Protein AF-0000000077856012 (afdb_homodimer)

Foldseek 3Di:
DAFAEEEEQDQDQAFLLRGDPPDDGDLVVRLVLLALCQVLRHQEYEYDDFPPDDQQLVSLLSSLVNHQGYAYEYEDECLVDPLLRVLQSQLVSLVSNVRRYAYEYELDFDCVRCVSSPHNDDSLVSLVSVLVSLVSSLVQQQDQFFDFDDDPVDTDDRRGDPRHHNVSHHFYEYEAQDLSRLLSCLQRGQAYEAEDDFLVVLLVSVVSSPVSVVVNVHDNVRGHAYEYEAEEQEDAWLVVQVVVVVVSLVSSLVSVCVVCPVDHDDDDQTRTVRLVVLVVRCVVDQAHDQFWGRSQSVSVSNDDRRIYGTGYLVSLLVVVVSNVVSRHRYYYYAYRSGSVVSNVCSPRRVVSNSVVVVVVVVD/DAFAEEEEQDQDQAFLLRGDPPDDGDLVVRLVLLALCQVLRHQEYEYDDFPPDDQQLVSLLSSLVNHQGYAYEYEDECLVDPLLRVLQSQLVSLVSNVRRYAYEYELDFDCVRCVSSPHNDDSLVSLVVVLVSLVSSLVQQQDQFFDFDDDPVDTDDRRGDPRHHNVSHHFYEYEAQDLSRLLSCLQRGQAYEAEDDFLVVLLVSVVSSPVSVVVNVHDNVRGHAYEYEAEEQEDAFLVVQVVVVVVSLVSSLVSVCVVCPVDHDDDDQTRTVRLVVLVVRCVVDQDHDQFWGRSQSVSVSNPDRRIYGTGYLVSLLVVVVSNVVSRHRYYYYAYRSGSVVSNVCSPRRVVSNSVVVVVVVVD

Structure (mmCIF, N/CA/C/O backbone):
data_AF-0000000077856012-model_v1
#
loop_
_entity.id
_entity.type
_entity.pdbx_description
1 polymer 'Alkanesulfonate monooxygenase'
#
loop_
_atom_site.group_PDB
_atom_site.id
_atom_site.type_symbol
_atom_site.label_atom_id
_atom_site.label_alt_id
_atom_site.label_comp_id
_atom_site.label_asym_id
_atom_site.label_entity_id
_atom_site.label_seq_id
_atom_site.pdbx_PDB_ins_code
_atom_site.Cartn_x
_atom_site.Cartn_y
_atom_site.Cartn_z
_atom_site.occupancy
_atom_site.B_iso_or_equiv
_atom_site.auth_seq_id
_atom_site.auth_comp_id
_atom_site.auth_asym_id
_atom_site.auth_atom_id
_atom_site.pdbx_PDB_model_num
ATOM 1 N N . MET A 1 1 ? -20.172 19.078 17.812 1 58.69 1 MET A N 1
ATOM 2 C CA . MET A 1 1 ? -19.484 17.812 17.656 1 58.69 1 MET A CA 1
ATOM 3 C C . MET A 1 1 ? -18.125 17.844 18.344 1 58.69 1 MET A C 1
ATOM 5 O O . MET A 1 1 ? -17.484 18.891 18.422 1 58.69 1 MET A O 1
ATOM 9 N N . PRO A 1 2 ? -17.797 16.797 18.984 1 80.12 2 PRO A N 1
ATOM 10 C CA . PRO A 1 2 ? -16.547 16.828 19.75 1 80.12 2 PRO A CA 1
ATOM 11 C C . PRO A 1 2 ? -15.32 17.031 18.875 1 80.12 2 PRO A C 1
ATOM 13 O O . PRO A 1 2 ? -15.297 16.562 17.734 1 80.12 2 PRO A O 1
ATOM 16 N N . THR A 1 3 ? -14.461 17.984 19.203 1 93.62 3 THR A N 1
ATOM 17 C CA . THR A 1 3 ? -13.172 18.203 18.562 1 93.62 3 THR A CA 1
ATOM 18 C C . THR A 1 3 ? -12.367 16.906 18.5 1 93.62 3 THR A C 1
ATOM 20 O O . THR A 1 3 ? -12.328 16.156 19.469 1 93.62 3 THR A O 1
ATOM 23 N N . GLU A 1 4 ? -11.875 16.594 17.344 1 98.25 4 GLU A N 1
ATOM 24 C CA . GLU A 1 4 ? -11.047 15.414 17.141 1 98.25 4 GLU A CA 1
ATOM 25 C C . GLU A 1 4 ? -9.578 15.789 16.938 1 98.25 4 GLU A C 1
ATOM 27 O O . GLU A 1 4 ? -9.273 16.875 16.438 1 98.25 4 GLU A O 1
ATOM 32 N N . PHE A 1 5 ? -8.695 14.891 17.391 1 98.81 5 PHE A N 1
ATOM 33 C CA . PHE A 1 5 ? -7.266 15.188 17.391 1 98.81 5 PHE A CA 1
ATOM 34 C C . PHE A 1 5 ? -6.523 14.266 16.438 1 98.81 5 PHE A C 1
ATOM 36 O O . PHE A 1 5 ? -6.824 13.07 16.359 1 98.81 5 PHE A O 1
ATOM 43 N N . ILE A 1 6 ? -5.562 14.859 15.68 1 98.81 6 ILE A N 1
ATOM 44 C CA . ILE A 1 6 ? -4.727 14.148 14.711 1 98.81 6 ILE A CA 1
ATOM 45 C C . ILE A 1 6 ? -3.264 14.227 15.141 1 98.81 6 ILE A C 1
ATOM 47 O O . ILE A 1 6 ? -2.76 15.305 15.461 1 98.81 6 ILE A O 1
ATOM 51 N N . SER A 1 7 ? -2.592 13.148 15.172 1 98.5 7 SER A N 1
ATOM 52 C CA . SER A 1 7 ? -1.136 13.117 15.266 1 98.5 7 SER A CA 1
ATOM 53 C C . SER A 1 7 ? -0.503 12.812 13.914 1 98.5 7 SER A C 1
ATOM 55 O O . SER A 1 7 ? -1.189 12.383 12.984 1 98.5 7 SER A O 1
ATOM 57 N N . LEU A 1 8 ? 0.753 13.109 13.781 1 97.75 8 LEU A N 1
ATOM 58 C CA . LEU A 1 8 ? 1.553 12.609 12.672 1 97.75 8 LEU A CA 1
ATOM 59 C C . LEU A 1 8 ? 2.168 11.258 13.016 1 97.75 8 LEU A C 1
ATOM 61 O O . LEU A 1 8 ? 2.449 10.977 14.18 1 97.75 8 LEU A O 1
ATOM 65 N N . THR A 1 9 ? 2.352 10.438 12.016 1 97.75 9 THR A N 1
ATOM 66 C CA . THR A 1 9 ? 3.008 9.148 12.219 1 97.75 9 THR A CA 1
ATOM 67 C C . THR A 1 9 ? 4.523 9.297 12.133 1 97.75 9 THR A C 1
ATOM 69 O O . THR A 1 9 ? 5.051 9.82 11.148 1 97.75 9 THR A O 1
ATOM 72 N N . PHE A 1 10 ? 5.199 8.82 13.148 1 97.94 10 PHE A N 1
ATOM 73 C CA . PHE A 1 10 ? 6.652 8.695 13.141 1 97.94 10 PHE A CA 1
ATOM 74 C C . PHE A 1 10 ? 7.074 7.234 13.203 1 97.94 10 PHE A C 1
ATOM 76 O O . PHE A 1 10 ? 6.965 6.594 14.258 1 97.94 10 PHE A O 1
ATOM 83 N N . PRO A 1 11 ? 7.641 6.723 12.148 1 97.62 11 PRO A N 1
ATOM 84 C CA . PRO A 1 11 ? 7.863 5.277 12.062 1 97.62 11 PRO A CA 1
ATOM 85 C C . PRO A 1 11 ? 9.164 4.836 12.727 1 97.62 11 PRO A C 1
ATOM 87 O O . PRO A 1 11 ? 9.508 3.652 12.695 1 97.62 11 PRO A O 1
ATOM 90 N N . ASN A 1 12 ? 9.984 5.746 13.289 1 98.19 12 ASN A N 1
ATOM 91 C CA . ASN A 1 12 ? 11.227 5.477 14.008 1 98.19 12 ASN A CA 1
ATOM 92 C C . ASN A 1 12 ? 11.523 6.551 15.047 1 98.19 12 ASN A C 1
ATOM 94 O O . ASN A 1 12 ? 10.789 7.539 15.148 1 98.19 12 ASN A O 1
ATOM 98 N N . PRO A 1 13 ? 12.57 6.395 15.859 1 97.88 13 PRO A N 1
ATOM 99 C CA . PRO A 1 13 ? 12.781 7.324 16.969 1 97.88 13 PRO A CA 1
ATOM 100 C C . PRO A 1 13 ? 13.523 8.594 16.547 1 97.88 13 PRO A C 1
ATOM 102 O O . PRO A 1 13 ? 13.828 9.445 17.391 1 97.88 13 PRO A O 1
ATOM 105 N N . SER A 1 14 ? 13.891 8.734 15.281 1 97.19 14 SER A N 1
ATOM 106 C CA . SER A 1 14 ? 14.555 9.945 14.805 1 97.19 14 SER A CA 1
ATOM 107 C C . SER A 1 14 ? 13.664 11.172 14.984 1 97.19 14 SER A C 1
ATOM 109 O O . SER A 1 14 ? 12.453 11.102 14.758 1 97.19 14 SER A O 1
ATOM 111 N N . THR A 1 15 ? 14.203 12.289 15.453 1 96.19 15 THR A N 1
ATOM 112 C CA . THR A 1 15 ? 13.469 13.547 15.578 1 96.19 15 THR A CA 1
ATOM 113 C C . THR A 1 15 ? 14.25 14.688 14.922 1 96.19 15 THR A C 1
ATOM 115 O O . THR A 1 15 ? 15.414 14.523 14.555 1 96.19 15 THR A O 1
ATOM 118 N N . GLU A 1 16 ? 13.578 15.781 14.703 1 93.38 16 GLU A N 1
ATOM 119 C CA . GLU A 1 16 ? 14.242 16.969 14.195 1 93.38 16 GLU A CA 1
ATOM 120 C C . GLU A 1 16 ? 15.289 17.484 15.18 1 93.38 16 GLU A C 1
ATOM 122 O O . GLU A 1 16 ? 16.266 18.125 14.781 1 93.38 16 GLU A O 1
ATOM 127 N N . LEU A 1 17 ? 15.117 17.188 16.484 1 95.12 17 LEU A N 1
ATOM 128 C CA . LEU A 1 17 ? 16.031 17.641 17.531 1 95.12 17 LEU A CA 1
ATOM 129 C C . LEU A 1 17 ? 17.234 16.703 17.625 1 95.12 17 LEU A C 1
ATOM 131 O O . LEU A 1 17 ? 18.344 17.156 17.953 1 95.12 17 LEU A O 1
ATOM 135 N N . SER A 1 18 ? 17.016 15.477 17.406 1 95.38 18 SER A N 1
ATOM 136 C CA . SER A 1 18 ? 18.047 14.438 17.453 1 95.38 18 SER A CA 1
ATOM 137 C C . SER A 1 18 ? 17.922 13.508 16.25 1 95.38 18 SER A C 1
ATOM 139 O O . SER A 1 18 ? 17.562 12.336 16.391 1 95.38 18 SER A O 1
ATOM 141 N N . PRO A 1 19 ? 18.344 13.992 15.133 1 95.12 19 PRO A N 1
ATOM 142 C CA . PRO A 1 19 ? 18.172 13.195 13.914 1 95.12 19 PRO A CA 1
ATOM 143 C C . PRO A 1 19 ? 19.062 11.953 13.891 1 95.12 19 PRO A C 1
ATOM 145 O O . PRO A 1 19 ? 20.219 12 14.32 1 95.12 19 PRO A O 1
ATOM 148 N N . ILE A 1 20 ? 18.516 10.828 13.531 1 94.94 20 ILE A N 1
ATOM 149 C CA . ILE A 1 20 ? 19.25 9.594 13.25 1 94.94 20 ILE A CA 1
ATOM 150 C C . ILE A 1 20 ? 19.438 9.445 11.742 1 94.94 20 ILE A C 1
ATOM 152 O O . ILE A 1 20 ? 18.469 9.281 11 1 94.94 20 ILE A O 1
ATOM 156 N N . PRO A 1 21 ? 20.672 9.562 11.305 1 90.62 21 PRO A N 1
ATOM 157 C CA . PRO A 1 21 ? 20.922 9.492 9.859 1 90.62 21 PRO A CA 1
ATOM 158 C C . PRO A 1 21 ? 20.422 8.195 9.234 1 90.62 21 PRO A C 1
ATOM 160 O O . PRO A 1 21 ? 20.625 7.113 9.797 1 90.62 21 PRO A O 1
ATOM 163 N N . ASN A 1 22 ? 19.688 8.266 8.203 1 89.69 22 ASN A N 1
ATOM 164 C CA . ASN A 1 22 ? 19.219 7.152 7.383 1 89.69 22 ASN A CA 1
ATOM 165 C C . ASN A 1 22 ? 18.344 6.195 8.18 1 89.69 22 ASN A C 1
ATOM 167 O O . ASN A 1 22 ? 18.406 4.98 7.984 1 89.69 22 ASN A O 1
ATOM 171 N N . ALA A 1 23 ? 17.672 6.77 9.133 1 94.88 23 ALA A N 1
ATOM 172 C CA . ALA A 1 23 ? 16.812 5.926 9.961 1 94.88 23 ALA A CA 1
ATOM 173 C C . ALA A 1 23 ? 15.742 5.25 9.117 1 94.88 23 ALA A C 1
ATOM 175 O O . ALA A 1 23 ? 14.969 5.922 8.43 1 94.88 23 ALA A O 1
ATOM 176 N N . GLY A 1 24 ? 15.719 3.906 9.109 1 97 24 GLY A N 1
ATOM 177 C CA . GLY A 1 24 ? 14.633 3.16 8.5 1 97 24 GLY A CA 1
ATOM 178 C C . GLY A 1 24 ? 13.43 3.008 9.414 1 97 24 GLY A C 1
ATOM 179 O O . GLY A 1 24 ? 13.398 3.568 10.508 1 97 24 GLY A O 1
ATOM 180 N N . VAL A 1 25 ? 12.445 2.299 8.914 1 98.12 25 VAL A N 1
ATOM 181 C CA . VAL A 1 25 ? 11.305 1.978 9.766 1 98.12 25 VAL A CA 1
ATOM 182 C C . VAL A 1 25 ? 11.75 1.073 10.906 1 98.12 25 VAL A C 1
ATOM 184 O O . VAL A 1 25 ? 12.539 0.148 10.703 1 98.12 25 VAL A O 1
ATOM 187 N N . ASP A 1 26 ? 11.438 1.41 12.062 1 98.06 26 ASP A N 1
ATOM 188 C CA . ASP A 1 26 ? 11.484 0.529 13.227 1 98.06 26 ASP A CA 1
ATOM 189 C C . ASP A 1 26 ? 10.094 -0.001 13.57 1 98.06 26 ASP A C 1
ATOM 191 O O . ASP A 1 26 ? 9.312 0.671 14.25 1 98.06 26 ASP A O 1
ATOM 195 N N . PRO A 1 27 ? 9.805 -1.22 13.086 1 98.06 27 PRO A N 1
ATOM 196 C CA . PRO A 1 27 ? 8.438 -1.724 13.227 1 98.06 27 PRO A CA 1
ATOM 197 C C . PRO A 1 27 ? 7.961 -1.715 14.68 1 98.06 27 PRO A C 1
ATOM 199 O O . PRO A 1 27 ? 6.793 -1.424 14.945 1 98.06 27 PRO A O 1
ATOM 202 N N . ASP A 1 28 ? 8.82 -2.051 15.625 1 98.38 28 ASP A N 1
ATOM 203 C CA . ASP A 1 28 ? 8.438 -2.068 17.031 1 98.38 28 ASP A CA 1
ATOM 204 C C . ASP A 1 28 ? 8.109 -0.661 17.531 1 98.38 28 ASP A C 1
ATOM 206 O O . ASP A 1 28 ? 7.156 -0.468 18.281 1 98.38 28 ASP A O 1
ATOM 210 N N . PHE A 1 29 ? 8.945 0.291 17.094 1 98.75 29 PHE A N 1
ATOM 211 C CA . PHE A 1 29 ? 8.688 1.677 17.469 1 98.75 29 PHE A CA 1
ATOM 212 C C . PHE A 1 29 ? 7.375 2.164 16.859 1 98.75 29 PHE A C 1
ATOM 214 O O . PHE A 1 29 ? 6.594 2.838 17.531 1 98.75 29 PHE A O 1
ATOM 221 N N . LEU A 1 30 ? 7.125 1.847 15.594 1 98.88 30 LEU A N 1
ATOM 222 C CA . LEU A 1 30 ? 5.906 2.254 14.898 1 98.88 30 LEU A CA 1
ATOM 223 C C . LEU A 1 30 ? 4.668 1.742 15.633 1 98.88 30 LEU A C 1
ATOM 225 O O . LEU A 1 30 ? 3.713 2.49 15.844 1 98.88 30 LEU A O 1
ATOM 229 N N . VAL A 1 31 ? 4.699 0.491 16.016 1 98.75 31 VAL A N 1
ATOM 230 C CA . VAL A 1 31 ? 3.582 -0.117 16.734 1 98.75 31 VAL A CA 1
ATOM 231 C C . VAL A 1 31 ? 3.396 0.566 18.094 1 98.75 31 VAL A C 1
ATOM 233 O O . VAL A 1 31 ? 2.271 0.88 18.484 1 98.75 31 VAL A O 1
ATOM 236 N N . ARG A 1 32 ? 4.527 0.787 18.781 1 98.75 32 ARG A N 1
ATOM 237 C CA . ARG A 1 32 ? 4.465 1.479 20.062 1 98.75 32 ARG A CA 1
ATOM 238 C C . ARG A 1 32 ? 3.855 2.869 19.906 1 98.75 32 ARG A C 1
ATOM 240 O O . ARG A 1 32 ? 3 3.27 20.688 1 98.75 32 ARG A O 1
ATOM 247 N N . TYR A 1 33 ? 4.312 3.582 18.922 1 98.81 33 TYR A N 1
ATOM 248 C CA . TYR A 1 33 ? 3.797 4.922 18.656 1 98.81 33 TYR A CA 1
ATOM 249 C C . TYR A 1 33 ? 2.295 4.891 18.406 1 98.81 33 TYR A C 1
ATOM 251 O O . TYR A 1 33 ? 1.536 5.645 19.016 1 98.81 33 TYR A O 1
ATOM 259 N N . ALA A 1 34 ? 1.869 4.008 17.516 1 98.88 34 ALA A N 1
ATOM 260 C CA . ALA A 1 34 ? 0.464 3.906 17.125 1 98.88 34 ALA A CA 1
ATOM 261 C C . ALA A 1 34 ? -0.408 3.533 18.328 1 98.88 34 ALA A C 1
ATOM 263 O O . ALA A 1 34 ? -1.476 4.117 18.516 1 98.88 34 ALA A O 1
ATOM 264 N N . ARG A 1 35 ? 0.04 2.574 19.125 1 98.81 35 ARG A N 1
ATOM 265 C CA . ARG A 1 35 ? -0.716 2.15 20.297 1 98.81 35 ARG A CA 1
ATOM 266 C C . ARG A 1 35 ? -0.812 3.273 21.328 1 98.81 35 ARG A C 1
ATOM 268 O O . ARG A 1 35 ? -1.833 3.42 22 1 98.81 35 ARG A O 1
ATOM 275 N N . THR A 1 36 ? 0.276 4.02 21.406 1 98.81 36 THR A N 1
ATOM 276 C CA . THR A 1 36 ? 0.261 5.168 22.312 1 98.81 36 THR A CA 1
ATOM 277 C C . THR A 1 36 ? -0.828 6.156 21.906 1 98.81 36 THR A C 1
ATOM 279 O O . THR A 1 36 ? -1.594 6.625 22.75 1 98.81 36 THR A O 1
ATOM 282 N N . LEU A 1 37 ? -0.917 6.43 20.641 1 98.81 37 LEU A N 1
ATOM 283 C CA . LEU A 1 37 ? -1.954 7.332 20.156 1 98.81 37 LEU A CA 1
ATOM 284 C C . LEU A 1 37 ? -3.342 6.766 20.422 1 98.81 37 LEU A C 1
ATOM 286 O O . LEU A 1 37 ? -4.246 7.496 20.828 1 98.81 37 LEU A O 1
ATOM 290 N N . ASP A 1 38 ? -3.449 5.492 20.172 1 98.5 38 ASP A N 1
ATOM 291 C CA . ASP A 1 38 ? -4.715 4.797 20.391 1 98.5 38 ASP A CA 1
ATOM 292 C C . ASP A 1 38 ? -5.129 4.859 21.859 1 98.5 38 ASP A C 1
ATOM 294 O O . ASP A 1 38 ? -6.285 5.148 22.172 1 98.5 38 ASP A O 1
ATOM 298 N N . ASP A 1 39 ? -4.203 4.652 22.781 1 98.12 39 ASP A N 1
ATOM 299 C CA . ASP A 1 39 ? -4.438 4.602 24.219 1 98.12 39 ASP A CA 1
ATOM 300 C C . ASP A 1 39 ? -4.777 5.988 24.766 1 98.12 39 ASP A C 1
ATOM 302 O O . ASP A 1 39 ? -5.598 6.113 25.672 1 98.12 39 ASP A O 1
ATOM 306 N N . TYR A 1 40 ? -4.156 7.035 24.203 1 97.88 40 TYR A N 1
ATOM 307 C CA . TYR A 1 40 ? -4.371 8.391 24.688 1 97.88 40 TYR A CA 1
ATOM 308 C C . TYR A 1 40 ? -5.504 9.07 23.938 1 97.88 40 TYR A C 1
ATOM 310 O O . TYR A 1 40 ? -5.656 10.297 23.984 1 97.88 40 TYR A O 1
ATOM 318 N N . ALA A 1 41 ? -6.234 8.328 23.125 1 96.5 41 ALA A N 1
ATOM 319 C CA . ALA A 1 41 ? -7.496 8.719 22.5 1 96.5 41 ALA A CA 1
ATOM 320 C C . ALA A 1 41 ? -7.273 9.805 21.453 1 96.5 41 ALA A C 1
ATOM 322 O O . ALA A 1 41 ? -8.078 10.727 21.328 1 96.5 41 ALA A O 1
ATOM 323 N N . PHE A 1 42 ? -6.105 9.789 20.859 1 98.69 42 PHE A N 1
ATOM 324 C CA . PHE A 1 42 ? -6.074 10.469 19.562 1 98.69 42 PHE A CA 1
ATOM 325 C C . PHE A 1 42 ? -7.09 9.852 18.609 1 98.69 42 PHE A C 1
ATOM 327 O O . PHE A 1 42 ? -7.379 8.656 18.688 1 98.69 42 PHE A O 1
ATOM 334 N N . ASN A 1 43 ? -7.645 10.672 17.766 1 98.62 43 ASN A N 1
ATOM 335 C CA . ASN A 1 43 ? -8.656 10.172 16.844 1 98.62 43 ASN A CA 1
ATOM 336 C C . ASN A 1 43 ? -8.031 9.688 15.531 1 98.62 43 ASN A C 1
ATOM 338 O O . ASN A 1 43 ? -8.492 8.711 14.938 1 98.62 43 ASN A O 1
ATOM 342 N N . TYR A 1 44 ? -6.996 10.406 15.055 1 98.81 44 TYR A N 1
ATOM 343 C CA . TYR A 1 44 ? -6.367 10.125 13.766 1 98.81 44 TYR A CA 1
ATOM 344 C C . TYR A 1 44 ? -4.848 10.133 13.891 1 98.81 44 TYR A C 1
ATOM 346 O O . TYR A 1 44 ? -4.297 10.742 14.805 1 98.81 44 TYR A O 1
ATOM 354 N N . THR A 1 45 ? -4.188 9.469 12.977 1 98.94 45 THR A N 1
ATOM 355 C CA . THR A 1 45 ? -2.777 9.695 12.695 1 98.94 45 THR A CA 1
ATOM 356 C C . THR A 1 45 ? -2.545 9.852 11.195 1 98.94 45 THR A C 1
ATOM 358 O O . THR A 1 45 ? -3.061 9.062 10.398 1 98.94 45 THR A O 1
ATOM 361 N N . LEU A 1 46 ? -1.885 10.914 10.82 1 98.81 46 LEU A N 1
ATOM 362 C CA . LEU A 1 46 ? -1.545 11.18 9.422 1 98.81 46 LEU A CA 1
ATOM 363 C C . LEU A 1 46 ? -0.26 10.461 9.031 1 98.81 46 LEU A C 1
ATOM 365 O O . LEU A 1 46 ? 0.758 10.578 9.719 1 98.81 46 LEU A O 1
ATOM 369 N N . VAL A 1 47 ? -0.303 9.695 8 1 98.75 47 VAL A N 1
ATOM 370 C CA . VAL A 1 47 ? 0.9 9.141 7.387 1 98.75 47 VAL A CA 1
ATOM 371 C C . VAL A 1 47 ? 1.322 10.016 6.207 1 98.75 47 VAL A C 1
ATOM 373 O O . VAL A 1 47 ? 0.691 9.984 5.148 1 98.75 47 VAL A O 1
ATOM 376 N N . PRO A 1 48 ? 2.379 10.797 6.391 1 96.94 48 PRO A N 1
ATOM 377 C CA . PRO A 1 48 ? 2.748 11.797 5.387 1 96.94 48 PRO A CA 1
ATOM 378 C C . PRO A 1 48 ? 3.365 11.172 4.133 1 96.94 48 PRO A C 1
ATOM 380 O O . PRO A 1 48 ? 3.578 9.961 4.082 1 96.94 48 PRO A O 1
ATOM 383 N N . TYR A 1 49 ? 3.586 12.047 3.115 1 96.19 49 TYR A N 1
ATOM 384 C CA . TYR A 1 49 ? 4.18 11.586 1.866 1 96.19 49 TYR A CA 1
ATOM 385 C C . TYR A 1 49 ? 5.176 12.602 1.324 1 96.19 49 TYR A C 1
ATOM 387 O O . TYR A 1 49 ? 4.93 13.812 1.373 1 96.19 49 TYR A O 1
ATOM 395 N N . ASP A 1 50 ? 6.219 12.195 0.877 1 94 50 ASP A N 1
ATOM 396 C CA . ASP A 1 50 ? 7.141 12.867 -0.031 1 94 50 ASP A CA 1
ATOM 397 C C . ASP A 1 50 ? 7.867 11.867 -0.922 1 94 50 ASP A C 1
ATOM 399 O O . ASP A 1 50 ? 7.805 10.656 -0.684 1 94 50 ASP A O 1
ATOM 403 N N . SER A 1 51 ? 8.547 12.266 -1.955 1 95.25 51 SER A N 1
ATOM 404 C CA . SER A 1 51 ? 9.133 11.383 -2.957 1 95.25 51 SER A CA 1
ATOM 405 C C . SER A 1 51 ? 10.211 10.5 -2.348 1 95.25 51 SER A C 1
ATOM 407 O O . SER A 1 51 ? 10.578 9.469 -2.924 1 95.25 51 SER A O 1
ATOM 409 N N . SER A 1 52 ? 10.703 10.836 -1.188 1 93.06 52 SER A N 1
ATOM 410 C CA . SER A 1 52 ? 11.781 10.062 -0.595 1 93.06 52 SER A CA 1
ATOM 411 C C . SER A 1 52 ? 11.352 9.43 0.725 1 93.06 52 SER A C 1
ATOM 413 O O . SER A 1 52 ? 12.18 8.867 1.447 1 93.06 52 SER A O 1
ATOM 415 N N . SER A 1 53 ? 10.078 9.594 1.098 1 92.69 53 SER A N 1
ATOM 416 C CA . SER A 1 53 ? 9.609 9.117 2.396 1 92.69 53 SER A CA 1
ATOM 417 C C . SER A 1 53 ? 9.039 7.711 2.299 1 92.69 53 SER A C 1
ATOM 419 O O . SER A 1 53 ? 9.039 7.109 1.223 1 92.69 53 SER A O 1
ATOM 421 N N . PHE A 1 54 ? 8.648 7.156 3.422 1 97.88 54 PHE A N 1
ATOM 422 C CA . PHE A 1 54 ? 8.062 5.82 3.525 1 97.88 54 PHE A CA 1
ATOM 423 C C . PHE A 1 54 ? 6.715 5.762 2.826 1 97.88 54 PHE A C 1
ATOM 425 O O . PHE A 1 54 ? 6.102 6.797 2.561 1 97.88 54 PHE A O 1
ATOM 432 N N . ASP A 1 55 ? 6.332 4.59 2.461 1 98.44 55 ASP A N 1
ATOM 433 C CA . ASP A 1 55 ? 5.043 4.367 1.815 1 98.44 55 ASP A CA 1
ATOM 434 C C . ASP A 1 55 ? 3.898 4.492 2.818 1 98.44 55 ASP A C 1
ATOM 436 O O . ASP A 1 55 ? 3.844 3.744 3.799 1 98.44 55 ASP A O 1
ATOM 440 N N . PRO A 1 56 ? 2.943 5.316 2.562 1 98.69 56 PRO A N 1
ATOM 441 C CA . PRO A 1 56 ? 1.893 5.547 3.557 1 98.69 56 PRO A CA 1
ATOM 442 C C . PRO A 1 56 ? 0.94 4.363 3.693 1 98.69 56 PRO A C 1
ATOM 444 O O . PRO A 1 56 ? 0.387 4.133 4.773 1 98.69 56 PRO A O 1
ATOM 447 N N . PHE A 1 57 ? 0.743 3.576 2.646 1 98.81 57 PHE A N 1
ATOM 448 C CA . PHE A 1 57 ? -0.249 2.508 2.684 1 98.81 57 PHE A CA 1
ATOM 449 C C . PHE A 1 57 ? 0.236 1.35 3.547 1 98.81 57 PHE A C 1
ATOM 451 O O . PHE A 1 57 ? -0.509 0.841 4.387 1 98.81 57 PHE A O 1
ATOM 458 N N . THR A 1 58 ? 1.519 0.925 3.365 1 98.88 58 THR A N 1
ATOM 459 C CA . THR A 1 58 ? 2.031 -0.19 4.156 1 98.88 58 THR A CA 1
ATOM 460 C C . THR A 1 58 ? 2.207 0.219 5.617 1 98.88 58 THR A C 1
ATOM 462 O O . THR A 1 58 ? 1.931 -0.568 6.523 1 98.88 58 THR A O 1
ATOM 465 N N . ILE A 1 59 ? 2.605 1.467 5.824 1 98.94 59 ILE A N 1
ATOM 466 C CA . ILE A 1 59 ? 2.648 2 7.184 1 98.94 59 ILE A CA 1
ATOM 467 C C . ILE A 1 59 ? 1.244 1.999 7.781 1 98.94 59 ILE A C 1
ATOM 469 O O . ILE A 1 59 ? 1.044 1.542 8.914 1 98.94 59 ILE A O 1
ATOM 473 N N . GLY A 1 60 ? 0.303 2.479 7 1 98.94 60 GLY A N 1
ATOM 474 C CA . GLY A 1 60 ? -1.077 2.541 7.453 1 98.94 60 GLY A CA 1
ATOM 475 C C . GLY A 1 60 ? -1.646 1.183 7.82 1 98.94 60 GLY A C 1
ATOM 476 O O . GLY A 1 60 ? -2.342 1.047 8.828 1 98.94 60 GLY A O 1
ATOM 477 N N . ALA A 1 61 ? -1.367 0.193 7.012 1 98.94 61 ALA A N 1
ATOM 478 C CA . ALA A 1 61 ? -1.862 -1.153 7.285 1 98.94 61 ALA A CA 1
ATOM 479 C C . ALA A 1 61 ? -1.252 -1.712 8.57 1 98.94 61 ALA A C 1
ATOM 481 O O . ALA A 1 61 ? -1.912 -2.441 9.312 1 98.94 61 ALA A O 1
ATOM 482 N N . THR A 1 62 ? 0.02 -1.399 8.797 1 98.94 62 THR A N 1
ATOM 483 C CA . THR A 1 62 ? 0.688 -1.824 10.023 1 98.94 62 THR A CA 1
ATOM 484 C C . THR A 1 62 ? 0.043 -1.173 11.242 1 98.94 62 THR A C 1
ATOM 486 O O . THR A 1 62 ? -0.193 -1.836 12.258 1 98.94 62 THR A O 1
ATOM 489 N N . ILE A 1 63 ? -0.296 0.108 11.109 1 98.94 63 ILE A N 1
ATOM 490 C CA . ILE A 1 63 ? -0.979 0.831 12.172 1 98.94 63 ILE A CA 1
ATOM 491 C C . ILE A 1 63 ? -2.359 0.22 12.406 1 98.94 63 ILE A C 1
ATOM 493 O O . ILE A 1 63 ? -2.756 -0.007 13.555 1 98.94 63 ILE A O 1
ATOM 497 N N . ALA A 1 64 ? -3.072 -0.051 11.312 1 98.81 64 ALA A N 1
ATOM 498 C CA . ALA A 1 64 ? -4.41 -0.628 11.398 1 98.81 64 ALA A CA 1
ATOM 499 C C . ALA A 1 64 ? -4.391 -1.945 12.172 1 98.81 64 ALA A C 1
ATOM 501 O O . ALA A 1 64 ? -5.277 -2.209 12.984 1 98.81 64 ALA A O 1
ATOM 502 N N . ALA A 1 65 ? -3.361 -2.748 11.953 1 98.31 65 ALA A N 1
ATOM 503 C CA . ALA A 1 65 ? -3.242 -4.066 12.57 1 98.31 65 ALA A CA 1
ATOM 504 C C . ALA A 1 65 ? -2.9 -3.945 14.055 1 98.31 65 ALA A C 1
ATOM 506 O O . ALA A 1 65 ? -3.135 -4.875 14.828 1 98.31 65 ALA A O 1
ATOM 507 N N . ALA A 1 66 ? -2.375 -2.783 14.492 1 98.38 66 ALA A N 1
ATOM 508 C CA . ALA A 1 66 ? -1.837 -2.646 15.844 1 98.38 66 ALA A CA 1
ATOM 509 C C . ALA A 1 66 ? -2.783 -1.845 16.734 1 98.38 66 ALA A C 1
ATOM 511 O O . ALA A 1 66 ? -2.543 -1.697 17.922 1 98.38 66 ALA A O 1
ATOM 512 N N . THR A 1 67 ? -3.885 -1.282 16.156 1 98.69 67 THR A N 1
ATOM 513 C CA . THR A 1 67 ? -4.738 -0.371 16.922 1 98.69 67 THR A CA 1
ATOM 514 C C . THR A 1 67 ? -6.207 -0.765 16.781 1 98.69 67 THR A C 1
ATOM 516 O O . THR A 1 67 ? -6.555 -1.594 15.938 1 98.69 67 THR A O 1
ATOM 519 N N . LYS A 1 68 ? -7.062 -0.179 17.562 1 98 68 LYS A N 1
ATOM 520 C CA . LYS A 1 68 ? -8.477 -0.556 17.594 1 98 68 LYS A CA 1
ATOM 521 C C . LYS A 1 68 ? -9.367 0.615 17.188 1 98 68 LYS A C 1
ATOM 523 O O . LYS A 1 68 ? -10.445 0.415 16.641 1 98 68 LYS A O 1
ATOM 528 N N . HIS A 1 69 ? -8.922 1.851 17.484 1 98.25 69 HIS A N 1
ATOM 529 C CA . HIS A 1 69 ? -9.812 2.994 17.312 1 98.25 69 HIS A CA 1
ATOM 530 C C . HIS A 1 69 ? -9.188 4.047 16.406 1 98.25 69 HIS A C 1
ATOM 532 O O . HIS A 1 69 ? -9.898 4.801 15.742 1 98.25 69 HIS A O 1
ATOM 538 N N . LEU A 1 70 ? -7.871 4.125 16.422 1 98.75 70 LEU A N 1
ATOM 539 C CA . LEU A 1 70 ? -7.117 5.16 15.727 1 98.75 70 LEU A CA 1
ATOM 540 C C . LEU A 1 70 ? -7.402 5.117 14.227 1 98.75 70 LEU A C 1
ATOM 542 O O . LEU A 1 70 ? -7.219 4.082 13.586 1 98.75 70 LEU A O 1
ATOM 546 N N . LYS A 1 71 ? -7.957 6.156 13.68 1 98.88 71 LYS A N 1
ATOM 547 C CA . LYS A 1 71 ? -8.172 6.266 12.242 1 98.88 71 LYS A CA 1
ATOM 548 C C . LYS A 1 71 ? -6.879 6.652 11.523 1 98.88 71 LYS A C 1
ATOM 550 O O . LYS A 1 71 ? -6.043 7.363 12.078 1 98.88 71 LYS A O 1
ATOM 555 N N . ILE A 1 72 ? -6.73 6.227 10.352 1 98.94 72 ILE A N 1
ATOM 556 C CA . ILE A 1 72 ? -5.492 6.398 9.602 1 98.94 72 ILE A CA 1
ATOM 557 C C . ILE A 1 72 ? -5.734 7.332 8.422 1 98.94 72 ILE A C 1
ATOM 559 O O . ILE A 1 72 ? -6.566 7.047 7.555 1 98.94 72 ILE A O 1
ATOM 563 N N . ILE A 1 73 ? -5.051 8.461 8.352 1 98.94 73 ILE A N 1
ATOM 564 C CA . ILE A 1 73 ? -5.105 9.383 7.223 1 98.94 73 ILE A CA 1
ATOM 565 C C . ILE A 1 73 ? -3.943 9.102 6.273 1 98.94 73 ILE A C 1
ATOM 567 O O . ILE A 1 73 ? -2.779 9.281 6.641 1 98.94 73 ILE A O 1
ATOM 571 N N . ILE A 1 74 ? -4.246 8.68 5.078 1 98.94 74 ILE A N 1
ATOM 572 C CA . ILE A 1 74 ? -3.238 8.398 4.059 1 98.94 74 ILE A CA 1
ATOM 573 C C . ILE A 1 74 ? -3.01 9.641 3.205 1 98.94 74 ILE A C 1
ATOM 575 O O . ILE A 1 74 ? -3.904 10.07 2.475 1 98.94 74 ILE A O 1
ATOM 579 N N . ALA A 1 75 ? -1.839 10.289 3.32 1 98.62 75 ALA A N 1
ATOM 580 C CA . ALA A 1 75 ? -1.49 11.32 2.344 1 98.62 75 ALA A CA 1
ATOM 581 C C . ALA A 1 75 ? -1.213 10.711 0.975 1 98.62 75 ALA A C 1
ATOM 583 O O . ALA A 1 75 ? -0.428 9.766 0.858 1 98.62 75 ALA A O 1
ATOM 584 N N . LEU A 1 76 ? -1.889 11.188 -0.015 1 98.56 76 LEU A N 1
ATOM 585 C CA . LEU A 1 76 ? -1.811 10.602 -1.348 1 98.56 76 LEU A CA 1
ATOM 586 C C . LEU A 1 76 ? -1.745 11.688 -2.418 1 98.56 76 LEU A C 1
ATOM 588 O O . LEU A 1 76 ? -2.576 12.594 -2.436 1 98.56 76 LEU A O 1
ATOM 592 N N . ARG A 1 77 ? -0.707 11.641 -3.197 1 97.44 77 ARG A N 1
ATOM 593 C CA . ARG A 1 77 ? -0.559 12.523 -4.348 1 97.44 77 ARG A CA 1
ATOM 594 C C . ARG A 1 77 ? -1.057 11.852 -5.621 1 97.44 77 ARG A C 1
ATOM 596 O O . ARG A 1 77 ? -0.596 10.766 -5.977 1 97.44 77 ARG A O 1
ATOM 603 N N . PRO A 1 78 ? -1.874 12.492 -6.406 1 97.62 78 PRO A N 1
ATOM 604 C CA . PRO A 1 78 ? -2.541 11.867 -7.547 1 97.62 78 PRO A CA 1
ATOM 605 C C . PRO A 1 78 ? -1.557 11.367 -8.602 1 97.62 78 PRO A C 1
ATOM 607 O O . PRO A 1 78 ? -1.879 10.461 -9.375 1 97.62 78 PRO A O 1
ATOM 610 N N . ASN A 1 79 ? -0.344 11.945 -8.703 1 96.5 79 ASN A N 1
ATOM 611 C CA . ASN A 1 79 ? 0.609 11.484 -9.703 1 96.5 79 ASN A CA 1
ATOM 612 C C . ASN A 1 79 ? 1.235 10.148 -9.312 1 96.5 79 ASN A C 1
ATOM 614 O O . ASN A 1 79 ? 1.884 9.492 -10.133 1 96.5 79 ASN A O 1
ATOM 618 N N . THR A 1 80 ? 0.997 9.711 -8.07 1 97.25 80 THR A N 1
ATOM 619 C CA . THR A 1 80 ? 1.745 8.562 -7.562 1 97.25 80 THR A CA 1
ATOM 620 C C . THR A 1 80 ? 0.923 7.285 -7.684 1 97.25 80 THR A C 1
ATOM 622 O O . THR A 1 80 ? 1.473 6.18 -7.645 1 97.25 80 THR A O 1
ATOM 625 N N . LEU A 1 81 ? -0.356 7.379 -7.801 1 97.25 81 LEU A N 1
ATOM 626 C CA . LEU A 1 81 ? -1.258 6.238 -7.906 1 97.25 81 LEU A CA 1
ATOM 627 C C . LEU A 1 81 ? -2.443 6.566 -8.812 1 97.25 81 LEU A C 1
ATOM 629 O O . LEU A 1 81 ? -3.158 7.539 -8.57 1 97.25 81 LEU A O 1
ATOM 633 N N . PRO A 1 82 ? -2.686 5.738 -9.828 1 97.75 82 PRO A N 1
ATOM 634 C CA . PRO A 1 82 ? -3.926 5.965 -10.57 1 97.75 82 PRO A CA 1
ATOM 635 C C . PRO A 1 82 ? -5.172 5.867 -9.695 1 97.75 82 PRO A C 1
ATOM 637 O O . PRO A 1 82 ? -5.203 5.07 -8.75 1 97.75 82 PRO A O 1
ATOM 640 N N . PRO A 1 83 ? -6.203 6.648 -10.023 1 98.38 83 PRO A N 1
ATOM 641 C CA . PRO A 1 83 ? -7.371 6.688 -9.133 1 98.38 83 PRO A CA 1
ATOM 642 C C . PRO A 1 83 ? -8.055 5.328 -8.992 1 98.38 83 PRO A C 1
ATOM 644 O O . PRO A 1 83 ? -8.625 5.027 -7.945 1 98.38 83 PRO A O 1
ATOM 647 N N . THR A 1 84 ? -7.953 4.461 -10.055 1 98.19 84 THR A N 1
ATOM 648 C CA . THR A 1 84 ? -8.539 3.129 -9.977 1 98.19 84 THR A CA 1
ATOM 649 C C . THR A 1 84 ? -7.812 2.275 -8.938 1 98.19 84 THR A C 1
ATOM 651 O O . THR A 1 84 ? -8.453 1.593 -8.141 1 98.19 84 THR A O 1
ATOM 654 N N . VAL A 1 85 ? -6.465 2.379 -8.906 1 98.31 85 VAL A N 1
ATOM 655 C CA . VAL A 1 85 ? -5.637 1.643 -7.961 1 98.31 85 VAL A CA 1
ATOM 656 C C . VAL A 1 85 ? -5.812 2.227 -6.559 1 98.31 85 VAL A C 1
ATOM 658 O O . VAL A 1 85 ? -5.953 1.485 -5.586 1 98.31 85 VAL A O 1
ATOM 661 N N . ALA A 1 86 ? -5.887 3.541 -6.504 1 98.62 86 ALA A N 1
ATOM 662 C CA . ALA A 1 86 ? -6.078 4.219 -5.223 1 98.62 86 ALA A CA 1
ATOM 663 C C . ALA A 1 86 ? -7.41 3.824 -4.59 1 98.62 86 ALA A C 1
ATOM 665 O O . ALA A 1 86 ? -7.484 3.594 -3.381 1 98.62 86 ALA A O 1
ATOM 666 N N . ALA A 1 87 ? -8.461 3.762 -5.379 1 98.56 87 ALA A N 1
ATOM 667 C CA . ALA A 1 87 ? -9.781 3.424 -4.871 1 98.56 87 ALA A CA 1
ATOM 668 C C . ALA A 1 87 ? -9.781 2.062 -4.18 1 98.56 87 ALA A C 1
ATOM 670 O O . ALA A 1 87 ? -10.281 1.924 -3.062 1 98.56 87 ALA A O 1
ATOM 671 N N . LYS A 1 88 ? -9.172 1.107 -4.762 1 97.56 88 LYS A N 1
ATOM 672 C CA . LYS A 1 88 ? -9.164 -0.233 -4.18 1 97.56 88 LYS A CA 1
ATOM 673 C C . LYS A 1 88 ? -8.188 -0.32 -3.012 1 97.56 88 LYS A C 1
ATOM 675 O O . LYS A 1 88 ? -8.445 -1.018 -2.029 1 97.56 88 LYS A O 1
ATOM 680 N N . ALA A 1 89 ? -7.016 0.362 -3.158 1 98.69 89 ALA A N 1
ATOM 681 C CA . ALA A 1 89 ? -6.047 0.349 -2.0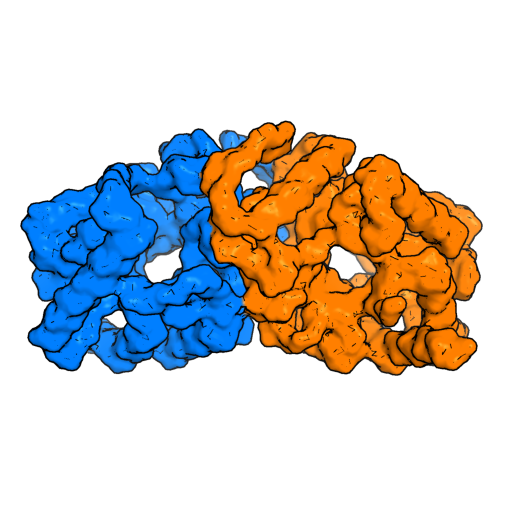64 1 98.69 89 ALA A CA 1
ATOM 682 C C . ALA A 1 89 ? -6.648 0.937 -0.792 1 98.69 89 ALA A C 1
ATOM 684 O O . ALA A 1 89 ? -6.527 0.353 0.287 1 98.69 89 ALA A O 1
ATOM 685 N N . LEU A 1 90 ? -7.336 2.053 -0.949 1 98.88 90 LEU A N 1
ATOM 686 C CA . LEU A 1 90 ? -7.992 2.699 0.182 1 98.88 90 LEU A CA 1
ATOM 687 C C . LEU A 1 90 ? -9.117 1.829 0.728 1 98.88 90 LEU A C 1
ATOM 689 O O . LEU A 1 90 ? -9.258 1.672 1.943 1 98.88 90 LEU A O 1
ATOM 693 N N . ALA A 1 91 ? -9.883 1.299 -0.14 1 98.81 91 ALA A N 1
ATOM 694 C CA . ALA A 1 91 ? -10.992 0.455 0.295 1 98.81 91 ALA A CA 1
ATOM 695 C C . ALA A 1 91 ? -10.484 -0.808 0.985 1 98.81 91 ALA A C 1
ATOM 697 O O . ALA A 1 91 ? -11.078 -1.271 1.962 1 98.81 91 ALA A O 1
ATOM 698 N N . THR A 1 92 ? -9.391 -1.402 0.458 1 98.88 92 THR A N 1
ATOM 699 C CA . THR A 1 92 ? -8.789 -2.561 1.111 1 98.88 92 THR A CA 1
ATOM 700 C C . THR A 1 92 ? -8.32 -2.203 2.518 1 98.88 92 THR A C 1
ATOM 702 O O . THR A 1 92 ? -8.617 -2.918 3.479 1 98.88 92 THR A O 1
ATOM 705 N N . LEU A 1 93 ? -7.625 -1.116 2.625 1 98.94 93 LEU A N 1
ATOM 706 C CA . LEU A 1 93 ? -7.16 -0.66 3.93 1 98.94 93 LEU A CA 1
ATOM 707 C C . LEU A 1 93 ? -8.336 -0.362 4.855 1 98.94 93 LEU A C 1
ATOM 709 O O . LEU A 1 93 ? -8.266 -0.624 6.055 1 98.94 93 LEU A O 1
ATOM 713 N N . ASP A 1 94 ? -9.391 0.193 4.277 1 98.94 94 ASP A N 1
ATOM 714 C CA . ASP A 1 94 ? -10.602 0.482 5.031 1 98.94 94 ASP A CA 1
ATOM 715 C C . ASP A 1 94 ? -11.219 -0.798 5.594 1 98.94 94 ASP A C 1
ATOM 717 O O . ASP A 1 94 ? -11.648 -0.832 6.746 1 98.94 94 ASP A O 1
ATOM 721 N N . GLN A 1 95 ? -11.227 -1.82 4.824 1 98.81 95 GLN A N 1
ATOM 722 C CA . GLN A 1 95 ? -11.719 -3.107 5.301 1 98.81 95 GLN A CA 1
ATOM 723 C C . GLN A 1 95 ? -10.789 -3.695 6.359 1 98.81 95 GLN A C 1
ATOM 725 O O . GLN A 1 95 ? -11.25 -4.172 7.398 1 98.81 95 GLN A O 1
ATOM 730 N N . LEU A 1 96 ? -9.461 -3.625 6.137 1 98.88 96 LEU A N 1
ATOM 731 C CA . LEU A 1 96 ? -8.477 -4.148 7.078 1 98.88 96 LEU A CA 1
ATOM 732 C C . LEU A 1 96 ? -8.586 -3.438 8.422 1 98.88 96 LEU A C 1
ATOM 734 O O . LEU A 1 96 ? -8.344 -4.043 9.469 1 98.88 96 LEU A O 1
ATOM 738 N N . SER A 1 97 ? -8.992 -2.172 8.391 1 98.75 97 SER A N 1
ATOM 739 C CA . SER A 1 97 ? -9.055 -1.352 9.594 1 98.75 97 SER A CA 1
ATOM 740 C C . SER A 1 97 ? -10.477 -1.277 10.141 1 98.75 97 SER A C 1
ATOM 742 O O . SER A 1 97 ? -10.727 -0.617 11.148 1 98.75 97 SER A O 1
ATOM 744 N N . ARG A 1 98 ? -11.422 -1.934 9.453 1 98.31 98 ARG A N 1
ATOM 745 C CA . ARG A 1 98 ? -12.836 -1.959 9.828 1 98.31 98 ARG A CA 1
ATOM 746 C C . ARG A 1 98 ? -13.43 -0.554 9.82 1 98.31 98 ARG A C 1
ATOM 748 O O . ARG A 1 98 ? -14.078 -0.146 10.781 1 98.31 98 ARG A O 1
ATOM 755 N N . GLY A 1 99 ? -13.078 0.198 8.766 1 98.62 99 GLY A N 1
ATOM 756 C CA . GLY A 1 99 ? -13.742 1.458 8.484 1 98.62 99 GLY A CA 1
ATOM 757 C C . GLY A 1 99 ? -13 2.662 9.031 1 98.62 99 GLY A C 1
ATOM 758 O O . GLY A 1 99 ? -13.602 3.709 9.281 1 98.62 99 GLY A O 1
ATOM 759 N N . ARG A 1 100 ? -11.68 2.639 9.172 1 98.75 100 ARG A N 1
ATOM 760 C CA . ARG A 1 100 ? -10.969 3.684 9.898 1 98.75 100 ARG A CA 1
ATOM 761 C C . ARG A 1 100 ? -10.016 4.445 8.984 1 98.75 100 ARG A C 1
ATOM 763 O O . ARG A 1 100 ? -8.953 4.895 9.414 1 98.75 100 ARG A O 1
ATOM 770 N N . VAL A 1 101 ? -10.375 4.602 7.699 1 98.88 101 VAL A N 1
ATOM 771 C CA . VAL A 1 101 ? -9.422 5.207 6.77 1 98.88 101 VAL A CA 1
ATOM 772 C C . VAL A 1 101 ? -9.969 6.551 6.281 1 98.88 101 VAL A C 1
ATOM 774 O O . VAL A 1 101 ? -11.172 6.695 6.062 1 98.88 101 VAL A O 1
ATOM 777 N N . VAL A 1 102 ? -9.109 7.539 6.18 1 98.94 102 VAL A N 1
ATOM 778 C CA . VAL A 1 102 ? -9.305 8.828 5.523 1 98.94 102 VAL A CA 1
ATOM 779 C C . VAL A 1 102 ? -8.195 9.055 4.496 1 98.94 102 VAL A C 1
ATOM 781 O O . VAL A 1 102 ? -7.062 8.609 4.691 1 98.94 102 VAL A O 1
ATOM 784 N N . VAL A 1 103 ? -8.516 9.594 3.367 1 98.94 103 VAL A N 1
ATOM 785 C CA . VAL A 1 103 ? -7.453 9.945 2.428 1 98.94 103 VAL A CA 1
ATOM 786 C C . VAL A 1 103 ? -7.266 11.461 2.404 1 98.94 103 VAL A C 1
ATOM 788 O O . VAL A 1 103 ? -8.242 12.219 2.379 1 98.94 103 VAL A O 1
ATOM 791 N N . HIS A 1 104 ? -6.043 11.938 2.572 1 98.88 104 HIS A N 1
ATOM 792 C CA . HIS A 1 104 ? -5.648 13.336 2.41 1 98.88 104 HIS A CA 1
ATOM 793 C C . HIS A 1 104 ? -4.945 13.555 1.075 1 98.88 104 HIS A C 1
ATOM 795 O O . HIS A 1 104 ? -3.783 13.172 0.91 1 98.88 104 HIS A O 1
ATOM 801 N N . LEU A 1 105 ? -5.652 14.164 0.123 1 98.75 105 LEU A N 1
ATOM 802 C CA . LEU A 1 105 ? -5.117 14.352 -1.221 1 98.75 105 LEU A CA 1
ATOM 803 C C . LEU A 1 105 ? -4.293 15.633 -1.307 1 98.75 105 LEU A C 1
ATOM 805 O O . LEU A 1 105 ? -4.781 16.719 -0.965 1 98.75 105 LEU A O 1
ATOM 809 N N . ILE A 1 106 ? -3.07 15.445 -1.778 1 95.56 106 ILE A N 1
ATOM 810 C CA . ILE A 1 106 ? -2.119 16.547 -1.896 1 95.56 106 ILE A CA 1
ATOM 811 C C . ILE A 1 106 ? -1.808 16.797 -3.369 1 95.56 106 ILE A C 1
ATOM 813 O O . ILE A 1 106 ? -1.336 15.906 -4.074 1 95.56 106 ILE A O 1
ATOM 817 N N . ALA A 1 107 ? -1.916 17.984 -3.811 1 94.56 107 ALA A N 1
ATOM 818 C CA . ALA A 1 107 ? -1.641 18.328 -5.207 1 94.56 107 ALA A CA 1
ATOM 819 C C . ALA A 1 107 ? -0.14 18.453 -5.453 1 94.56 107 ALA A C 1
ATOM 821 O O . ALA A 1 107 ? 0.326 18.297 -6.582 1 94.56 107 ALA A O 1
ATOM 822 N N . GLY A 1 108 ? 0.587 18.656 -4.383 1 91.5 108 GLY A N 1
ATOM 823 C CA . GLY A 1 108 ? 2.012 18.922 -4.496 1 91.5 108 GLY A CA 1
ATOM 824 C C . GLY A 1 108 ? 2.336 20.406 -4.5 1 91.5 108 GLY A C 1
ATOM 825 O O . GLY A 1 108 ? 1.643 21.203 -5.145 1 91.5 108 GLY A O 1
ATOM 826 N N . GLY A 1 109 ? 3.396 20.812 -3.756 1 89.31 109 GLY A N 1
ATOM 827 C CA . GLY A 1 109 ? 3.686 22.219 -3.582 1 89.31 109 GLY A CA 1
ATOM 828 C C . GLY A 1 109 ? 4.984 22.656 -4.234 1 89.31 109 GLY A C 1
ATOM 829 O O . GLY A 1 109 ? 5.375 23.828 -4.148 1 89.31 109 GLY A O 1
ATOM 830 N N . SER A 1 110 ? 5.656 21.719 -4.863 1 92.69 110 SER A N 1
ATOM 831 C CA . SER A 1 110 ? 6.969 21.969 -5.453 1 92.69 110 SER A CA 1
ATOM 832 C C . SER A 1 110 ? 7.113 21.266 -6.797 1 92.69 110 SER A C 1
ATOM 834 O O . SER A 1 110 ? 6.996 20.047 -6.871 1 92.69 110 SER A O 1
ATOM 836 N N . ASP A 1 111 ? 7.367 22.078 -7.848 1 95.31 111 ASP A N 1
ATOM 837 C CA . ASP A 1 111 ? 7.578 21.5 -9.172 1 95.31 111 ASP A CA 1
ATOM 838 C C . ASP A 1 111 ? 8.766 20.531 -9.164 1 95.31 111 ASP A C 1
ATOM 840 O O . ASP A 1 111 ? 8.719 19.484 -9.805 1 95.31 111 ASP A O 1
ATOM 844 N N . ALA A 1 112 ? 9.781 20.953 -8.453 1 94.31 112 ALA A N 1
ATOM 845 C CA . ALA A 1 112 ? 10.969 20.109 -8.375 1 94.31 112 ALA A CA 1
ATOM 846 C C . ALA A 1 112 ? 10.648 18.781 -7.707 1 94.31 112 ALA A C 1
ATOM 848 O O . ALA A 1 112 ? 11.109 17.719 -8.164 1 94.31 112 ALA A O 1
ATOM 849 N N . GLU A 1 113 ? 9.859 18.812 -6.629 1 94.81 113 GLU A N 1
ATOM 850 C CA . GLU A 1 113 ? 9.445 17.594 -5.934 1 94.81 113 GLU A CA 1
ATOM 851 C C . GLU A 1 113 ? 8.602 16.703 -6.84 1 94.81 113 GLU A C 1
ATOM 853 O O . GLU A 1 113 ? 8.766 15.477 -6.836 1 94.81 113 GLU A O 1
ATOM 858 N N . GLN A 1 114 ? 7.738 17.312 -7.645 1 97 114 GLN A N 1
ATOM 859 C CA . GLN A 1 114 ? 6.895 16.578 -8.578 1 97 114 GLN A CA 1
ATOM 860 C C . GLN A 1 114 ? 7.73 15.922 -9.672 1 97 114 GLN A C 1
ATOM 862 O O . GLN A 1 114 ? 7.488 14.766 -10.031 1 97 114 GLN A O 1
ATOM 867 N N . ALA A 1 115 ? 8.727 16.609 -10.102 1 97.38 115 ALA A N 1
ATOM 868 C CA . ALA A 1 115 ? 9.547 16.141 -11.219 1 97.38 115 ALA A CA 1
ATOM 869 C C . ALA A 1 115 ? 10.375 14.914 -10.82 1 97.38 115 ALA A C 1
ATOM 871 O O . ALA A 1 115 ? 10.68 14.07 -11.656 1 97.38 115 ALA A O 1
ATOM 872 N N . LYS A 1 116 ? 10.664 14.797 -9.531 1 97.62 116 LYS A N 1
ATOM 873 C CA . LYS A 1 116 ? 11.391 13.641 -9.039 1 97.62 116 LYS A CA 1
ATOM 874 C C . LYS A 1 116 ? 10.641 12.344 -9.344 1 97.62 116 LYS A C 1
ATOM 876 O O . LYS A 1 116 ? 11.258 11.289 -9.523 1 97.62 116 LYS A O 1
ATOM 881 N N . GLU A 1 117 ? 9.336 12.469 -9.422 1 97.5 117 GLU A N 1
ATOM 882 C CA . GLU A 1 117 ? 8.516 11.289 -9.672 1 97.5 117 GLU A CA 1
ATOM 883 C C . GLU A 1 117 ? 7.793 11.398 -11.016 1 97.5 117 GLU A C 1
ATOM 885 O O . GLU A 1 117 ? 6.699 10.852 -11.18 1 97.5 117 GLU A O 1
ATOM 890 N N . GLY A 1 118 ? 8.305 12.172 -11.883 1 97.12 118 GLY A N 1
ATOM 891 C CA . GLY A 1 118 ? 7.934 12.172 -13.289 1 97.12 118 GLY A CA 1
ATOM 892 C C . GLY A 1 118 ? 6.688 12.984 -13.578 1 97.12 118 GLY A C 1
ATOM 893 O O . GLY A 1 118 ? 6.008 12.75 -14.578 1 97.12 118 GLY A O 1
ATOM 894 N N . ASP A 1 119 ? 6.266 13.844 -12.688 1 97.38 119 ASP A N 1
ATOM 895 C CA . ASP A 1 119 ? 5.125 14.727 -12.891 1 97.38 119 ASP A CA 1
ATOM 896 C C . ASP A 1 119 ? 5.586 16.141 -13.258 1 97.38 119 ASP A C 1
ATOM 898 O O . ASP A 1 119 ? 6.168 16.844 -12.43 1 97.38 119 ASP A O 1
ATOM 902 N N . PHE A 1 120 ? 5.277 16.594 -14.438 1 97.19 120 PHE A N 1
ATOM 903 C CA . PHE A 1 120 ? 5.758 17.875 -14.938 1 97.19 120 PHE A CA 1
ATOM 904 C C . PHE A 1 120 ? 4.598 18.828 -15.203 1 97.19 120 PHE A C 1
ATOM 906 O O . PHE A 1 120 ? 4.758 19.844 -15.875 1 97.19 120 PHE A O 1
ATOM 913 N N . VAL A 1 121 ? 3.439 18.469 -14.68 1 94.81 121 VAL A N 1
ATOM 914 C CA . VAL A 1 121 ? 2.215 19.25 -14.805 1 94.81 121 VAL A CA 1
ATOM 915 C C . VAL A 1 121 ? 2.266 20.453 -13.859 1 94.81 121 VAL A C 1
ATOM 917 O O . VAL A 1 121 ? 2.6 20.297 -12.68 1 94.81 121 VAL A O 1
ATOM 920 N N . PRO A 1 122 ? 1.893 21.641 -14.344 1 93.81 122 PRO A N 1
ATOM 921 C CA . PRO A 1 122 ? 1.914 22.812 -13.461 1 93.81 122 PRO A CA 1
ATOM 922 C C . PRO A 1 122 ? 0.854 22.75 -12.367 1 93.81 122 PRO A C 1
ATOM 924 O O . PRO A 1 122 ? -0.1 21.969 -12.469 1 93.81 122 PRO A O 1
ATOM 927 N N . LYS A 1 123 ? 0.986 23.562 -11.367 1 92.69 123 LYS A N 1
ATOM 928 C CA . LYS A 1 123 ? 0.198 23.516 -10.133 1 92.69 123 LYS A CA 1
ATOM 929 C C . LYS A 1 123 ? -1.296 23.578 -10.438 1 92.69 123 LYS A C 1
ATOM 931 O O . LYS A 1 123 ? -2.076 22.781 -9.914 1 92.69 123 LYS A O 1
ATOM 936 N N . ALA A 1 124 ? -1.703 24.547 -11.258 1 91.25 124 ALA A N 1
ATOM 937 C CA . ALA A 1 124 ? -3.123 24.703 -11.57 1 91.25 124 ALA A CA 1
ATOM 938 C C . ALA A 1 124 ? -3.695 23.438 -12.18 1 91.25 124 ALA A C 1
ATOM 940 O O . ALA A 1 124 ? -4.805 23.016 -11.836 1 91.25 124 ALA A O 1
ATOM 941 N N . ALA A 1 125 ? -2.938 22.859 -13.039 1 95.06 125 ALA A N 1
ATOM 942 C CA . ALA A 1 125 ? -3.379 21.625 -13.695 1 95.06 125 ALA A CA 1
ATOM 943 C C . ALA A 1 125 ? -3.393 20.453 -12.719 1 95.06 125 ALA A C 1
ATOM 945 O O . ALA A 1 125 ? -4.191 19.531 -12.867 1 95.06 125 ALA A O 1
ATOM 946 N N . ARG A 1 126 ? -2.537 20.484 -11.734 1 97.31 126 ARG A N 1
ATOM 947 C CA . ARG A 1 126 ? -2.531 19.438 -10.719 1 97.31 126 ARG A CA 1
ATOM 948 C C . ARG A 1 126 ? -3.816 19.453 -9.898 1 97.31 126 ARG A C 1
ATOM 950 O O . ARG A 1 126 ? -4.332 18.406 -9.516 1 97.31 126 ARG A O 1
ATOM 957 N N . TYR A 1 127 ? -4.344 20.625 -9.656 1 96.81 127 TYR A N 1
ATOM 958 C CA . TYR A 1 127 ? -5.602 20.719 -8.922 1 96.81 127 TYR A CA 1
ATOM 959 C C . TYR A 1 127 ? -6.77 20.25 -9.797 1 96.81 127 TYR A C 1
ATOM 961 O O . TYR A 1 127 ? -7.727 19.656 -9.297 1 96.81 127 TYR A O 1
ATOM 969 N N . ALA A 1 128 ? -6.68 20.562 -11.133 1 97.25 128 ALA A N 1
ATOM 970 C CA . ALA A 1 128 ? -7.695 20.047 -12.039 1 97.25 128 ALA A CA 1
ATOM 971 C C . ALA A 1 128 ? -7.688 18.516 -12.055 1 97.25 128 ALA A C 1
ATOM 973 O O . ALA A 1 128 ? -8.742 17.891 -12.039 1 97.25 128 ALA A O 1
ATOM 974 N N . ARG A 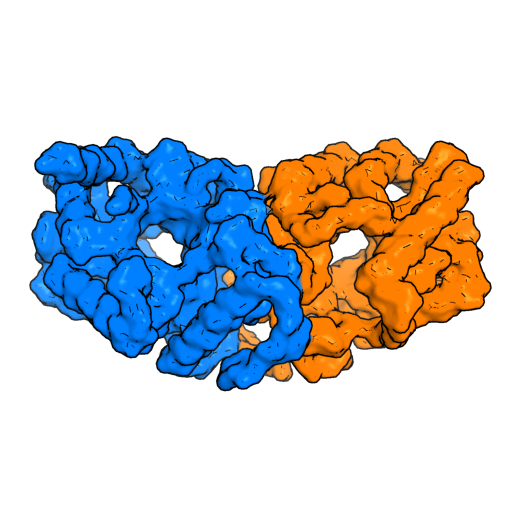1 129 ? -6.527 17.969 -12.078 1 98.25 129 ARG A N 1
ATOM 975 C CA . ARG A 1 129 ? -6.375 16.516 -12 1 98.25 129 ARG A CA 1
ATOM 976 C C . ARG A 1 129 ? -6.926 15.984 -10.68 1 98.25 129 ARG A C 1
ATOM 978 O O . ARG A 1 129 ? -7.574 14.938 -10.656 1 98.25 129 ARG A O 1
ATOM 985 N N . LEU A 1 130 ? -6.66 16.688 -9.609 1 98.62 130 LEU A N 1
ATOM 986 C CA . LEU A 1 130 ? -7.133 16.297 -8.289 1 98.62 130 LEU A CA 1
ATOM 987 C C . LEU A 1 130 ? -8.656 16.25 -8.242 1 98.62 130 LEU A C 1
ATOM 989 O O . LEU A 1 130 ? -9.234 15.344 -7.641 1 98.62 130 LEU A O 1
ATOM 993 N N . GLU A 1 131 ? -9.289 17.219 -8.82 1 98.5 131 GLU A N 1
ATOM 994 C CA . GLU A 1 131 ? -10.742 17.25 -8.883 1 98.5 131 GLU A CA 1
ATOM 995 C C . GLU A 1 131 ? -11.281 16 -9.586 1 98.5 131 GLU A C 1
ATOM 997 O O . GLU A 1 131 ? -12.18 15.336 -9.07 1 98.5 131 GLU A O 1
ATOM 1002 N N . GLU A 1 132 ? -10.75 15.742 -10.805 1 98.56 132 GLU A N 1
ATOM 1003 C CA . GLU A 1 132 ? -11.164 14.562 -11.555 1 98.56 132 GLU A CA 1
ATOM 1004 C C . GLU A 1 132 ? -10.898 13.281 -10.766 1 98.56 132 GLU A C 1
ATOM 1006 O O . GLU A 1 132 ? -11.719 12.367 -10.766 1 98.56 132 GLU A O 1
ATOM 1011 N N . TYR A 1 133 ? -9.781 13.281 -10.094 1 98.81 133 TYR A N 1
ATOM 1012 C CA . TYR A 1 133 ? -9.352 12.164 -9.258 1 98.81 133 TYR A CA 1
ATOM 1013 C C . TYR A 1 133 ? -10.391 11.852 -8.18 1 98.81 133 TYR A C 1
ATOM 1015 O O . TYR A 1 133 ? -10.805 10.703 -8.023 1 98.81 133 TYR A O 1
ATOM 1023 N N . ILE A 1 134 ? -10.875 12.836 -7.453 1 98.88 134 ILE A N 1
ATOM 1024 C CA . ILE A 1 134 ? -11.859 12.688 -6.383 1 98.88 134 ILE A CA 1
ATOM 1025 C C . ILE A 1 134 ? -13.156 12.109 -6.945 1 98.88 134 ILE A C 1
ATOM 1027 O O . ILE A 1 134 ? -13.75 11.203 -6.352 1 98.88 134 ILE A O 1
ATOM 1031 N N . ARG A 1 135 ? -13.555 12.562 -8.07 1 98.69 135 ARG A N 1
ATOM 1032 C CA . ARG A 1 135 ? -14.797 12.102 -8.68 1 98.69 135 ARG A CA 1
ATOM 1033 C C . ARG A 1 135 ? -14.703 10.633 -9.07 1 98.69 135 ARG A C 1
ATOM 1035 O O . ARG A 1 135 ? -15.664 9.875 -8.914 1 98.69 135 ARG A O 1
ATOM 1042 N N . ILE A 1 136 ? -13.547 10.219 -9.57 1 98.69 136 ILE A N 1
ATOM 1043 C CA . ILE A 1 136 ? -13.352 8.82 -9.945 1 98.69 136 ILE A CA 1
ATOM 1044 C C . ILE A 1 136 ? -13.344 7.945 -8.695 1 98.69 136 ILE A C 1
ATOM 1046 O O . ILE A 1 136 ? -13.945 6.867 -8.672 1 98.69 136 ILE A O 1
ATOM 1050 N N . LEU A 1 137 ? -12.641 8.398 -7.617 1 98.75 137 LEU A N 1
ATOM 1051 C CA . LEU A 1 137 ? -12.656 7.66 -6.359 1 98.75 137 LEU A CA 1
ATOM 1052 C C . LEU A 1 137 ? -14.086 7.434 -5.883 1 98.75 137 LEU A C 1
ATOM 1054 O O . LEU A 1 137 ? -14.469 6.309 -5.555 1 98.75 137 LEU A O 1
ATOM 1058 N N . ARG A 1 138 ? -14.883 8.484 -5.852 1 98.5 138 ARG A N 1
ATOM 1059 C CA . ARG A 1 138 ? -16.25 8.414 -5.355 1 98.5 138 ARG A CA 1
ATOM 1060 C C . ARG A 1 138 ? -17.109 7.488 -6.223 1 98.5 138 ARG A C 1
ATOM 1062 O O . ARG A 1 138 ? -17.906 6.707 -5.703 1 98.5 138 ARG A O 1
ATOM 1069 N N . ARG A 1 139 ? -16.891 7.562 -7.543 1 98.12 139 ARG A N 1
ATOM 1070 C CA . ARG A 1 139 ? -17.625 6.676 -8.43 1 98.12 139 ARG A CA 1
ATOM 1071 C C . ARG A 1 139 ? -17.25 5.215 -8.188 1 98.12 139 ARG A C 1
ATOM 1073 O O . ARG A 1 139 ? -18.125 4.344 -8.172 1 98.12 139 ARG A O 1
ATOM 1080 N N . ALA A 1 140 ? -15.977 4.977 -8.055 1 98.12 140 ALA A N 1
ATOM 1081 C CA . ALA A 1 140 ? -15.492 3.617 -7.82 1 98.12 140 ALA A CA 1
ATOM 1082 C C . ALA A 1 140 ? -16.047 3.053 -6.516 1 98.12 140 ALA A C 1
ATOM 1084 O O . ALA A 1 140 ? -16.391 1.87 -6.441 1 98.12 140 ALA A O 1
ATOM 1085 N N . TRP A 1 141 ? -16.172 3.861 -5.473 1 98.12 141 TRP A N 1
ATOM 1086 C CA . TRP A 1 141 ? -16.625 3.42 -4.156 1 98.12 141 TRP A CA 1
ATOM 1087 C C . TRP A 1 141 ? -18.141 3.291 -4.117 1 98.12 141 TRP A C 1
ATOM 1089 O O . TRP A 1 141 ? -18.688 2.525 -3.316 1 98.12 141 TRP A O 1
ATOM 1099 N N . ALA A 1 142 ? -18.875 3.977 -4.953 1 96.56 142 ALA A N 1
ATOM 1100 C CA . ALA A 1 142 ? -20.328 4.082 -4.898 1 96.56 142 ALA A CA 1
ATOM 1101 C C . ALA A 1 142 ? -20.984 2.791 -5.371 1 96.56 142 ALA A C 1
ATOM 1103 O O . ALA A 1 142 ? -22.078 2.439 -4.91 1 96.56 142 ALA A O 1
ATOM 1104 N N . SER A 1 143 ? -20.297 2.16 -6.371 1 94.56 143 SER A N 1
ATOM 1105 C CA . SER A 1 143 ? -20.906 0.981 -6.977 1 94.56 143 SER A CA 1
ATOM 1106 C C . SER A 1 143 ? -19.859 0.06 -7.586 1 94.56 143 SER A C 1
ATOM 1108 O O . SER A 1 143 ? -18.859 0.528 -8.148 1 94.56 143 SER A O 1
ATOM 1110 N N . PRO A 1 144 ? -20.125 -1.22 -7.477 1 93.94 144 PRO A N 1
ATOM 1111 C CA . PRO A 1 144 ? -19.219 -2.16 -8.133 1 93.94 144 PRO A CA 1
ATOM 1112 C C . PRO A 1 144 ? -19.5 -2.299 -9.633 1 93.94 144 PRO A C 1
ATOM 1114 O O . PRO A 1 144 ? -18.766 -3.01 -10.336 1 93.94 144 PRO A O 1
ATOM 1117 N N . ASP A 1 145 ? -20.5 -1.668 -10.164 1 96.31 145 ASP A N 1
ATOM 1118 C CA . ASP A 1 145 ? -20.844 -1.764 -11.586 1 96.31 145 ASP A CA 1
ATOM 1119 C C . ASP A 1 145 ? -19.734 -1.168 -12.453 1 96.31 145 ASP A C 1
ATOM 1121 O O . ASP A 1 145 ? -19.172 -0.12 -12.117 1 96.31 145 ASP A O 1
ATOM 1125 N N . PRO A 1 146 ? -19.406 -1.902 -13.523 1 97.5 146 PRO A N 1
ATOM 1126 C CA . PRO A 1 146 ? -18.375 -1.364 -14.406 1 97.5 146 PRO A CA 1
ATOM 1127 C C . PRO A 1 146 ? -18.75 0.004 -14.977 1 97.5 146 PRO A C 1
ATOM 1129 O O . PRO A 1 146 ? -19.922 0.287 -15.203 1 97.5 146 PRO A O 1
ATOM 1132 N N . PHE A 1 147 ? -17.75 0.859 -15.172 1 98.25 147 PHE A N 1
ATOM 1133 C CA . PHE A 1 147 ? -18 2.16 -15.789 1 98.25 147 PHE A CA 1
ATOM 1134 C C . PHE A 1 147 ? -16.797 2.594 -16.625 1 98.25 147 PHE A C 1
ATOM 1136 O O . PHE A 1 147 ? -15.688 2.115 -16.422 1 98.25 147 PHE A O 1
ATOM 1143 N N . ASP A 1 148 ? -17.078 3.443 -17.578 1 98.62 148 ASP A N 1
ATOM 1144 C CA . ASP A 1 148 ? -16.078 4.121 -18.406 1 98.62 148 ASP A CA 1
ATOM 1145 C C . ASP A 1 148 ? -15.805 5.527 -17.875 1 98.62 148 ASP A C 1
ATOM 1147 O O . ASP A 1 148 ? -16.609 6.09 -17.141 1 98.62 148 ASP A O 1
ATOM 1151 N N . TRP A 1 149 ? -14.727 6.043 -18.062 1 98.62 149 TRP A N 1
ATOM 1152 C CA . TRP A 1 149 ? -14.359 7.426 -17.781 1 98.62 149 TRP A CA 1
ATOM 1153 C C . TRP A 1 149 ? -13.547 8.016 -18.938 1 98.62 149 TRP A C 1
ATOM 1155 O O . TRP A 1 149 ? -12.609 7.387 -19.438 1 98.62 149 TRP A O 1
ATOM 1165 N N . ASP A 1 150 ? -13.922 9.094 -19.422 1 98.38 150 ASP A N 1
ATOM 1166 C CA . ASP A 1 150 ? -13.211 9.805 -20.484 1 98.38 150 ASP A CA 1
ATOM 1167 C C . ASP A 1 150 ? -13.055 11.281 -20.141 1 98.38 150 ASP A C 1
ATOM 1169 O O . ASP A 1 150 ? -13.805 12.125 -20.641 1 98.38 150 ASP A O 1
ATOM 1173 N N . GLY A 1 151 ? -12.094 11.547 -19.266 1 97.88 151 GLY A N 1
ATOM 1174 C CA . GLY A 1 151 ? -11.828 12.906 -18.828 1 97.88 151 GLY A CA 1
ATOM 1175 C C . GLY A 1 151 ? -10.5 13.445 -19.312 1 97.88 151 GLY A C 1
ATOM 1176 O O . GLY A 1 151 ? -9.758 12.75 -20.016 1 97.88 151 GLY A O 1
ATOM 1177 N N . PRO A 1 152 ? -10.188 14.703 -19.016 1 97.12 152 PRO A N 1
ATOM 1178 C CA . PRO A 1 152 ? -8.953 15.352 -19.484 1 97.12 152 PRO A CA 1
ATOM 1179 C C . PRO A 1 152 ? -7.695 14.68 -18.938 1 97.12 152 PRO A C 1
ATOM 1181 O O . PRO A 1 152 ? -6.645 14.719 -19.578 1 97.12 152 PRO A O 1
ATOM 1184 N N . HIS A 1 153 ? -7.801 13.992 -17.797 1 97.06 153 HIS A N 1
ATOM 1185 C CA . HIS A 1 153 ? -6.598 13.477 -17.156 1 97.06 153 HIS A CA 1
ATOM 1186 C C . HIS A 1 153 ? -6.602 11.945 -17.125 1 97.06 153 HIS A C 1
ATOM 1188 O O . HIS A 1 153 ? -5.539 11.32 -17.062 1 97.06 153 HIS A O 1
ATOM 1194 N N . TYR A 1 154 ? -7.797 11.352 -17.141 1 97.81 154 TYR A N 1
ATOM 1195 C CA . TYR A 1 154 ? -7.895 9.906 -17.031 1 97.81 154 TYR A CA 1
ATOM 1196 C C . TYR A 1 154 ? -8.867 9.344 -18.047 1 97.81 154 TYR A C 1
ATOM 1198 O O . TYR A 1 154 ? -9.883 9.969 -18.359 1 97.81 154 TYR A O 1
ATOM 1206 N N . ARG A 1 155 ? -8.516 8.125 -18.562 1 98.25 155 ARG A N 1
ATOM 1207 C CA . ARG A 1 155 ? -9.383 7.328 -19.422 1 98.25 155 ARG A CA 1
ATOM 1208 C C . ARG A 1 155 ? -9.477 5.887 -18.938 1 98.25 155 ARG A C 1
ATOM 1210 O O . ARG A 1 155 ? -8.453 5.223 -18.766 1 98.25 155 ARG A O 1
ATOM 1217 N N . LEU A 1 156 ? -10.594 5.402 -18.641 1 98.38 156 LEU A N 1
ATOM 1218 C CA . LEU A 1 156 ? -10.875 4.059 -18.141 1 98.38 156 LEU A CA 1
ATOM 1219 C C . LEU A 1 156 ? -11.922 3.369 -19.016 1 98.38 156 LEU A C 1
ATOM 1221 O O . LEU A 1 156 ? -12.844 4.016 -19.516 1 98.38 156 LEU A O 1
ATOM 1225 N N . VAL A 1 157 ? -11.773 2.074 -19.188 1 98.38 157 VAL A N 1
ATOM 1226 C CA . VAL A 1 157 ? -12.734 1.274 -19.938 1 98.38 157 VAL A CA 1
ATOM 1227 C C . VAL A 1 157 ? -13.258 0.141 -19.062 1 98.38 157 VAL A C 1
ATOM 1229 O O . VAL A 1 157 ? -12.5 -0.748 -18.672 1 98.38 157 VAL A O 1
ATOM 1232 N N . GLN A 1 158 ? -14.492 0.189 -18.719 1 97.69 158 GLN A N 1
ATOM 1233 C CA . GLN A 1 158 ? -15.203 -0.883 -18.016 1 97.69 158 GLN A CA 1
ATOM 1234 C C . GLN A 1 158 ? -14.523 -1.222 -16.703 1 97.69 158 GLN A C 1
ATOM 1236 O O . GLN A 1 158 ? -14.375 -2.395 -16.344 1 97.69 158 GLN A O 1
ATOM 1241 N N . PHE A 1 159 ? -14.117 -0.187 -15.992 1 97.94 159 PHE A N 1
ATOM 1242 C CA . PHE A 1 159 ? -13.508 -0.416 -14.688 1 97.94 159 PHE A CA 1
ATOM 1243 C C . PHE A 1 159 ? -14.57 -0.785 -13.656 1 97.94 159 PHE A C 1
ATOM 1245 O O . PHE A 1 159 ? -15.68 -0.241 -13.672 1 97.94 159 PHE A O 1
ATOM 1252 N N . SER A 1 160 ? -14.258 -1.74 -12.867 1 95.44 160 SER A N 1
ATOM 1253 C CA . SER A 1 160 ? -15.102 -2.133 -11.742 1 95.44 160 SER A CA 1
ATOM 1254 C C . SER A 1 160 ? -14.258 -2.438 -10.508 1 95.44 160 SER A C 1
ATOM 1256 O O . SER A 1 160 ? -13.359 -3.277 -10.555 1 95.44 160 SER A O 1
ATOM 1258 N N . SER A 1 161 ? -14.547 -1.7 -9.453 1 93.5 161 SER A N 1
ATOM 1259 C CA . SER A 1 161 ? -13.938 -2.053 -8.172 1 93.5 161 SER A CA 1
ATOM 1260 C C . SER A 1 161 ? -14.875 -2.914 -7.332 1 93.5 161 SER A C 1
ATOM 1262 O O . SER A 1 161 ? -15.906 -2.434 -6.852 1 93.5 161 SER A O 1
ATOM 1264 N N . ARG A 1 162 ? -14.508 -4.141 -7.102 1 93.81 162 ARG A N 1
ATOM 1265 C CA . ARG A 1 162 ? -15.328 -5.023 -6.281 1 93.81 162 ARG A CA 1
ATOM 1266 C C . ARG A 1 162 ? -14.977 -4.883 -4.805 1 93.81 162 ARG A C 1
ATOM 1268 O O . ARG A 1 162 ? -15.656 -5.453 -3.943 1 93.81 162 ARG A O 1
ATOM 1275 N N . VAL A 1 163 ? -13.961 -4.141 -4.52 1 96.62 163 VAL A N 1
ATOM 1276 C CA . VAL A 1 163 ? -13.578 -3.861 -3.141 1 96.62 163 VAL A CA 1
ATOM 1277 C C . VAL A 1 163 ? -14.344 -2.646 -2.625 1 96.62 163 VAL A C 1
ATOM 1279 O O . VAL A 1 163 ? -14.078 -1.516 -3.041 1 96.62 163 VAL A O 1
ATOM 1282 N N . ARG A 1 164 ? -15.211 -2.865 -1.714 1 96.31 164 ARG A N 1
ATOM 1283 C CA . ARG A 1 164 ? -16.109 -1.811 -1.255 1 96.31 164 ARG A CA 1
ATOM 1284 C C . ARG A 1 164 ? -15.656 -1.251 0.089 1 96.31 164 ARG A C 1
ATOM 1286 O O . ARG A 1 164 ? -15.227 -2.002 0.967 1 96.31 164 ARG A O 1
ATOM 1293 N N . PRO A 1 165 ? -15.766 0.063 0.257 1 98 165 PRO A N 1
ATOM 1294 C CA . PRO A 1 165 ? -15.523 0.596 1.601 1 98 165 PRO A CA 1
ATOM 1295 C C . PRO A 1 165 ? -16.531 0.079 2.629 1 98 165 PRO A C 1
ATOM 1297 O O . PRO A 1 165 ? -17.688 -0.144 2.299 1 98 165 PRO A O 1
ATOM 1300 N N . VAL A 1 166 ? -16.125 -0.008 3.871 1 98 166 VAL A N 1
ATOM 1301 C CA . VAL A 1 166 ? -16.922 -0.57 4.965 1 98 166 VAL A CA 1
ATOM 1302 C C . VAL A 1 166 ? -18.203 0.228 5.137 1 98 166 VAL A C 1
ATOM 1304 O O . VAL A 1 166 ? -19.281 -0.348 5.316 1 98 166 VAL A O 1
ATOM 1307 N N . HIS A 1 167 ? -18.156 1.541 5.016 1 97.12 167 HIS A N 1
ATOM 1308 C CA . HIS A 1 167 ? -19.312 2.396 5.258 1 97.12 167 HIS A CA 1
ATOM 1309 C C . HIS A 1 167 ? -19.812 3.02 3.961 1 97.12 167 HIS A C 1
ATOM 1311 O O . HIS A 1 167 ? -20.438 4.086 3.98 1 97.12 167 HIS A O 1
ATOM 1317 N N . GLY A 1 168 ? -19.422 2.445 2.861 1 96.56 168 GLY A N 1
ATOM 1318 C CA . GLY A 1 168 ? -19.953 2.873 1.574 1 96.56 168 GLY A CA 1
ATOM 1319 C C . GLY A 1 168 ? -19.094 3.92 0.896 1 96.56 168 GLY A C 1
ATOM 1320 O O . GLY A 1 168 ? -19.156 4.09 -0.323 1 96.56 168 GLY A O 1
ATOM 1321 N N . SER A 1 169 ? -18.328 4.621 1.722 1 97.56 169 SER A N 1
ATOM 1322 C CA . SER A 1 169 ? -17.406 5.625 1.21 1 97.56 169 SER A CA 1
ATOM 1323 C C . SER A 1 169 ? -16.234 5.844 2.168 1 97.56 169 SER A C 1
ATOM 1325 O O . SER A 1 169 ? -16.203 5.27 3.26 1 97.56 169 SER A O 1
ATOM 1327 N N . ILE A 1 170 ? -15.266 6.559 1.743 1 98.75 170 ILE A N 1
ATOM 1328 C CA . ILE A 1 170 ? -14.109 6.965 2.543 1 98.75 170 ILE A CA 1
ATOM 1329 C C . ILE A 1 170 ? -13.992 8.484 2.537 1 98.75 170 ILE A C 1
ATOM 1331 O O . ILE A 1 170 ? -14.078 9.117 1.48 1 98.75 170 ILE A O 1
ATOM 1335 N N . PRO A 1 171 ? -13.852 9.133 3.703 1 98.81 171 PRO A N 1
ATOM 1336 C CA . PRO A 1 171 ? -13.711 10.586 3.727 1 98.81 171 PRO A CA 1
ATOM 1337 C C . PRO A 1 171 ? -12.484 11.078 2.957 1 98.81 171 PRO A C 1
ATOM 1339 O O . PRO A 1 171 ? -11.422 10.461 3.033 1 98.81 171 PRO A O 1
ATOM 1342 N N . VAL A 1 172 ? -12.711 12.133 2.207 1 98.88 172 VAL A N 1
ATOM 1343 C CA . VAL A 1 172 ? -11.648 12.742 1.413 1 98.88 172 VAL A CA 1
ATOM 1344 C C . VAL A 1 172 ? -11.273 14.102 2.012 1 98.88 172 VAL A C 1
ATOM 1346 O O . VAL A 1 172 ? -12.141 14.953 2.225 1 98.88 172 VAL A O 1
ATOM 1349 N N . SER A 1 173 ? -10.023 14.195 2.301 1 98.88 173 SER A N 1
ATOM 1350 C CA . SER A 1 173 ? -9.484 15.461 2.789 1 98.88 173 SER A CA 1
ATOM 1351 C C . SER A 1 173 ? -8.586 16.125 1.749 1 98.88 173 SER A C 1
ATOM 1353 O O . SER A 1 173 ? -7.891 15.43 1 1 98.88 173 SER A O 1
ATOM 1355 N N . VAL A 1 174 ? -8.688 17.422 1.69 1 98.44 174 VAL A N 1
ATOM 1356 C CA . VAL A 1 174 ? -7.832 18.266 0.857 1 98.44 174 VAL A CA 1
ATOM 1357 C C . VAL A 1 174 ? -7.258 19.406 1.692 1 98.44 174 VAL A C 1
ATOM 1359 O O . VAL A 1 174 ? -7.758 19.688 2.783 1 98.44 174 VAL A O 1
ATOM 1362 N N . GLY A 1 175 ? -6.176 19.922 1.286 1 95.12 175 GLY A N 1
ATOM 1363 C CA . GLY A 1 175 ? -5.598 21.062 1.975 1 95.12 175 GLY A CA 1
ATOM 1364 C C . GLY A 1 175 ? -4.934 22.047 1.035 1 95.12 175 GLY A C 1
ATOM 1365 O O . GLY A 1 175 ? -4.867 21.828 -0.174 1 95.12 175 GLY A O 1
ATOM 1366 N N . GLY A 1 176 ? -4.625 23.156 1.519 1 93.75 176 GLY A N 1
ATOM 1367 C CA . GLY A 1 176 ? -3.961 24.219 0.777 1 93.75 176 GLY A CA 1
ATOM 1368 C C . GLY A 1 176 ? -4.504 25.594 1.097 1 93.75 176 GLY A C 1
ATOM 1369 O O . GLY A 1 176 ? -5.441 25.734 1.884 1 93.75 176 GLY A O 1
ATOM 1370 N N . SER A 1 177 ? -3.779 26.609 0.529 1 94.75 177 SER A N 1
ATOM 1371 C CA . SER A 1 177 ? -4.18 27.984 0.791 1 94.75 177 SER A CA 1
ATOM 1372 C C . SER A 1 177 ? -4.312 28.766 -0.505 1 94.75 177 SER A C 1
ATOM 1374 O O . SER A 1 177 ? -4.355 30 -0.484 1 94.75 177 SER A O 1
ATOM 1376 N N . SER A 1 178 ? -4.277 28.094 -1.647 1 95.38 178 SER A N 1
ATOM 1377 C CA . SER A 1 178 ? -4.465 28.766 -2.932 1 95.38 178 SER A CA 1
ATOM 1378 C C . SER A 1 178 ? -5.938 28.812 -3.322 1 95.38 178 SER A C 1
ATOM 1380 O O . SER A 1 178 ? -6.758 28.094 -2.748 1 95.38 178 SER A O 1
ATOM 1382 N N . ASP A 1 179 ? -6.215 29.625 -4.301 1 96.19 179 ASP A N 1
ATOM 1383 C CA . ASP A 1 179 ? -7.582 29.703 -4.809 1 96.19 179 ASP A CA 1
ATOM 1384 C C . ASP A 1 179 ? -8.031 28.359 -5.371 1 96.19 179 ASP A C 1
ATOM 1386 O O . ASP A 1 179 ? -9.188 27.969 -5.191 1 96.19 179 ASP A O 1
ATOM 1390 N N . GLU A 1 180 ? -7.133 27.688 -6.059 1 96.56 180 GLU A N 1
ATOM 1391 C CA . GLU A 1 180 ? -7.438 26.375 -6.613 1 96.56 180 GLU A CA 1
ATOM 1392 C C . GLU A 1 180 ? -7.762 25.359 -5.516 1 96.56 180 GLU A C 1
ATOM 1394 O O . GLU A 1 180 ? -8.688 24.562 -5.648 1 96.56 180 GLU A O 1
ATOM 1399 N N . ALA A 1 181 ? -7.02 25.438 -4.438 1 97.56 181 ALA A N 1
ATOM 1400 C CA . ALA A 1 181 ? -7.242 24.531 -3.309 1 97.56 181 ALA A CA 1
ATOM 1401 C C . ALA A 1 181 ? -8.617 24.766 -2.684 1 97.56 181 ALA A C 1
ATOM 1403 O O . ALA A 1 181 ? -9.344 23.812 -2.41 1 97.56 181 ALA A O 1
ATOM 1404 N N . TYR A 1 182 ? -8.953 26.062 -2.48 1 98.12 182 TYR A N 1
ATOM 1405 C CA . TYR A 1 182 ? -10.25 26.375 -1.896 1 98.12 182 TYR A CA 1
ATOM 1406 C C . TYR A 1 182 ? -11.383 25.922 -2.801 1 98.12 182 TYR A C 1
ATOM 1408 O O . TYR A 1 182 ? -12.383 25.375 -2.324 1 98.12 182 TYR A O 1
ATOM 1416 N N . ALA A 1 183 ? -11.211 26.125 -4.039 1 97.88 183 ALA A N 1
ATOM 1417 C CA . ALA A 1 183 ? -12.258 25.781 -4.996 1 97.88 183 ALA A CA 1
ATOM 1418 C C . ALA A 1 183 ? -12.508 24.266 -5 1 97.88 183 ALA A C 1
ATOM 1420 O O . ALA A 1 183 ? -13.648 23.828 -4.832 1 97.88 183 ALA A O 1
ATOM 1421 N N . VAL A 1 184 ? -11.461 23.453 -5.133 1 98.31 184 VAL A N 1
ATOM 1422 C CA . VAL A 1 184 ? -11.594 22 -5.211 1 98.31 184 VAL A CA 1
ATOM 1423 C C . VAL A 1 184 ? -12.008 21.453 -3.85 1 98.31 184 VAL A C 1
ATOM 1425 O O . VAL A 1 184 ? -12.938 20.641 -3.764 1 98.31 184 VAL A O 1
ATOM 1428 N N . GLY A 1 185 ? -11.312 21.891 -2.787 1 98.44 185 GLY A N 1
ATOM 1429 C CA . GLY A 1 185 ? -11.617 21.422 -1.449 1 98.44 185 GLY A CA 1
ATOM 1430 C C . GLY A 1 185 ? -13.016 21.797 -0.987 1 98.44 185 GLY A C 1
ATOM 1431 O O . GLY A 1 185 ? -13.719 20.984 -0.387 1 98.44 185 GLY A O 1
ATOM 1432 N N . GLY A 1 186 ? -13.367 23.062 -1.242 1 98.44 186 GLY A N 1
ATOM 1433 C CA . GLY A 1 186 ? -14.711 23.5 -0.89 1 98.44 186 GLY A CA 1
ATOM 1434 C C . GLY A 1 186 ? -15.797 22.719 -1.605 1 98.44 186 GLY A C 1
ATOM 1435 O O . GLY A 1 186 ? -16.797 22.344 -0.998 1 98.44 186 GLY A O 1
ATOM 1436 N N . ALA A 1 187 ? -15.555 22.406 -2.846 1 98.44 187 ALA A N 1
ATOM 1437 C CA . ALA A 1 187 ? -16.578 21.781 -3.682 1 98.44 187 ALA A CA 1
ATOM 1438 C C . ALA A 1 187 ? -16.703 20.297 -3.359 1 98.44 187 ALA A C 1
ATOM 1440 O O . ALA A 1 187 ? -17.797 19.734 -3.402 1 98.44 187 ALA A O 1
ATOM 1441 N N . LEU A 1 188 ? -15.586 19.609 -2.957 1 98.56 188 LEU A N 1
ATOM 1442 C CA . LEU A 1 188 ? -15.633 18.156 -3.045 1 98.56 188 LEU A CA 1
ATOM 1443 C C . LEU A 1 188 ? -15.164 17.516 -1.742 1 98.56 188 LEU A C 1
ATOM 1445 O O . LEU A 1 188 ? -15.438 16.344 -1.488 1 98.56 188 LEU A O 1
ATOM 1449 N N . ALA A 1 189 ? -14.414 18.203 -0.908 1 98.75 189 ALA A N 1
ATOM 1450 C CA . ALA A 1 189 ? -13.758 17.547 0.225 1 98.75 189 ALA A CA 1
ATOM 1451 C C . ALA A 1 189 ? -14.719 17.391 1.397 1 98.75 189 ALA A C 1
ATOM 1453 O O . ALA A 1 189 ? -15.641 18.188 1.564 1 98.75 189 ALA A O 1
ATOM 1454 N N . ASP A 1 190 ? -14.5 16.359 2.162 1 98.62 190 ASP A N 1
ATOM 1455 C CA . ASP A 1 190 ? -15.18 16.188 3.445 1 98.62 190 ASP A CA 1
ATOM 1456 C C . ASP A 1 190 ? -14.445 16.938 4.555 1 98.62 190 ASP A C 1
ATOM 1458 O O . ASP A 1 190 ? -15.062 17.375 5.527 1 98.62 190 ASP A O 1
ATOM 1462 N N . ILE A 1 191 ? -13.156 17.016 4.441 1 98.75 191 ILE A N 1
ATOM 1463 C CA . ILE A 1 191 ? -12.281 17.703 5.383 1 98.75 191 ILE A CA 1
ATOM 1464 C C . ILE A 1 191 ? -11.344 18.656 4.625 1 98.75 191 ILE A C 1
ATOM 1466 O O . ILE A 1 191 ? -10.867 18.312 3.539 1 98.75 191 ILE A O 1
ATOM 1470 N N . PHE A 1 192 ? -11.102 19.812 5.121 1 98.81 192 PHE A N 1
ATOM 1471 C CA . PHE A 1 192 ? -10.156 20.766 4.535 1 98.81 192 PHE A CA 1
ATOM 1472 C C . PHE A 1 192 ? -9.086 21.141 5.539 1 98.81 192 PHE A C 1
ATOM 1474 O O . PHE A 1 192 ? -9.391 21.672 6.617 1 98.81 192 PHE A O 1
ATOM 1481 N N . GLY A 1 193 ? -7.832 20.922 5.16 1 98.31 193 GLY A N 1
ATOM 1482 C CA . GLY A 1 193 ? -6.707 21.125 6.059 1 98.31 193 GLY A CA 1
ATOM 1483 C C . GLY A 1 193 ? -6.047 22.484 5.895 1 98.31 193 GLY A C 1
ATOM 1484 O O . GLY A 1 193 ? -5.812 22.922 4.77 1 98.31 193 GLY A O 1
ATOM 1485 N N . LEU A 1 194 ? -5.719 23.141 7.023 1 97.69 194 LEU A N 1
ATOM 1486 C CA . LEU A 1 194 ? -5.004 24.406 7.109 1 97.69 194 LEU A CA 1
ATOM 1487 C C . LEU A 1 194 ? -3.812 24.297 8.055 1 97.69 194 LEU A C 1
ATOM 1489 O O . LEU A 1 194 ? -3.801 23.453 8.945 1 97.69 194 LEU A O 1
ATOM 1493 N N . TRP A 1 195 ? -2.793 25.141 7.793 1 96.75 195 TRP A N 1
ATOM 1494 C CA . TRP A 1 195 ? -1.733 25.312 8.781 1 96.75 195 TRP A CA 1
ATOM 1495 C C . TRP A 1 195 ? -2.104 26.391 9.789 1 96.75 195 TRP A C 1
ATOM 1497 O O . TRP A 1 195 ? -2.977 27.219 9.523 1 96.75 195 TRP A O 1
ATOM 1507 N N . GLY A 1 196 ? -1.431 26.328 10.875 1 96.12 196 GLY A N 1
ATOM 1508 C CA . GLY A 1 196 ? -1.746 27.281 11.93 1 96.12 196 GLY A CA 1
ATOM 1509 C C . GLY A 1 196 ? -1.371 28.703 11.578 1 96.12 196 GLY A C 1
ATOM 1510 O O . GLY A 1 196 ? -0.197 29.016 11.352 1 96.12 196 GLY A O 1
ATOM 1511 N N . GLU A 1 197 ? -2.332 29.578 11.461 1 98 197 GLU A N 1
ATOM 1512 C CA . GLU A 1 197 ? -2.191 31.031 11.289 1 98 197 GLU A CA 1
ATOM 1513 C C . GLU A 1 197 ? -2.9 31.797 12.398 1 98 197 GLU A C 1
ATOM 1515 O O . GLU A 1 197 ? -3.643 31.203 13.188 1 98 197 GLU A O 1
ATOM 1520 N N . PRO A 1 198 ? -2.572 33.094 12.5 1 98.5 198 PRO A N 1
ATOM 1521 C CA . PRO A 1 198 ? -3.32 33.844 13.5 1 98.5 198 PRO A CA 1
ATOM 1522 C C . PRO A 1 198 ? -4.832 33.719 13.328 1 98.5 198 PRO A C 1
ATOM 1524 O O . PRO A 1 198 ? -5.312 33.438 12.227 1 98.5 198 PRO A O 1
ATOM 1527 N N . LEU A 1 199 ? -5.559 33.906 14.477 1 98.62 199 LEU A N 1
ATOM 1528 C CA . LEU A 1 199 ? -6.996 33.656 14.531 1 98.62 199 LEU A CA 1
ATOM 1529 C C . LEU A 1 199 ? -7.715 34.406 13.406 1 98.62 199 LEU A C 1
ATOM 1531 O O . LEU A 1 199 ? -8.578 33.844 12.734 1 98.62 199 LEU A O 1
ATOM 1535 N N . ALA A 1 200 ? -7.332 35.656 13.148 1 98.12 200 ALA A N 1
ATOM 1536 C CA . ALA A 1 200 ? -7.996 36.469 12.117 1 98.12 200 ALA A CA 1
ATOM 1537 C C . ALA A 1 200 ? -7.777 35.875 10.734 1 98.12 200 ALA A C 1
ATOM 1539 O O . ALA A 1 200 ? -8.711 35.75 9.938 1 98.12 200 ALA A O 1
ATOM 1540 N N . GLU A 1 201 ? -6.535 35.5 10.414 1 97.94 201 GLU A N 1
ATOM 1541 C CA . GLU A 1 201 ? -6.203 34.906 9.125 1 97.94 201 GLU A CA 1
ATOM 1542 C C . GLU A 1 201 ? -6.84 33.531 8.977 1 97.94 201 GLU A C 1
ATOM 1544 O O . GLU A 1 201 ? -7.254 33.156 7.879 1 97.94 201 GLU A O 1
ATOM 1549 N N . THR A 1 202 ? -6.844 32.781 10.055 1 98.38 202 THR A N 1
ATOM 1550 C CA . THR A 1 202 ? -7.492 31.469 10.039 1 98.38 202 THR A CA 1
ATOM 1551 C C . THR A 1 202 ? -8.977 31.594 9.703 1 98.38 202 THR A C 1
ATOM 1553 O O . THR A 1 202 ? -9.5 30.859 8.867 1 98.38 202 THR A O 1
ATOM 1556 N N . LYS A 1 203 ? -9.633 32.531 10.344 1 98.5 203 LYS A N 1
ATOM 1557 C CA . LYS A 1 203 ? -11.047 32.781 10.062 1 98.5 203 LYS A CA 1
ATOM 1558 C C . LYS A 1 203 ? -11.266 33.156 8.594 1 98.5 203 LYS A C 1
ATOM 1560 O O . LYS A 1 203 ? -12.227 32.688 7.977 1 98.5 203 LYS A O 1
ATOM 1565 N N . GLU A 1 204 ? -10.391 34 8.109 1 98.12 204 GLU A N 1
ATOM 1566 C CA . GLU A 1 204 ? -10.461 34.375 6.699 1 98.12 204 GLU A CA 1
ATOM 1567 C C . GLU A 1 204 ? -10.383 33.156 5.793 1 98.12 204 GLU A C 1
ATOM 1569 O O . GLU A 1 204 ? -11.148 33.031 4.832 1 98.12 204 GLU A O 1
ATOM 1574 N N . GLN A 1 205 ? -9.453 32.219 6.027 1 98.38 205 GLN A N 1
ATOM 1575 C CA . GLN A 1 205 ? -9.297 31.016 5.215 1 98.38 205 GLN A CA 1
ATOM 1576 C C . GLN A 1 205 ? -10.531 30.125 5.316 1 98.38 205 GLN A C 1
ATOM 1578 O O . GLN A 1 205 ? -10.992 29.578 4.312 1 98.38 205 GLN A O 1
ATOM 1583 N N . ILE A 1 206 ? -11.047 29.984 6.559 1 98.25 206 ILE A N 1
ATOM 1584 C CA . ILE A 1 206 ? -12.234 29.172 6.762 1 98.25 206 ILE A CA 1
ATOM 1585 C C . ILE A 1 206 ? -13.391 29.734 5.941 1 98.25 206 ILE A C 1
ATOM 1587 O O . ILE A 1 206 ? -14.109 29 5.262 1 98.25 206 ILE A O 1
ATOM 1591 N N . ASP A 1 207 ? -13.547 31.047 5.992 1 98.06 207 ASP A N 1
ATOM 1592 C CA . ASP A 1 207 ? -14.609 31.719 5.246 1 98.06 207 ASP A CA 1
ATOM 1593 C C . ASP A 1 207 ? -14.461 31.469 3.746 1 98.06 207 ASP A C 1
ATOM 1595 O O . ASP A 1 207 ? -15.453 31.312 3.035 1 98.06 207 ASP A O 1
ATOM 1599 N N . ARG A 1 208 ? -13.242 31.484 3.248 1 98.12 208 ARG A N 1
ATOM 1600 C CA . ARG A 1 208 ? -12.992 31.25 1.83 1 98.12 208 ARG A CA 1
ATOM 1601 C C . ARG A 1 208 ? -13.359 29.828 1.44 1 98.12 208 ARG A C 1
ATOM 1603 O O . ARG A 1 208 ? -13.922 29.594 0.366 1 98.12 208 ARG A O 1
ATOM 1610 N N . VAL A 1 209 ? -13.031 28.828 2.264 1 98.38 209 VAL A N 1
ATOM 1611 C CA . VAL A 1 209 ? -13.383 27.438 2.02 1 98.38 209 VAL A CA 1
ATOM 1612 C C . VAL A 1 209 ? -14.898 27.297 1.967 1 98.38 209 VAL A C 1
ATOM 1614 O O . VAL A 1 209 ? -15.438 26.656 1.052 1 98.38 209 VAL A O 1
ATOM 1617 N N . TYR A 1 210 ? -15.617 27.875 2.947 1 98.19 210 TYR A N 1
ATOM 1618 C CA . TYR A 1 210 ? -17.062 27.781 3.021 1 98.19 210 TYR A CA 1
ATOM 1619 C C . TYR A 1 210 ? -17.719 28.5 1.845 1 98.19 210 TYR A C 1
ATOM 1621 O O . TYR A 1 210 ? -18.734 28.016 1.309 1 98.19 210 TYR A O 1
ATOM 1629 N N . ALA A 1 211 ? -17.156 29.609 1.478 1 98.12 211 ALA A N 1
ATOM 1630 C CA . ALA A 1 211 ? -17.672 30.328 0.307 1 98.12 211 ALA A CA 1
ATOM 1631 C C . ALA A 1 211 ? -17.547 29.469 -0.95 1 98.12 211 ALA A C 1
ATOM 1633 O O . ALA A 1 211 ? -18.438 29.469 -1.808 1 98.12 211 ALA A O 1
ATOM 1634 N N . ALA A 1 212 ? -16.406 28.812 -1.085 1 98.31 212 ALA A N 1
ATOM 1635 C CA . ALA A 1 212 ? -16.203 27.906 -2.221 1 98.31 212 ALA A CA 1
ATOM 1636 C C . ALA A 1 212 ? -17.219 26.781 -2.211 1 98.31 212 ALA A C 1
ATOM 1638 O O . ALA A 1 212 ? -17.719 26.375 -3.262 1 98.31 212 ALA A O 1
ATOM 1639 N N . ALA A 1 213 ? -17.5 26.219 -1.039 1 98.44 213 ALA A N 1
ATOM 1640 C CA . ALA A 1 213 ? -18.5 25.172 -0.91 1 98.44 213 ALA A CA 1
ATOM 1641 C C . ALA A 1 213 ? -19.875 25.672 -1.347 1 98.44 213 ALA A C 1
ATOM 1643 O O . ALA A 1 213 ? -20.609 24.984 -2.064 1 98.44 213 ALA A O 1
ATOM 1644 N N . GLU A 1 214 ? -20.188 26.875 -0.903 1 98 214 GLU A N 1
ATOM 1645 C CA . GLU A 1 214 ? -21.469 27.484 -1.276 1 98 214 GLU A CA 1
ATOM 1646 C C . GLU A 1 214 ? -21.547 27.688 -2.785 1 98 214 GLU A C 1
ATOM 1648 O O . GLU A 1 214 ? -22.594 27.406 -3.395 1 98 214 GLU A O 1
ATOM 1653 N N . ARG A 1 215 ? -20.562 28.188 -3.354 1 97.69 215 ARG A N 1
ATOM 1654 C CA . ARG A 1 215 ? -20.516 28.422 -4.793 1 97.69 215 ARG A CA 1
ATOM 1655 C C . ARG A 1 215 ? -20.703 27.125 -5.57 1 97.69 215 ARG A C 1
ATOM 1657 O O . ARG A 1 215 ? -21.281 27.125 -6.66 1 97.69 215 ARG A O 1
ATOM 1664 N N . ALA A 1 216 ? -20.234 26.062 -4.965 1 97.75 216 ALA A N 1
ATOM 1665 C CA . ALA A 1 216 ? -20.344 24.766 -5.605 1 97.75 216 ALA A CA 1
ATOM 1666 C C . ALA A 1 216 ? -21.734 24.156 -5.41 1 97.75 216 ALA A C 1
ATOM 1668 O O . ALA A 1 216 ? -22.031 23.078 -5.922 1 97.75 216 ALA A O 1
ATOM 1669 N N . GLY A 1 217 ? -22.625 24.797 -4.668 1 97.88 217 GLY A N 1
ATOM 1670 C CA . GLY A 1 217 ? -24.016 24.375 -4.5 1 97.88 217 GLY A CA 1
ATOM 1671 C C . GLY A 1 217 ? -24.203 23.391 -3.352 1 97.88 217 GLY A C 1
ATOM 1672 O O . GLY A 1 217 ? -25.234 22.734 -3.262 1 97.88 217 GLY A O 1
ATOM 1673 N N . ARG A 1 218 ? -23.234 23.297 -2.473 1 97.56 218 ARG A N 1
ATOM 1674 C CA . ARG A 1 218 ? -23.375 22.391 -1.336 1 97.56 218 ARG A CA 1
ATOM 1675 C C . ARG A 1 218 ? -24.328 22.969 -0.296 1 97.56 218 ARG A C 1
ATOM 1677 O O . ARG A 1 218 ? -24.375 24.188 -0.1 1 97.56 218 ARG A O 1
ATOM 1684 N N . ALA A 1 219 ? -25.062 22.047 0.4 1 95.88 219 ALA A N 1
ATOM 1685 C CA . ALA A 1 219 ? -25.922 22.469 1.506 1 95.88 219 ALA A CA 1
ATOM 1686 C C . ALA A 1 219 ? -25.094 23 2.668 1 95.88 219 ALA A C 1
ATOM 1688 O O . ALA A 1 219 ? -23.953 22.578 2.875 1 95.88 219 ALA A O 1
ATOM 1689 N N . PRO A 1 220 ? -25.641 23.891 3.404 1 90.81 220 PRO A N 1
ATOM 1690 C CA . PRO A 1 220 ? -24.891 24.484 4.52 1 90.81 220 PRO A CA 1
ATOM 1691 C C . PRO A 1 220 ? -24.406 23.438 5.516 1 90.81 220 PRO A C 1
ATOM 1693 O O . PRO A 1 220 ? -23.359 23.625 6.137 1 90.81 220 PRO A O 1
ATOM 1696 N N . ALA A 1 221 ? -25.141 22.375 5.559 1 92.06 221 ALA A N 1
ATOM 1697 C CA . ALA A 1 221 ? -24.781 21.328 6.52 1 92.06 221 ALA A CA 1
ATOM 1698 C C . ALA A 1 221 ? -23.75 20.375 5.93 1 92.06 221 ALA A C 1
ATOM 1700 O O . ALA A 1 221 ? -23.172 19.547 6.645 1 92.06 221 ALA A O 1
ATOM 1701 N N . ASP A 1 222 ? -23.422 20.562 4.656 1 94.44 222 ASP A N 1
ATOM 1702 C CA . ASP A 1 222 ? -22.5 19.688 3.945 1 94.44 222 ASP A CA 1
ATOM 1703 C C . ASP A 1 222 ? -21.203 20.422 3.59 1 94.44 222 ASP A C 1
ATOM 1705 O O . ASP A 1 222 ? -20.781 20.422 2.432 1 94.44 222 ASP A O 1
ATOM 1709 N N . ARG A 1 223 ? -20.609 21.172 4.508 1 95.44 223 ARG A N 1
ATOM 1710 C CA . ARG A 1 223 ? -19.344 21.844 4.312 1 95.44 223 ARG A CA 1
ATOM 1711 C C . ARG A 1 223 ? -18.188 21.016 4.867 1 95.44 223 ARG A C 1
ATOM 1713 O O . ARG A 1 223 ? -18.391 20.172 5.738 1 95.44 223 ARG A O 1
ATOM 1720 N N . PRO A 1 224 ? -16.984 21.234 4.316 1 98.19 224 PRO A N 1
ATOM 1721 C CA . PRO A 1 224 ? -15.852 20.484 4.855 1 98.19 224 PRO A CA 1
ATOM 1722 C C . PRO A 1 224 ? -15.609 20.766 6.336 1 98.19 224 PRO A C 1
ATOM 1724 O O . PRO A 1 224 ? -15.742 21.922 6.777 1 98.19 224 PRO A O 1
ATOM 1727 N N . ARG A 1 225 ? -15.367 19.734 7.051 1 98.31 225 ARG A N 1
ATOM 1728 C CA . ARG A 1 225 ? -14.828 19.953 8.391 1 98.31 225 ARG A CA 1
ATOM 1729 C C . ARG A 1 225 ? -13.43 20.562 8.328 1 98.31 225 ARG A C 1
ATOM 1731 O O . ARG A 1 225 ? -12.609 20.172 7.492 1 98.31 225 ARG A O 1
ATOM 1738 N N . ILE A 1 226 ? -13.172 21.516 9.156 1 98.56 226 ILE A N 1
ATOM 1739 C CA . ILE A 1 226 ? -11.914 22.266 9.102 1 98.56 226 ILE A CA 1
ATOM 1740 C C . ILE A 1 226 ? -10.891 21.609 10.023 1 98.56 226 ILE A C 1
ATOM 1742 O O . ILE A 1 226 ? -11.164 21.359 11.195 1 98.56 226 ILE A O 1
ATOM 1746 N N . TRP A 1 227 ? -9.727 21.266 9.445 1 98.75 227 TRP A N 1
ATOM 1747 C CA . TRP A 1 227 ? -8.539 20.734 10.109 1 98.75 227 TRP A CA 1
ATOM 1748 C C . TRP A 1 227 ? -7.441 21.781 10.203 1 98.75 227 TRP A C 1
ATOM 1750 O O . TRP A 1 227 ? -7.043 22.359 9.188 1 98.75 227 TRP A O 1
ATOM 1760 N N . VAL A 1 228 ? -6.914 22.141 11.43 1 98.5 228 VAL A N 1
ATOM 1761 C CA . VAL A 1 228 ? -5.809 23.078 11.586 1 98.5 228 VAL A CA 1
ATOM 1762 C C . VAL A 1 228 ? -4.637 22.391 12.281 1 98.5 228 VAL A C 1
ATOM 1764 O O . VAL A 1 228 ? -4.828 21.672 13.266 1 98.5 228 VAL A O 1
ATOM 1767 N N . THR A 1 229 ? -3.436 22.625 11.836 1 98.44 229 THR A N 1
ATOM 1768 C CA . THR A 1 229 ? -2.258 21.906 12.312 1 98.44 229 THR A CA 1
ATOM 1769 C C . THR A 1 229 ? -1.323 22.844 13.07 1 98.44 229 THR A C 1
ATOM 1771 O O . THR A 1 229 ? -1.026 23.938 12.609 1 98.44 229 THR A O 1
ATOM 1774 N N . PHE A 1 230 ? -0.829 22.391 14.258 1 98.31 230 PHE A N 1
ATOM 1775 C CA . PHE A 1 230 ? 0.136 23.125 15.086 1 98.31 230 PHE A CA 1
ATOM 1776 C C . PHE A 1 230 ? 1.25 22.188 15.555 1 98.31 230 PHE A C 1
ATOM 1778 O O . PHE A 1 230 ? 1.131 20.969 15.445 1 98.31 230 PHE A O 1
ATOM 1785 N N . ARG A 1 231 ? 2.316 22.797 16.031 1 98.31 231 ARG A N 1
ATOM 1786 C CA . ARG A 1 231 ? 3.41 22.078 16.672 1 98.31 231 ARG A CA 1
ATOM 1787 C C . ARG A 1 231 ? 3.631 22.594 18.094 1 98.31 231 ARG A C 1
ATOM 1789 O O . ARG A 1 231 ? 4.602 23.297 18.359 1 98.31 231 ARG A O 1
ATOM 1796 N N . PRO A 1 232 ? 2.814 22.156 19.031 1 98.56 232 PRO A N 1
ATOM 1797 C CA . PRO A 1 232 ? 2.879 22.703 20.391 1 98.56 232 PRO A CA 1
ATOM 1798 C C . PRO A 1 232 ? 4.184 22.344 21.109 1 98.56 232 PRO A C 1
ATOM 1800 O O . PRO A 1 232 ? 4.699 21.234 20.953 1 98.56 232 PRO A O 1
ATOM 1803 N N . ILE A 1 233 ? 4.738 23.266 21.797 1 98.81 233 ILE A N 1
ATOM 1804 C CA . ILE A 1 233 ? 5.844 23.109 22.734 1 98.81 233 ILE A CA 1
ATOM 1805 C C . ILE A 1 233 ? 5.344 23.344 24.156 1 98.81 233 ILE A C 1
ATOM 1807 O O . ILE A 1 233 ? 5.051 24.484 24.547 1 98.81 233 ILE A O 1
ATOM 1811 N N . LEU A 1 234 ? 5.293 22.234 24.891 1 98.25 234 LEU A N 1
ATOM 1812 C CA . LEU A 1 234 ? 4.59 22.156 26.156 1 98.25 234 LEU A CA 1
ATOM 1813 C C . LEU A 1 234 ? 5.578 22 27.312 1 98.25 234 LEU A C 1
ATOM 1815 O O . LEU A 1 234 ? 6.562 21.266 27.188 1 98.25 234 LEU A O 1
ATOM 1819 N N . ALA A 1 235 ? 5.379 22.703 28.391 1 98.38 235 ALA A N 1
ATOM 1820 C CA . ALA A 1 235 ? 6.035 22.484 29.688 1 98.38 235 ALA A CA 1
ATOM 1821 C C . ALA A 1 235 ? 5.098 22.797 30.844 1 98.38 235 ALA A C 1
ATOM 1823 O O . ALA A 1 235 ? 3.98 23.266 30.625 1 98.38 235 ALA A O 1
ATOM 1824 N N . GLU A 1 236 ? 5.582 22.531 32.031 1 98.12 236 GLU A N 1
ATOM 1825 C CA . GLU A 1 236 ? 4.75 22.641 33.219 1 98.12 236 GLU A CA 1
ATOM 1826 C C . GLU A 1 236 ? 4.219 24.062 33.375 1 98.12 236 GLU A C 1
ATOM 1828 O O . GLU A 1 236 ? 3.098 24.25 33.875 1 98.12 236 GLU A O 1
ATOM 1833 N N . THR A 1 237 ? 5.07 25.047 33.094 1 98.56 237 THR A N 1
ATOM 1834 C CA . THR A 1 237 ? 4.68 26.453 33.188 1 98.56 237 THR A CA 1
ATOM 1835 C C . THR A 1 237 ? 4.969 27.172 31.875 1 98.56 237 THR A C 1
ATOM 1837 O O . THR A 1 237 ? 5.738 26.688 31.047 1 98.56 237 THR A O 1
ATOM 1840 N N . ASP A 1 238 ? 4.32 28.312 31.75 1 98.56 238 ASP A N 1
ATOM 1841 C CA . ASP A 1 238 ? 4.574 29.109 30.562 1 98.56 238 ASP A CA 1
ATOM 1842 C C . ASP A 1 238 ? 6.051 29.469 30.438 1 98.56 238 ASP A C 1
ATOM 1844 O O . ASP A 1 238 ? 6.633 29.391 29.359 1 98.56 238 ASP A O 1
ATOM 1848 N N . GLU A 1 239 ? 6.652 29.906 31.547 1 98.5 239 GLU A N 1
ATOM 1849 C CA . GLU A 1 239 ? 8.055 30.312 31.547 1 98.5 239 GLU A CA 1
ATOM 1850 C C . GLU A 1 239 ? 8.953 29.156 31.078 1 98.5 239 GLU A C 1
ATOM 1852 O O . GLU A 1 239 ? 9.844 29.359 30.25 1 98.5 239 GLU A O 1
ATOM 1857 N N . LEU A 1 240 ? 8.672 27.984 31.547 1 98.69 240 LEU A N 1
ATOM 1858 C CA . LEU A 1 240 ? 9.453 26.812 31.188 1 98.69 240 LEU A CA 1
ATOM 1859 C C . LEU A 1 240 ? 9.219 26.438 29.719 1 98.69 240 LEU A C 1
ATOM 1861 O O . LEU A 1 240 ? 10.141 25.969 29.047 1 98.69 240 LEU A O 1
ATOM 1865 N N . ALA A 1 241 ? 8.008 26.594 29.266 1 98.81 241 ALA A N 1
ATOM 1866 C CA . ALA A 1 241 ? 7.68 26.281 27.875 1 98.81 241 ALA A CA 1
ATOM 1867 C C . ALA A 1 241 ? 8.43 27.188 26.922 1 98.81 241 ALA A C 1
ATOM 1869 O O . ALA A 1 241 ? 8.938 26.734 25.891 1 98.81 241 ALA A O 1
ATOM 1870 N N . TRP A 1 242 ? 8.492 28.469 27.25 1 98.69 242 TRP A N 1
ATOM 1871 C CA . TRP A 1 242 ? 9.195 29.422 26.391 1 98.69 242 TRP A CA 1
ATOM 1872 C C . TRP A 1 242 ? 10.695 29.141 26.391 1 98.69 242 TRP A C 1
ATOM 1874 O O . TRP A 1 242 ? 11.344 29.266 25.344 1 98.69 242 TRP A O 1
ATOM 1884 N N . ALA A 1 243 ? 11.219 28.797 27.531 1 98.75 243 ALA A N 1
ATOM 1885 C CA . ALA A 1 243 ? 12.625 28.406 27.578 1 98.75 243 ALA A CA 1
ATOM 1886 C C . ALA A 1 243 ? 12.867 27.188 26.688 1 98.75 243 ALA A C 1
ATOM 1888 O O . ALA A 1 243 ? 13.859 27.141 25.953 1 98.75 243 ALA A O 1
ATOM 1889 N N . LYS A 1 244 ? 11.984 26.25 26.797 1 98.62 244 LYS A N 1
ATOM 1890 C CA . LYS A 1 244 ? 12.078 25.047 25.969 1 98.62 244 LYS A CA 1
ATOM 1891 C C . LYS A 1 244 ? 11.961 25.391 24.484 1 98.62 244 LYS A C 1
ATOM 1893 O O . LYS A 1 244 ? 12.648 24.797 23.656 1 98.62 244 LYS A O 1
ATOM 1898 N N . ALA A 1 245 ? 11.094 26.297 24.172 1 98.69 245 ALA A N 1
ATOM 1899 C CA . ALA A 1 245 ? 10.883 26.734 22.797 1 98.69 245 ALA A CA 1
ATOM 1900 C C . ALA A 1 245 ? 12.172 27.297 22.203 1 98.69 245 ALA A C 1
ATOM 1902 O O . ALA A 1 245 ? 12.547 26.969 21.078 1 98.69 245 ALA A O 1
ATOM 1903 N N . HIS A 1 246 ? 12.836 28.141 22.984 1 98.44 246 HIS A N 1
ATOM 1904 C CA . HIS A 1 246 ? 14.07 28.75 22.5 1 98.44 246 HIS A CA 1
ATOM 1905 C C . HIS A 1 246 ? 15.18 27.719 22.344 1 98.44 246 HIS A C 1
ATOM 1907 O O . HIS A 1 246 ? 15.969 27.766 21.406 1 98.44 246 HIS A O 1
ATOM 1913 N N . ARG A 1 247 ? 15.203 26.75 23.25 1 98.19 247 ARG A N 1
ATOM 1914 C CA . ARG A 1 247 ? 16.172 25.656 23.109 1 98.19 247 ARG A CA 1
ATOM 1915 C C . ARG A 1 247 ? 15.867 24.828 21.859 1 98.19 247 ARG A C 1
ATOM 1917 O O . ARG A 1 247 ? 16.797 24.391 21.156 1 98.19 247 ARG A O 1
ATOM 1924 N N . THR A 1 248 ? 14.609 24.578 21.656 1 97.69 248 THR A N 1
ATOM 1925 C CA . THR A 1 248 ? 14.18 23.828 20.484 1 97.69 248 THR A CA 1
ATOM 1926 C C . THR A 1 248 ? 14.594 24.547 19.203 1 97.69 248 THR A C 1
ATOM 1928 O O . THR A 1 248 ? 15.125 23.938 18.281 1 97.69 248 THR A O 1
ATOM 1931 N N . LEU A 1 249 ? 14.359 25.844 19.188 1 97.38 249 LEU A N 1
ATOM 1932 C CA . LEU A 1 249 ? 14.734 26.672 18.031 1 97.38 249 LEU A CA 1
ATOM 1933 C C . LEU A 1 249 ? 16.234 26.578 17.766 1 97.38 249 LEU A C 1
ATOM 1935 O O . LEU A 1 249 ? 16.656 26.469 16.625 1 97.38 249 LEU A O 1
ATOM 1939 N N . ASP A 1 250 ? 17.016 26.656 18.844 1 96.69 250 ASP A N 1
ATOM 1940 C CA . ASP A 1 250 ? 18.469 26.547 18.734 1 96.69 250 ASP A CA 1
ATOM 1941 C C . ASP A 1 250 ? 18.875 25.219 18.109 1 96.69 250 ASP A C 1
ATOM 1943 O O . ASP A 1 250 ? 19.75 25.172 17.234 1 96.69 250 ASP A O 1
ATOM 1947 N N . ALA A 1 251 ? 18.25 24.188 18.578 1 95.06 251 ALA A N 1
ATOM 1948 C CA . ALA A 1 251 ? 18.547 22.844 18.078 1 95.06 251 ALA A CA 1
ATOM 1949 C C . ALA A 1 251 ? 18.188 22.719 16.609 1 95.06 251 ALA A C 1
ATOM 1951 O O . ALA A 1 251 ? 18.938 22.141 15.82 1 95.06 251 ALA A O 1
ATOM 1952 N N . LEU A 1 252 ? 17.031 23.219 16.219 1 93.81 252 LEU A N 1
ATOM 1953 C CA . LEU A 1 252 ? 16.562 23.156 14.836 1 93.81 252 LEU A CA 1
ATOM 1954 C C . LEU A 1 252 ? 17.531 23.922 13.922 1 93.81 252 LEU A C 1
ATOM 1956 O O . LEU A 1 252 ? 17.875 23.422 12.844 1 93.81 252 LEU A O 1
ATOM 1960 N N . THR A 1 253 ? 17.969 25.078 14.352 1 92.69 253 THR A N 1
ATOM 1961 C CA . THR A 1 253 ? 18.875 25.906 13.57 1 92.69 253 THR A CA 1
ATOM 1962 C C . THR A 1 253 ? 20.234 25.25 13.414 1 92.69 253 THR A C 1
ATOM 1964 O O . THR A 1 253 ? 20.812 25.25 12.328 1 92.69 253 THR A O 1
ATOM 1967 N N . ALA A 1 254 ? 20.688 24.641 14.461 1 91.19 254 ALA A N 1
ATOM 1968 C CA . ALA A 1 254 ? 21.984 23.969 14.445 1 91.19 254 ALA A CA 1
ATOM 1969 C C . ALA A 1 254 ? 21.969 22.766 13.508 1 91.19 254 ALA A C 1
ATOM 1971 O O . ALA A 1 254 ? 22.922 22.531 12.766 1 91.19 254 ALA A O 1
ATOM 1972 N N . ASN A 1 255 ? 20.922 22.016 13.57 1 88.25 255 ASN A N 1
ATOM 1973 C CA . ASN A 1 255 ? 20.797 20.812 12.766 1 88.25 255 ASN A CA 1
ATOM 1974 C C . ASN A 1 255 ? 20.641 21.141 11.281 1 88.25 255 ASN A C 1
ATOM 1976 O O . ASN A 1 255 ? 21.078 20.375 10.422 1 88.25 255 ASN A O 1
ATOM 1980 N N . ARG A 1 256 ? 19.984 22.125 10.93 1 81.81 256 ARG A N 1
ATOM 1981 C CA . ARG A 1 256 ? 19.812 22.547 9.547 1 81.81 256 ARG A CA 1
ATOM 1982 C C . ARG A 1 256 ? 21.141 23.016 8.961 1 81.81 256 ARG A C 1
ATOM 1984 O O . ARG A 1 256 ? 21.438 22.75 7.793 1 81.81 256 ARG A O 1
ATOM 1991 N N . ALA A 1 257 ? 21.844 23.719 9.703 1 70.06 257 ALA A N 1
ATOM 1992 C CA . ALA A 1 257 ? 23.156 24.188 9.281 1 70.06 257 ALA A CA 1
ATOM 1993 C C . ALA A 1 257 ? 24.094 23.031 9 1 70.06 257 ALA A C 1
ATOM 1995 O O . ALA A 1 257 ? 24.906 23.078 8.07 1 70.06 257 ALA A O 1
ATOM 1996 N N . GLY A 1 258 ? 23.953 22 9.75 1 61.56 258 GLY A N 1
ATOM 1997 C CA . GLY A 1 258 ? 24.766 20.797 9.547 1 61.56 258 GLY A CA 1
ATOM 1998 C C . GLY A 1 258 ? 24.422 20.062 8.266 1 61.56 258 GLY A C 1
ATOM 1999 O O . GLY A 1 258 ? 25.312 19.594 7.562 1 61.56 258 GLY A O 1
ATOM 2000 N N . VAL A 1 259 ? 23.25 20 7.902 1 61.56 259 VAL A N 1
ATOM 2001 C CA . VAL A 1 259 ? 22.797 19.281 6.707 1 61.56 259 VAL A CA 1
ATOM 2002 C C . VAL A 1 259 ? 23.141 20.094 5.461 1 61.56 259 VAL A C 1
ATOM 2004 O O . VAL A 1 259 ? 23.594 19.531 4.453 1 61.56 259 VAL A O 1
ATOM 2007 N N . ASN A 1 260 ? 22.797 21.438 5.441 1 56.75 260 ASN A N 1
ATOM 2008 C CA . ASN A 1 260 ? 23.016 22.281 4.27 1 56.75 260 ASN A CA 1
ATOM 2009 C C . ASN A 1 260 ? 24.469 22.672 4.117 1 56.75 260 ASN A C 1
ATOM 2011 O O . ASN A 1 260 ? 24.906 23.094 3.041 1 56.75 260 ASN A O 1
ATOM 2015 N N . GLY A 1 261 ? 25.328 22.328 4.973 1 45.44 261 GLY A N 1
ATOM 2016 C CA . GLY A 1 261 ? 26.672 22.906 5 1 45.44 261 GLY A CA 1
ATOM 2017 C C . GLY A 1 261 ? 26.672 24.406 5.266 1 45.44 261 GLY A C 1
ATOM 2018 O O . GLY A 1 261 ? 25.734 25.109 4.867 1 45.44 261 GLY A O 1
ATOM 2019 N N . ALA A 1 262 ? 27.328 25.188 6.391 1 47.53 262 ALA A N 1
ATOM 2020 C CA . ALA A 1 262 ? 27.406 26.578 6.855 1 47.53 262 ALA A CA 1
ATOM 2021 C C . ALA A 1 262 ? 27.406 27.547 5.68 1 47.53 262 ALA A C 1
ATOM 2023 O O . ALA A 1 262 ? 27.047 28.719 5.828 1 47.53 262 ALA A O 1
ATOM 2024 N N . GLY A 1 263 ? 27.75 27.078 4.488 1 45.47 263 GLY A N 1
ATOM 2025 C CA . GLY A 1 263 ? 27.969 27.953 3.355 1 45.47 263 GLY A CA 1
ATOM 2026 C C . GLY A 1 263 ? 26.938 27.797 2.26 1 45.47 263 GLY A C 1
ATOM 2027 O O . GLY A 1 263 ? 27.062 28.375 1.184 1 45.47 263 GLY A O 1
ATOM 2028 N N . LYS A 1 264 ? 26.203 26.844 2.408 1 53.12 264 LYS A N 1
ATOM 2029 C CA . LYS A 1 264 ? 25.375 26.641 1.22 1 53.12 264 LYS A CA 1
ATOM 2030 C C . LYS A 1 264 ? 24.266 27.688 1.149 1 53.12 264 LYS A C 1
ATOM 2032 O O . LYS A 1 264 ? 23.766 28.141 2.182 1 53.12 264 LYS A O 1
ATOM 2037 N N . GLU A 1 265 ? 23.875 28.297 -0.002 1 53.91 265 GLU A N 1
ATOM 2038 C CA . GLU A 1 265 ? 22.922 29.281 -0.478 1 53.91 265 GLU A CA 1
ATOM 2039 C C . GLU A 1 265 ? 21.547 29.078 0.153 1 53.91 265 GLU A C 1
ATOM 2041 O O . GLU A 1 265 ? 21.156 27.938 0.445 1 53.91 265 GLU A O 1
ATOM 2046 N N . GLN A 1 266 ? 20.891 30.062 0.73 1 59.75 266 GLN A N 1
ATOM 2047 C CA . GLN A 1 266 ? 19.531 30.094 1.229 1 59.75 266 GLN A CA 1
ATOM 2048 C C . GLN A 1 266 ? 18.578 29.391 0.265 1 59.75 266 GLN A C 1
ATOM 2050 O O . GLN A 1 266 ? 18.625 29.625 -0.945 1 59.75 266 GLN A O 1
ATOM 2055 N N . PRO A 1 267 ? 17.844 28.391 0.743 1 71 267 PRO A N 1
ATOM 2056 C CA . PRO A 1 267 ? 16.875 27.781 -0.161 1 71 267 PRO A CA 1
ATOM 2057 C C . PRO A 1 267 ? 15.898 28.781 -0.758 1 71 267 PRO A C 1
ATOM 2059 O O . PRO A 1 267 ? 15.609 29.812 -0.136 1 71 267 PRO A O 1
ATOM 2062 N N . PRO A 1 268 ? 15.586 28.609 -1.997 1 79 268 PRO A N 1
ATOM 2063 C CA . PRO A 1 268 ? 14.602 29.5 -2.615 1 79 268 PRO A CA 1
ATOM 2064 C C . PRO A 1 268 ? 13.266 29.516 -1.871 1 79 268 PRO A C 1
ATOM 2066 O O . PRO A 1 268 ? 12.977 28.578 -1.108 1 79 268 PRO A O 1
ATOM 2069 N N . PRO A 1 269 ? 12.578 30.625 -1.996 1 84.75 269 PRO A N 1
ATOM 2070 C CA . PRO A 1 269 ? 11.242 30.672 -1.397 1 84.75 269 PRO A CA 1
ATOM 2071 C C . PRO A 1 269 ? 10.352 29.516 -1.839 1 84.75 269 PRO A C 1
ATOM 2073 O O . PRO A 1 269 ? 10.438 29.078 -2.986 1 84.75 269 PRO A O 1
ATOM 2076 N N . PRO A 1 270 ? 9.609 29.125 -0.884 1 91.56 270 PRO A N 1
ATOM 2077 C CA . PRO A 1 270 ? 8.711 28.031 -1.247 1 91.56 270 PRO A CA 1
ATOM 2078 C C . PRO A 1 270 ? 7.699 28.422 -2.318 1 91.56 270 PRO A C 1
ATOM 2080 O O . PRO A 1 270 ? 7.305 29.578 -2.404 1 91.56 270 PRO A O 1
ATOM 2083 N N . GLN A 1 271 ? 7.25 27.438 -3.098 1 90.38 271 GLN A N 1
ATOM 2084 C CA . GLN A 1 271 ? 6.32 27.656 -4.199 1 90.38 271 GLN A CA 1
ATOM 2085 C C . GLN A 1 271 ? 4.871 27.609 -3.715 1 90.38 271 GLN A C 1
ATOM 2087 O O . GLN A 1 271 ? 4.004 28.281 -4.266 1 90.38 271 GLN A O 1
ATOM 2092 N N . ASN A 1 272 ? 4.602 26.828 -2.721 1 91.25 272 ASN A N 1
ATOM 2093 C CA . ASN A 1 272 ? 3.219 26.656 -2.283 1 91.25 272 ASN A CA 1
ATOM 2094 C C . ASN A 1 272 ? 2.723 27.891 -1.521 1 91.25 272 ASN A C 1
ATOM 2096 O O . ASN A 1 272 ? 3.473 28.484 -0.751 1 91.25 272 ASN A O 1
ATOM 2100 N N . VAL A 1 273 ? 1.514 28.281 -1.679 1 92.94 273 VAL A N 1
ATOM 2101 C CA . VAL A 1 273 ? 0.923 29.516 -1.162 1 92.94 273 VAL A CA 1
ATOM 2102 C C . VAL A 1 273 ? 0.875 29.469 0.364 1 92.94 273 VAL A C 1
ATOM 2104 O O . VAL A 1 273 ? 1.104 30.469 1.032 1 92.94 273 VAL A O 1
ATOM 2107 N N . GLY A 1 274 ? 0.62 28.312 0.955 1 93.31 274 GLY A N 1
ATOM 2108 C CA . GLY A 1 274 ? 0.575 28.172 2.402 1 93.31 274 GLY A CA 1
ATOM 2109 C C . GLY A 1 274 ? 1.865 28.594 3.08 1 93.31 274 GLY A C 1
ATOM 2110 O O . GLY A 1 274 ? 1.844 29.359 4.051 1 93.31 274 GLY A O 1
ATOM 2111 N N . SER A 1 275 ? 2.947 28.125 2.529 1 94.06 275 SER A N 1
ATOM 2112 C CA . SER A 1 275 ? 4.25 28.484 3.084 1 94.06 275 SER A CA 1
ATOM 2113 C C . SER A 1 275 ? 4.547 29.969 2.904 1 94.06 275 SER A C 1
ATOM 2115 O O . SER A 1 275 ? 5.117 30.609 3.795 1 94.06 275 SER A O 1
ATOM 2117 N N . GLN A 1 276 ? 4.172 30.516 1.755 1 94.88 276 GLN A N 1
ATOM 2118 C CA . GLN A 1 276 ? 4.363 31.938 1.513 1 94.88 276 GLN A CA 1
ATOM 2119 C C . GLN A 1 276 ? 3.609 32.781 2.543 1 94.88 276 GLN A C 1
ATOM 2121 O O . GLN A 1 276 ? 4.152 33.75 3.084 1 94.88 276 GLN A O 1
ATOM 2126 N N . ARG A 1 277 ? 2.438 32.375 2.801 1 95.06 277 ARG A N 1
ATOM 2127 C CA . ARG A 1 277 ? 1.622 33.094 3.779 1 95.06 277 ARG A CA 1
ATOM 2128 C C . ARG A 1 277 ? 2.262 33.062 5.16 1 95.06 277 ARG A C 1
ATOM 2130 O O . ARG A 1 277 ? 2.322 34.062 5.859 1 95.06 277 ARG A O 1
ATOM 2137 N N . LEU A 1 278 ? 2.758 31.875 5.555 1 96.19 278 LEU A N 1
ATOM 2138 C CA . LEU A 1 278 ? 3.357 31.719 6.875 1 96.19 278 LEU A CA 1
ATOM 2139 C C . LEU A 1 278 ? 4.586 32.594 7.023 1 96.19 278 LEU A C 1
ATOM 2141 O O . LEU A 1 278 ? 4.789 33.219 8.07 1 96.19 278 LEU A O 1
ATOM 2145 N N . LEU A 1 279 ? 5.363 32.656 5.961 1 95.69 279 LEU A N 1
ATOM 2146 C CA . LEU A 1 279 ? 6.566 33.5 6 1 95.69 279 LEU A CA 1
ATOM 2147 C C . LEU A 1 279 ? 6.207 34.969 6.074 1 95.69 279 LEU A C 1
ATOM 2149 O O . LEU A 1 279 ? 6.887 35.75 6.758 1 95.69 279 LEU A O 1
ATOM 2153 N N . GLU A 1 280 ? 5.191 35.375 5.395 1 96.25 280 GLU A N 1
ATOM 2154 C CA . GLU A 1 280 ? 4.73 36.781 5.469 1 96.25 280 GLU A CA 1
ATOM 2155 C C . GLU A 1 280 ? 4.254 37.125 6.871 1 96.25 280 GLU A C 1
ATOM 2157 O O . GLU A 1 280 ? 4.543 38.188 7.383 1 96.25 280 GLU A O 1
ATOM 2162 N N . ILE A 1 281 ? 3.547 36.219 7.508 1 96.94 281 ILE A N 1
ATOM 2163 C CA . ILE A 1 281 ? 3.029 36.438 8.859 1 96.94 281 ILE A CA 1
ATOM 2164 C C . ILE A 1 281 ? 4.188 36.5 9.844 1 96.94 281 ILE A C 1
ATOM 2166 O O . ILE A 1 281 ? 4.16 37.312 10.781 1 96.94 281 ILE A O 1
ATOM 2170 N N . ALA A 1 282 ? 5.16 35.656 9.617 1 96.06 282 ALA A N 1
ATOM 2171 C CA . ALA A 1 282 ? 6.336 35.625 10.484 1 96.06 282 ALA A CA 1
ATOM 2172 C C . ALA A 1 282 ? 7.023 37 10.508 1 96.06 282 ALA A C 1
ATOM 2174 O O . ALA A 1 282 ? 7.57 37.406 11.539 1 96.06 282 ALA A O 1
ATOM 2175 N N . LYS A 1 283 ? 6.992 37.719 9.398 1 95.94 283 LYS A N 1
ATOM 2176 C CA . LYS A 1 283 ? 7.621 39.031 9.305 1 95.94 283 LYS A CA 1
ATOM 2177 C C . LYS A 1 283 ? 6.902 40.062 10.172 1 95.94 283 LYS A C 1
ATOM 2179 O O . LYS A 1 283 ? 7.48 41.094 10.547 1 95.94 283 LYS A O 1
ATOM 2184 N N . ARG A 1 284 ? 5.695 39.781 10.477 1 97.12 284 ARG A N 1
ATOM 2185 C CA . ARG A 1 284 ? 4.883 40.75 11.203 1 97.12 284 ARG A CA 1
ATOM 2186 C C . ARG A 1 284 ? 5.051 40.594 12.711 1 97.12 284 ARG A C 1
ATOM 2188 O O . ARG A 1 284 ? 4.621 41.438 13.484 1 97.12 284 ARG A O 1
ATOM 2195 N N . GLY A 1 285 ? 5.621 39.5 13.117 1 96.19 285 GLY A N 1
ATOM 2196 C CA . GLY A 1 285 ? 5.832 39.25 14.539 1 96.19 285 GLY A CA 1
ATOM 2197 C C . GLY A 1 285 ? 6.168 37.812 14.859 1 96.19 285 GLY A C 1
ATOM 2198 O O . GLY A 1 285 ? 5.77 36.906 14.125 1 96.19 285 GLY A O 1
ATOM 2199 N N . GLU A 1 286 ? 6.77 37.688 15.969 1 97.12 286 GLU A N 1
ATOM 2200 C CA . GLU A 1 286 ? 7.184 36.344 16.375 1 97.12 286 GLU A CA 1
ATOM 2201 C C . GLU A 1 286 ? 6.051 35.594 17.078 1 97.12 286 GLU A C 1
ATOM 2203 O O . GLU A 1 286 ? 5.957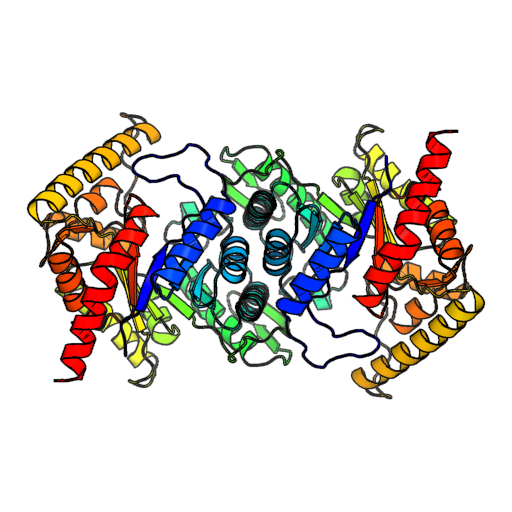 34.375 16.984 1 97.12 286 GLU A O 1
ATOM 2208 N N . VAL A 1 287 ? 5.348 36.375 17.844 1 98.06 287 VAL A N 1
ATOM 2209 C CA . VAL A 1 287 ? 4.262 35.781 18.641 1 98.06 287 VAL A CA 1
ATOM 2210 C C . VAL A 1 287 ? 2.932 36.406 18.219 1 98.06 287 VAL A C 1
ATOM 2212 O O . VAL A 1 287 ? 2.814 37.625 18.156 1 98.06 287 VAL A O 1
ATOM 2215 N N . HIS A 1 288 ? 2.016 35.625 17.875 1 98 288 HIS A N 1
ATOM 2216 C CA . HIS A 1 288 ? 0.668 36.031 17.516 1 98 288 HIS A CA 1
ATOM 2217 C C . HIS A 1 288 ? -0.372 35.438 18.453 1 98 288 HIS A C 1
ATOM 2219 O O . HIS A 1 288 ? -0.204 34.281 18.906 1 98 288 HIS A O 1
ATOM 2225 N N . ASP A 1 289 ? -1.449 36.219 18.781 1 97.38 289 ASP A N 1
ATOM 2226 C CA . ASP A 1 289 ? -2.551 35.75 19.625 1 97.38 289 ASP A CA 1
ATOM 2227 C C . ASP A 1 289 ? -2.041 35.25 20.969 1 97.38 289 ASP A C 1
ATOM 2229 O O . ASP A 1 289 ? -1.206 35.906 21.594 1 97.38 289 ASP A O 1
ATOM 2233 N N . ARG A 1 290 ? -2.561 34.156 21.484 1 94.25 290 ARG A N 1
ATOM 2234 C CA . ARG A 1 290 ? -2.26 33.719 22.844 1 94.25 290 ARG A CA 1
ATOM 2235 C C . ARG A 1 290 ? -0.875 33.094 22.938 1 94.25 290 ARG A C 1
ATOM 2237 O O . ARG A 1 290 ? -0.157 33.281 23.922 1 94.25 290 ARG A O 1
ATOM 2244 N N . ALA A 1 291 ? -0.553 32.312 21.922 1 97.25 291 ALA A N 1
ATOM 2245 C CA . ALA A 1 291 ? 0.603 31.438 22.125 1 97.25 291 ALA A CA 1
ATOM 2246 C C . ALA A 1 291 ? 1.212 31.016 20.797 1 97.25 291 ALA A C 1
ATOM 2248 O O . ALA A 1 291 ? 2.102 30.156 20.766 1 97.25 291 ALA A O 1
ATOM 2249 N N . LEU A 1 292 ? 0.777 31.562 19.703 1 98.44 292 LEU A N 1
ATOM 2250 C CA . LEU A 1 292 ? 1.25 31.172 18.375 1 98.44 292 LEU A CA 1
ATOM 2251 C C . LEU A 1 292 ? 2.633 31.75 18.094 1 98.44 292 LEU A C 1
ATOM 2253 O O . LEU A 1 292 ? 2.82 32.969 18.141 1 98.44 292 LEU A O 1
ATOM 2257 N N . TRP A 1 293 ? 3.605 30.891 17.844 1 98.56 293 TRP A N 1
ATOM 2258 C CA . TRP A 1 293 ? 5.008 31.281 17.766 1 98.56 293 TRP A CA 1
ATOM 2259 C C . TRP A 1 293 ? 5.586 30.969 16.391 1 98.56 293 TRP A C 1
ATOM 2261 O O . TRP A 1 293 ? 5.457 29.844 15.898 1 98.56 293 TRP A O 1
ATOM 2271 N N . TYR A 1 294 ? 6.277 31.875 15.656 1 97.69 294 TYR A N 1
ATOM 2272 C CA . TYR A 1 294 ? 6.559 31.75 14.234 1 97.69 294 TYR A CA 1
ATOM 2273 C C . TYR A 1 294 ? 8.055 31.594 13.984 1 97.69 294 TYR A C 1
ATOM 2275 O O . TYR A 1 294 ? 8.469 31.266 12.867 1 97.69 294 TYR A O 1
ATOM 2283 N N . PRO A 1 295 ? 8.953 31.766 14.93 1 96.88 295 PRO A N 1
ATOM 2284 C CA . PRO A 1 295 ? 10.367 31.609 14.609 1 96.88 295 PRO A CA 1
ATOM 2285 C C . PRO A 1 295 ? 10.695 30.219 14.062 1 96.88 295 PRO A C 1
ATOM 2287 O O . PRO A 1 295 ? 11.633 30.062 13.281 1 96.88 295 PRO A O 1
ATOM 2290 N N . THR A 1 296 ? 9.961 29.188 14.492 1 95.31 296 THR A N 1
ATOM 2291 C CA . THR A 1 296 ? 10.164 27.859 13.93 1 95.31 296 THR A CA 1
ATOM 2292 C C . THR A 1 296 ? 9.805 27.828 12.445 1 95.31 296 THR A C 1
ATOM 2294 O O . THR A 1 296 ? 10.344 27.031 11.68 1 95.31 296 THR A O 1
ATOM 2297 N N . VAL A 1 297 ? 8.867 28.656 11.969 1 94.94 297 VAL A N 1
ATOM 2298 C CA . VAL A 1 297 ? 8.477 28.766 10.562 1 94.94 297 VAL A CA 1
ATOM 2299 C C . VAL A 1 297 ? 9.664 29.25 9.734 1 94.94 297 VAL A C 1
ATOM 2301 O O . VAL A 1 297 ? 10 28.641 8.719 1 94.94 297 VAL A O 1
ATOM 2304 N N . THR A 1 298 ? 10.297 30.344 10.25 1 92.31 298 THR A N 1
ATOM 2305 C CA . THR A 1 298 ? 11.438 30.906 9.539 1 92.31 298 THR A CA 1
ATOM 2306 C C . THR A 1 298 ? 12.617 29.938 9.539 1 92.31 298 THR A C 1
ATOM 2308 O O . THR A 1 298 ? 13.289 29.781 8.516 1 92.31 298 THR A O 1
ATOM 2311 N N . ALA A 1 299 ? 12.781 29.297 10.656 1 90.06 299 ALA A N 1
ATOM 2312 C CA . ALA A 1 299 ? 13.922 28.391 10.805 1 90.06 299 ALA A CA 1
ATOM 2313 C C . ALA A 1 299 ? 13.828 27.219 9.836 1 90.06 299 ALA A C 1
ATOM 2315 O O . ALA A 1 299 ? 14.844 26.688 9.391 1 90.06 299 ALA A O 1
ATOM 2316 N N . THR A 1 300 ? 12.672 26.828 9.477 1 87.75 300 THR A N 1
ATOM 2317 C CA . THR A 1 300 ? 12.492 25.656 8.625 1 87.75 300 THR A CA 1
ATOM 2318 C C . THR A 1 300 ? 12.109 26.078 7.207 1 87.75 300 THR A C 1
ATOM 2320 O O . THR A 1 300 ? 11.812 25.234 6.363 1 87.75 300 THR A O 1
ATOM 2323 N N . ASN A 1 301 ? 12 27.406 6.914 1 88.44 301 ASN A N 1
ATOM 2324 C CA . ASN A 1 301 ? 11.547 27.969 5.645 1 88.44 301 ASN A CA 1
ATOM 2325 C C . ASN A 1 301 ? 10.117 27.531 5.324 1 88.44 301 ASN A C 1
ATOM 2327 O O . ASN A 1 301 ? 9.797 27.219 4.176 1 88.44 301 ASN A O 1
ATOM 2331 N N . ALA A 1 302 ? 9.367 27.391 6.367 1 89.75 302 ALA A N 1
ATOM 2332 C CA . ALA A 1 302 ? 7.945 27.062 6.312 1 89.75 302 ALA A CA 1
ATOM 2333 C C . ALA A 1 302 ? 7.723 25.734 5.605 1 89.75 302 ALA A C 1
ATOM 2335 O O . ALA A 1 302 ? 6.758 25.578 4.852 1 89.75 302 ALA A O 1
ATOM 2336 N N . ARG A 1 303 ? 8.664 24.875 5.773 1 82.81 303 ARG A N 1
ATOM 2337 C CA . ARG A 1 303 ? 8.477 23.531 5.23 1 82.81 303 ARG A CA 1
ATOM 2338 C C . ARG A 1 303 ? 7.512 22.719 6.094 1 82.81 303 ARG A C 1
ATOM 2340 O O . ARG A 1 303 ? 7.746 22.531 7.293 1 82.81 303 ARG A O 1
ATOM 2347 N N . GLY A 1 304 ? 6.383 22.266 5.543 1 83.31 304 GLY A N 1
ATOM 2348 C CA . GLY A 1 304 ? 5.438 21.469 6.297 1 83.31 304 GLY A CA 1
ATOM 2349 C C . GLY A 1 304 ? 4.801 22.219 7.453 1 83.31 304 GLY A C 1
ATOM 2350 O O . GLY A 1 304 ? 4.684 23.438 7.414 1 83.31 304 GLY A O 1
ATOM 2351 N N . ALA A 1 305 ? 4.27 21.516 8.375 1 88.38 305 ALA A N 1
ATOM 2352 C CA . ALA A 1 305 ? 3.74 22.125 9.594 1 88.38 305 ALA A CA 1
ATOM 2353 C C . ALA A 1 305 ? 4.863 22.703 10.438 1 88.38 305 ALA A C 1
ATOM 2355 O O . ALA A 1 305 ? 5.766 21.984 10.875 1 88.38 305 ALA A O 1
ATOM 2356 N N . SER A 1 306 ? 4.836 24.094 10.617 1 92.88 306 SER A N 1
ATOM 2357 C CA . SER A 1 306 ? 5.992 24.719 11.25 1 92.88 306 SER A CA 1
ATOM 2358 C C . SER A 1 306 ? 5.562 25.703 12.344 1 92.88 306 SER A C 1
ATOM 2360 O O . SER A 1 306 ? 6.406 26.25 13.055 1 92.88 306 SER A O 1
ATOM 2362 N N . THR A 1 307 ? 4.332 25.969 12.469 1 96.56 307 THR A N 1
ATOM 2363 C CA . THR A 1 307 ? 3.869 26.938 13.461 1 96.56 307 THR A CA 1
ATOM 2364 C C . THR A 1 307 ? 3.705 26.281 14.828 1 96.56 307 THR A C 1
ATOM 2366 O O . THR A 1 307 ? 3.023 25.266 14.953 1 96.56 307 THR A O 1
ATOM 2369 N N . ALA A 1 308 ? 4.285 26.906 15.812 1 98.31 308 ALA A N 1
ATOM 2370 C CA . ALA A 1 308 ? 4.25 26.344 17.156 1 98.31 308 ALA A CA 1
ATOM 2371 C C . ALA A 1 308 ? 3.24 27.062 18.047 1 98.31 308 ALA A C 1
ATOM 2373 O O . ALA A 1 308 ? 2.973 28.25 17.844 1 98.31 308 ALA A O 1
ATOM 2374 N N . LEU A 1 309 ? 2.568 26.375 18.922 1 98.75 309 LEU A N 1
ATOM 2375 C CA . LEU A 1 309 ? 1.925 26.922 20.109 1 98.75 309 LEU A CA 1
ATOM 2376 C C . LEU A 1 309 ? 2.791 26.688 21.344 1 98.75 309 LEU A C 1
ATOM 2378 O O . LEU A 1 309 ? 3.174 25.562 21.641 1 98.75 309 LEU A O 1
ATOM 2382 N N . VAL A 1 310 ? 3.104 27.766 22.094 1 98.88 310 VAL A N 1
ATOM 2383 C CA . VAL A 1 310 ? 4.043 27.625 23.203 1 98.88 310 VAL A CA 1
ATOM 2384 C C . VAL A 1 310 ? 3.348 27.969 24.516 1 98.88 310 VAL A C 1
ATOM 2386 O O . VAL A 1 310 ? 2.713 29.016 24.641 1 98.88 310 VAL A O 1
ATOM 2389 N N . GLY A 1 311 ? 3.488 27.062 25.484 1 98.81 311 GLY A N 1
ATOM 2390 C CA . GLY A 1 311 ? 2.932 27.422 26.781 1 98.81 311 GLY A CA 1
ATOM 2391 C C . GLY A 1 311 ? 2.689 26.219 27.672 1 98.81 311 GLY A C 1
ATOM 2392 O O . GLY A 1 311 ? 3.1 25.109 27.359 1 98.81 311 GLY A O 1
ATOM 2393 N N . SER A 1 312 ? 2.137 26.5 28.859 1 98.69 312 SER A N 1
ATOM 2394 C CA . SER A 1 312 ? 1.656 25.469 29.766 1 98.69 312 SER A CA 1
ATOM 2395 C C . SER A 1 312 ? 0.486 24.703 29.172 1 98.69 312 SER A C 1
ATOM 2397 O O . SER A 1 312 ? -0.069 25.109 28.141 1 98.69 312 SER A O 1
ATOM 2399 N N . PRO A 1 313 ? 0.113 23.531 29.797 1 98.5 313 PRO A N 1
ATOM 2400 C CA . PRO A 1 313 ? -1.055 22.797 29.297 1 98.5 313 PRO A CA 1
ATOM 2401 C C . PRO A 1 313 ? -2.307 23.672 29.219 1 98.5 313 PRO A C 1
ATOM 2403 O O . PRO A 1 313 ? -3.072 23.562 28.25 1 98.5 313 PRO A O 1
ATOM 2406 N N . GLN A 1 314 ? -2.467 24.516 30.172 1 98.06 314 GLN A N 1
ATOM 2407 C CA . GLN A 1 314 ? -3.629 25.391 30.172 1 98.06 314 GLN A CA 1
ATOM 2408 C C . GLN A 1 314 ? -3.58 26.375 29 1 98.06 314 GLN A C 1
ATOM 2410 O O . GLN A 1 314 ? -4.578 26.562 28.297 1 98.06 314 GLN A O 1
ATOM 2415 N N . THR A 1 315 ? -2.432 26.984 28.812 1 98.69 315 THR A N 1
ATOM 2416 C CA . THR A 1 315 ? -2.256 27.953 27.734 1 98.69 315 THR A CA 1
ATOM 2417 C C . THR A 1 315 ? -2.498 27.297 26.375 1 98.69 315 THR A C 1
ATOM 2419 O O . THR A 1 315 ? -3.193 27.859 25.531 1 98.69 315 THR A O 1
ATOM 2422 N N . ILE A 1 316 ? -1.937 26.109 26.188 1 98.69 316 ILE A N 1
ATOM 2423 C CA . ILE A 1 316 ? -2.084 25.391 24.922 1 98.69 316 ILE A CA 1
ATOM 2424 C C . ILE A 1 316 ? -3.547 25 24.719 1 98.69 316 ILE A C 1
ATOM 2426 O O . ILE A 1 316 ? -4.098 25.188 23.625 1 98.69 316 ILE A O 1
ATOM 2430 N N . ALA A 1 317 ? -4.188 24.469 25.734 1 98.38 317 ALA A N 1
ATOM 2431 C CA . ALA A 1 317 ? -5.59 24.078 25.625 1 98.38 317 ALA A CA 1
ATOM 2432 C C . ALA A 1 317 ? -6.477 25.266 25.281 1 98.38 317 ALA A C 1
ATOM 2434 O O . ALA A 1 317 ? -7.344 25.172 24.406 1 98.38 317 ALA A O 1
ATOM 2435 N N . GLU A 1 318 ? -6.223 26.406 25.953 1 98.19 318 GLU A N 1
ATOM 2436 C CA . GLU A 1 318 ? -7.008 27.594 25.672 1 98.19 318 GLU A CA 1
ATOM 2437 C C . GLU A 1 318 ? -6.777 28.094 24.25 1 98.19 318 GLU A C 1
ATOM 2439 O O . GLU A 1 318 ? -7.707 28.578 23.594 1 98.19 318 GLU A O 1
ATOM 2444 N N . SER A 1 319 ? -5.543 28.031 23.859 1 98.5 319 SER A N 1
ATOM 2445 C CA . SER A 1 319 ? -5.238 28.422 22.484 1 98.5 319 SER A CA 1
ATOM 2446 C C . SER A 1 319 ? -5.98 27.547 21.484 1 98.5 319 SER A C 1
ATOM 2448 O O . SER A 1 319 ? -6.547 28.047 20.516 1 98.5 319 SER A O 1
ATOM 2450 N N . ILE A 1 320 ? -5.969 26.234 21.656 1 98.5 320 ILE A N 1
ATOM 2451 C CA . ILE A 1 320 ? -6.668 25.297 20.781 1 98.5 320 ILE A CA 1
ATOM 2452 C C . ILE A 1 320 ? -8.164 25.609 20.766 1 98.5 320 ILE A C 1
ATOM 2454 O O . ILE A 1 320 ? -8.789 25.625 19.703 1 98.5 320 ILE A O 1
ATOM 2458 N N . LEU A 1 321 ? -8.734 25.922 21.969 1 98.12 321 LEU A N 1
ATOM 2459 C CA . LEU A 1 321 ? -10.156 26.219 22.078 1 98.12 321 LEU A CA 1
ATOM 2460 C C . LEU A 1 321 ? -10.523 27.453 21.281 1 98.12 321 LEU A C 1
ATOM 2462 O O . LEU A 1 321 ? -11.617 27.547 20.719 1 98.12 321 LEU A O 1
ATOM 2466 N N . ASP A 1 322 ? -9.594 28.453 21.203 1 98.19 322 ASP A N 1
ATOM 2467 C CA . ASP A 1 322 ? -9.82 29.641 20.359 1 98.19 322 ASP A CA 1
ATOM 2468 C C . ASP A 1 322 ? -10.062 29.234 18.906 1 98.19 322 ASP A C 1
ATOM 2470 O O . ASP A 1 322 ? -10.93 29.797 18.25 1 98.19 322 ASP A O 1
ATOM 2474 N N . TYR A 1 323 ? -9.305 28.266 18.406 1 98.38 323 TYR A N 1
ATOM 2475 C CA . TYR A 1 323 ? -9.445 27.812 17.016 1 98.38 323 TYR A CA 1
ATOM 2476 C C . TYR A 1 323 ? -10.711 26.984 16.844 1 98.38 323 TYR A C 1
ATOM 2478 O O . TYR A 1 323 ? -11.359 27.031 15.797 1 98.38 323 TYR A O 1
ATOM 2486 N N . VAL A 1 324 ? -11.031 26.203 17.875 1 98 324 VAL A N 1
ATOM 2487 C CA . VAL A 1 324 ? -12.273 25.438 17.844 1 98 324 VAL A CA 1
ATOM 2488 C C . VAL A 1 324 ? -13.461 26.391 17.734 1 98 324 VAL A C 1
ATOM 2490 O O . VAL A 1 324 ? -14.406 26.109 16.984 1 98 324 VAL A O 1
ATOM 2493 N N . GLN A 1 325 ? -13.391 27.484 18.438 1 96.38 325 GLN A N 1
ATOM 2494 C CA . GLN A 1 325 ? -14.461 28.469 18.422 1 96.38 325 GLN A CA 1
ATOM 2495 C C . GLN A 1 325 ? -14.609 29.094 17.031 1 96.38 325 GLN A C 1
ATOM 2497 O O . GLN A 1 325 ? -15.695 29.516 16.641 1 96.38 325 GLN A O 1
ATOM 2502 N N . LEU A 1 326 ? -13.492 29.141 16.25 1 96.88 326 LEU A N 1
ATOM 2503 C CA . LEU A 1 326 ? -13.531 29.672 14.898 1 96.88 326 LEU A CA 1
ATOM 2504 C C . LEU A 1 326 ? -14.18 28.688 13.945 1 96.88 326 LEU A C 1
ATOM 2506 O O . LEU A 1 326 ? -14.555 29.047 12.828 1 96.88 326 LEU A O 1
ATOM 2510 N N . GLY A 1 327 ? -14.227 27.406 14.336 1 96 327 GLY A N 1
ATOM 2511 C CA . GLY A 1 327 ? -14.828 26.406 13.469 1 96 327 GLY A CA 1
ATOM 2512 C C . GLY A 1 327 ? -13.922 25.219 13.195 1 96 327 GLY A C 1
ATOM 2513 O O . GLY A 1 327 ? -14.312 24.297 12.477 1 96 327 GLY A O 1
ATOM 2514 N N . ALA A 1 328 ? -12.727 25.203 13.75 1 97.81 328 ALA A N 1
ATOM 2515 C CA . ALA A 1 328 ? -11.844 24.047 13.594 1 97.81 328 ALA A CA 1
ATOM 2516 C C . ALA A 1 328 ? -12.367 22.844 14.367 1 97.81 328 ALA A C 1
ATOM 2518 O O . ALA A 1 328 ? -12.461 22.875 15.602 1 97.81 328 ALA A O 1
ATOM 2519 N N . GLU A 1 329 ? -12.688 21.828 13.625 1 97.25 329 GLU A N 1
ATOM 2520 C CA . GLU A 1 329 ? -13.234 20.625 14.25 1 97.25 329 GLU A CA 1
ATOM 2521 C C . GLU A 1 329 ? -12.156 19.578 14.453 1 97.25 329 GLU A C 1
ATOM 2523 O O . GLU A 1 329 ? -12.32 18.672 15.273 1 97.25 329 GLU A O 1
ATOM 2528 N N . LEU A 1 330 ? -11.156 19.609 13.648 1 98.69 330 LEU A N 1
ATOM 2529 C CA . LEU A 1 330 ? -10 18.719 13.75 1 98.69 330 LEU A CA 1
ATOM 2530 C C . LEU A 1 330 ? -8.734 19.516 14.047 1 98.69 330 LEU A C 1
ATOM 2532 O O . LEU A 1 330 ? -8.414 20.469 13.336 1 98.69 330 LEU A O 1
ATOM 2536 N N . ILE A 1 331 ? -8.055 19.109 15.133 1 98.75 331 ILE A N 1
ATOM 2537 C CA . ILE A 1 331 ? -6.805 19.75 15.539 1 98.75 331 ILE A CA 1
ATOM 2538 C C . ILE A 1 331 ? -5.652 18.75 15.406 1 98.75 331 ILE A C 1
ATOM 2540 O O . ILE A 1 331 ? -5.625 17.734 16.094 1 98.75 331 ILE A O 1
ATOM 2544 N N . SER A 1 332 ? -4.75 19.062 14.508 1 98.69 332 SER A N 1
ATOM 2545 C CA . SER A 1 332 ? -3.555 18.25 14.359 1 98.69 332 SER A CA 1
ATOM 2546 C C . SER A 1 332 ? -2.396 18.797 15.18 1 98.69 332 SER A C 1
ATOM 2548 O O . SER A 1 332 ? -2.049 19.984 15.062 1 98.69 332 SER A O 1
ATOM 2550 N N . ILE A 1 333 ? -1.859 17.938 16.016 1 98.44 333 ILE A N 1
ATOM 2551 C CA . ILE A 1 333 ? -0.737 18.375 16.844 1 98.44 333 ILE A CA 1
ATOM 2552 C C . ILE A 1 333 ? 0.375 17.328 16.797 1 98.44 333 ILE A C 1
ATOM 2554 O O . ILE A 1 333 ? 0.116 16.141 16.953 1 98.44 333 ILE A O 1
ATOM 2558 N N . ARG A 1 334 ? 1.536 17.844 16.547 1 97.19 334 ARG A N 1
ATOM 2559 C CA . ARG A 1 334 ? 2.783 17.094 16.703 1 97.19 334 ARG A CA 1
ATOM 2560 C C . ARG A 1 334 ? 3.902 18 17.203 1 97.19 334 ARG A C 1
ATOM 2562 O O . ARG A 1 334 ? 3.947 19.188 16.875 1 97.19 334 ARG A O 1
ATOM 2569 N N . GLY A 1 335 ? 4.773 17.516 18.078 1 95.88 335 GLY A N 1
ATOM 2570 C CA . GLY A 1 335 ? 5.891 18.297 18.578 1 95.88 335 GLY A CA 1
ATOM 2571 C C . GLY A 1 335 ? 7.207 17.969 17.906 1 95.88 335 GLY A C 1
ATOM 2572 O O . GLY A 1 335 ? 7.242 17.688 16.703 1 95.88 335 GLY A O 1
ATOM 2573 N N . TYR A 1 336 ? 8.25 18.156 18.609 1 96.81 336 TYR A N 1
ATOM 2574 C CA . TYR A 1 336 ? 9.594 17.984 18.062 1 96.81 336 TYR A CA 1
ATOM 2575 C C . TYR A 1 336 ? 10.289 16.766 18.656 1 96.81 336 TYR A C 1
ATOM 2577 O O . TYR A 1 336 ? 11.297 16.297 18.125 1 96.81 336 TYR A O 1
ATOM 2585 N N . ASP A 1 337 ? 9.664 16.266 19.75 1 96.81 337 ASP A N 1
ATOM 2586 C CA . ASP A 1 337 ? 10.188 15.07 20.422 1 96.81 337 ASP A CA 1
ATOM 2587 C C . ASP A 1 337 ? 9.289 13.867 20.172 1 96.81 337 ASP A C 1
ATOM 2589 O O . ASP A 1 337 ? 9.352 12.875 20.906 1 96.81 337 ASP A O 1
ATOM 2593 N N . ASN A 1 338 ? 8.445 13.953 19.297 1 96.75 338 ASN A N 1
ATOM 2594 C CA . ASN A 1 338 ? 7.578 12.984 18.641 1 96.75 338 ASN A CA 1
ATOM 2595 C C . ASN A 1 338 ? 6.797 12.148 19.641 1 96.75 338 ASN A C 1
ATOM 2597 O O . ASN A 1 338 ? 5.723 12.555 20.094 1 96.75 338 ASN A O 1
ATOM 2601 N N . LEU A 1 339 ? 7.344 10.984 20.109 1 98.38 339 LEU A N 1
ATOM 2602 C CA . LEU A 1 339 ? 6.609 10.07 20.984 1 98.38 339 LEU A CA 1
ATOM 2603 C C . LEU A 1 339 ? 6.348 10.703 22.344 1 98.38 339 LEU A C 1
ATOM 2605 O O . LEU A 1 339 ? 5.23 10.641 22.859 1 98.38 339 LEU A O 1
ATOM 2609 N N . ASN A 1 340 ? 7.352 11.312 22.922 1 98 340 ASN A N 1
ATOM 2610 C CA . ASN A 1 340 ? 7.203 11.93 24.219 1 98 340 ASN A CA 1
ATOM 2611 C C . ASN A 1 340 ? 6.18 13.07 24.203 1 98 340 ASN A C 1
ATOM 2613 O O . ASN A 1 340 ? 5.391 13.227 25.125 1 98 340 ASN A O 1
ATOM 2617 N N . ASP A 1 341 ? 6.215 13.828 23.172 1 98.38 341 ASP A N 1
ATOM 2618 C CA . ASP A 1 341 ? 5.238 14.898 23.016 1 98.38 341 ASP A CA 1
ATOM 2619 C C . ASP A 1 341 ? 3.824 14.344 22.891 1 98.38 341 ASP A C 1
ATOM 2621 O O . ASP A 1 341 ? 2.883 14.891 23.469 1 98.38 341 ASP A O 1
ATOM 2625 N N . ALA A 1 342 ? 3.686 13.273 22.109 1 98.62 342 ALA A N 1
ATOM 2626 C CA . ALA A 1 342 ? 2.369 12.656 21.953 1 98.62 342 ALA A CA 1
ATOM 2627 C C . ALA A 1 342 ? 1.813 12.211 23.297 1 98.62 342 ALA A C 1
ATOM 2629 O O . ALA A 1 342 ? 0.625 12.391 23.578 1 98.62 342 ALA A O 1
ATOM 2630 N N . ILE A 1 343 ? 2.672 11.617 24.109 1 98.62 343 ILE A N 1
ATOM 2631 C CA . ILE A 1 343 ? 2.277 11.18 25.438 1 98.62 343 ILE A CA 1
ATOM 2632 C C . ILE A 1 343 ? 1.866 12.391 26.281 1 98.62 343 ILE A C 1
ATOM 2634 O O . ILE A 1 343 ? 0.814 12.375 26.922 1 98.62 343 ILE A O 1
ATOM 2638 N N . ASP A 1 344 ? 2.68 13.453 26.234 1 98.56 344 ASP A N 1
ATOM 2639 C CA . ASP A 1 344 ? 2.381 14.656 27.016 1 98.56 344 ASP A CA 1
ATOM 2640 C C . ASP A 1 344 ? 1.069 15.289 26.547 1 98.56 344 ASP A C 1
ATOM 2642 O O . ASP A 1 344 ? 0.265 15.734 27.375 1 98.56 344 ASP A O 1
ATOM 2646 N N . TYR A 1 345 ? 0.883 15.398 25.25 1 98.69 345 TYR A N 1
ATOM 2647 C CA . TYR A 1 345 ? -0.372 15.945 24.75 1 98.69 345 TYR A CA 1
ATOM 2648 C C . TYR A 1 345 ? -1.559 15.117 25.219 1 98.69 345 TYR A C 1
ATOM 2650 O O . TYR A 1 345 ? -2.58 15.664 25.641 1 98.69 345 TYR A O 1
ATOM 2658 N N . GLY A 1 346 ? -1.398 13.781 25.094 1 98.38 346 GLY A N 1
ATOM 2659 C CA . GLY A 1 346 ? -2.455 12.875 25.516 1 98.38 346 GLY A CA 1
ATOM 2660 C C . GLY A 1 346 ? -2.793 13 26.984 1 98.38 346 GLY A C 1
ATOM 2661 O O . GLY A 1 346 ? -3.955 12.875 27.375 1 98.38 346 GLY A O 1
ATOM 2662 N N . ARG A 1 347 ? -1.81 13.312 27.797 1 97.94 347 ARG A N 1
ATOM 2663 C CA . ARG A 1 347 ? -1.979 13.383 29.25 1 97.94 347 ARG A CA 1
ATOM 2664 C C . ARG A 1 347 ? -2.508 14.75 29.672 1 97.94 347 ARG A C 1
ATOM 2666 O O . ARG A 1 347 ? -3.334 14.844 30.578 1 97.94 347 ARG A O 1
ATOM 2673 N N . PHE A 1 348 ? -2.043 15.789 28.953 1 98.31 348 PHE A N 1
ATOM 2674 C CA . PHE A 1 348 ? -2.197 17.078 29.609 1 98.31 348 PHE A CA 1
ATOM 2675 C C . PHE A 1 348 ? -3.008 18.031 28.734 1 98.31 348 PHE A C 1
ATOM 2677 O O . PHE A 1 348 ? -3.562 19.016 29.219 1 98.31 348 PHE A O 1
ATOM 2684 N N . VAL A 1 349 ? -3.078 17.781 27.438 1 98.31 349 VAL A N 1
ATOM 2685 C CA . VAL A 1 349 ? -3.703 18.75 26.562 1 98.31 349 VAL A CA 1
ATOM 2686 C C . VAL A 1 349 ? -5.07 18.234 26.109 1 98.31 349 VAL A C 1
ATOM 2688 O O . VAL A 1 349 ? -6.086 18.922 26.297 1 98.31 349 VAL A O 1
ATOM 2691 N N . LEU A 1 350 ? -5.156 17 25.562 1 98.19 350 LEU A N 1
ATOM 2692 C CA . LEU A 1 350 ? -6.387 16.469 25 1 98.19 350 LEU A CA 1
ATOM 2693 C C . LEU A 1 350 ? -7.508 16.453 26.031 1 98.19 350 LEU A C 1
ATOM 2695 O O . LEU A 1 350 ? -8.602 16.953 25.781 1 98.19 350 LEU A O 1
ATOM 2699 N N . PRO A 1 351 ? -7.219 15.93 27.266 1 97.19 351 PRO A N 1
ATOM 2700 C CA . PRO A 1 351 ? -8.297 15.891 28.25 1 97.19 351 PRO A CA 1
ATOM 2701 C C . PRO A 1 351 ? -8.797 17.281 28.641 1 97.19 351 PRO A C 1
ATOM 2703 O O . PRO A 1 351 ? -9.992 17.469 28.875 1 97.19 351 PRO A O 1
ATOM 2706 N N . ARG A 1 352 ? -7.887 18.281 28.688 1 97.06 352 ARG A N 1
ATOM 2707 C CA . ARG A 1 352 ? -8.258 19.641 29.078 1 97.06 352 ARG A CA 1
ATOM 2708 C C . ARG A 1 352 ? -9.18 20.266 28.031 1 97.06 352 ARG A C 1
ATOM 2710 O O . ARG A 1 352 ? -10.148 20.938 28.375 1 97.06 352 ARG A O 1
ATOM 2717 N N . VAL A 1 353 ? -8.844 20.047 26.781 1 97.94 353 VAL A N 1
ATOM 2718 C CA . VAL A 1 353 ? -9.672 20.594 25.703 1 97.94 353 VAL A CA 1
ATOM 2719 C C . VAL A 1 353 ? -11.047 19.938 25.719 1 97.94 353 VAL A C 1
ATOM 2721 O O . VAL A 1 353 ? -12.07 20.609 25.641 1 97.94 353 VAL A O 1
ATOM 2724 N N . ARG A 1 354 ? -11.102 18.625 25.859 1 96.62 354 ARG A N 1
ATOM 2725 C CA . ARG A 1 354 ? -12.359 17.875 25.859 1 96.62 354 ARG A CA 1
ATOM 2726 C C . ARG A 1 354 ? -13.234 18.266 27.047 1 96.62 354 ARG A C 1
ATOM 2728 O O . ARG A 1 354 ? -14.445 18.438 26.891 1 96.62 354 ARG A O 1
ATOM 2735 N N . GLU A 1 355 ? -12.633 18.406 28.172 1 95.69 355 GLU A N 1
ATOM 2736 C CA . GLU A 1 355 ? -13.367 18.812 29.359 1 95.69 355 GLU A CA 1
ATOM 2737 C C . GLU A 1 355 ? -13.969 20.203 29.203 1 95.69 355 GLU A C 1
ATOM 2739 O O . GLU A 1 355 ? -15.102 20.453 29.609 1 95.69 355 GLU A O 1
ATOM 2744 N N . ALA A 1 356 ? -13.133 21.062 28.688 1 95.75 356 ALA A N 1
ATOM 2745 C CA . ALA A 1 356 ? -13.617 22.438 28.469 1 95.75 356 ALA A CA 1
ATOM 2746 C C . ALA A 1 356 ? -14.805 22.453 27.516 1 95.75 356 ALA A C 1
ATOM 2748 O O . ALA A 1 356 ? -15.75 23.219 27.719 1 95.75 356 ALA A O 1
ATOM 2749 N N . LEU A 1 357 ? -14.789 21.672 26.5 1 95.31 357 LEU A N 1
ATOM 2750 C CA . LEU A 1 357 ? -15.859 21.609 25.516 1 95.31 357 LEU A CA 1
ATOM 2751 C C . LEU A 1 357 ? -17.109 20.984 26.109 1 95.31 357 LEU A C 1
ATOM 2753 O O . LEU A 1 357 ? -18.234 21.391 25.781 1 95.31 357 LEU A O 1
ATOM 2757 N N . GLU A 1 358 ? -16.938 19.953 26.922 1 92.69 358 GLU A N 1
ATOM 2758 C CA . GLU A 1 358 ? -18.062 19.328 27.594 1 92.69 358 GLU A CA 1
ATOM 2759 C C . GLU A 1 358 ? -18.766 20.312 28.531 1 92.69 358 GLU A C 1
ATOM 2761 O O . GLU A 1 358 ? -20 20.297 28.625 1 92.69 358 GLU A O 1
ATOM 2766 N N . ARG A 1 359 ? -18.031 21.062 29.188 1 91.88 359 ARG A N 1
ATOM 2767 C CA . ARG A 1 359 ? -18.594 22.047 30.094 1 91.88 359 ARG A CA 1
ATOM 2768 C C . ARG A 1 359 ? -19.406 23.094 29.344 1 91.88 359 ARG A C 1
ATOM 2770 O O . ARG A 1 359 ? -20.438 23.547 29.812 1 91.88 359 ARG A O 1
ATOM 2777 N N . LYS A 1 360 ? -18.984 23.516 28.266 1 88 360 LYS A N 1
ATOM 2778 C CA . LYS A 1 360 ? -19.688 24.516 27.453 1 88 360 LYS A CA 1
ATOM 2779 C C . LYS A 1 360 ? -20.984 23.938 26.891 1 88 360 LYS A C 1
ATOM 2781 O O . LYS A 1 360 ? -21.969 24.672 26.734 1 88 360 LYS A O 1
ATOM 2786 N N . GLU A 1 361 ? -20.984 22.641 26.578 1 82 361 GLU A N 1
ATOM 2787 C CA . GLU A 1 361 ? -22.188 22.016 26.062 1 82 361 GLU A CA 1
ATOM 2788 C C . GLU A 1 361 ? -23.25 21.844 27.156 1 82 361 GLU A C 1
ATOM 2790 O O . GLU A 1 361 ? -24.438 21.828 26.875 1 82 361 GLU A O 1
ATOM 2795 N N . ARG A 1 362 ? -22.766 21.609 28.406 1 78.31 362 ARG A N 1
ATOM 2796 C CA . ARG A 1 362 ? -23.688 21.438 29.531 1 78.31 362 ARG A CA 1
ATOM 2797 C C . ARG A 1 362 ? -24.234 22.781 30 1 78.31 362 ARG A C 1
ATOM 2799 O O . ARG A 1 362 ? -25.281 22.844 30.641 1 78.31 362 ARG A O 1
ATOM 2806 N N . GLY A 1 363 ? -23.625 23.812 29.766 1 72.81 363 GLY A N 1
ATOM 2807 C CA . GLY A 1 363 ? -24.094 25.125 30.188 1 72.81 363 GLY A CA 1
ATOM 2808 C C . GLY A 1 363 ? -24.828 25.875 29.094 1 72.81 363 GLY A C 1
ATOM 2809 O O . GLY A 1 363 ? -25.812 26.562 29.375 1 72.81 363 GLY A O 1
ATOM 2810 N N . MET B 1 1 ? 20.047 -26.578 -2.93 1 59 1 MET B N 1
ATOM 2811 C CA . MET B 1 1 ? 19.328 -25.656 -2.057 1 59 1 MET B CA 1
ATOM 2812 C C . MET B 1 1 ? 17.922 -26.188 -1.749 1 59 1 MET B C 1
ATOM 2814 O O . MET B 1 1 ? 17.312 -26.875 -2.574 1 59 1 MET B O 1
ATOM 2818 N N . PRO B 1 2 ? 17.547 -26.047 -0.546 1 80.06 2 PRO B N 1
ATOM 2819 C CA . PRO B 1 2 ? 16.25 -26.641 -0.191 1 80.06 2 PRO B CA 1
ATOM 2820 C C . PRO B 1 2 ? 15.086 -26.031 -0.969 1 80.06 2 PRO B C 1
ATOM 2822 O O . PRO B 1 2 ? 15.109 -24.844 -1.296 1 80.06 2 PRO B O 1
ATOM 2825 N N . THR B 1 3 ? 14.227 -26.859 -1.566 1 93.56 3 THR B N 1
ATOM 2826 C CA . THR B 1 3 ? 12.984 -26.453 -2.219 1 93.56 3 THR B CA 1
ATOM 2827 C C . THR B 1 3 ? 12.148 -25.594 -1.289 1 93.56 3 THR B C 1
ATOM 2829 O O . THR B 1 3 ? 12.023 -25.891 -0.098 1 93.56 3 THR B O 1
ATOM 2832 N N . GLU B 1 4 ? 11.703 -24.484 -1.775 1 98.19 4 GLU B N 1
ATOM 2833 C CA . GLU B 1 4 ? 10.852 -23.578 -1.013 1 98.19 4 GLU B CA 1
ATOM 2834 C C . GLU B 1 4 ? 9.414 -23.609 -1.526 1 98.19 4 GLU B C 1
ATOM 2836 O O . GLU B 1 4 ? 9.18 -23.859 -2.709 1 98.19 4 GLU B O 1
ATOM 2841 N N . PHE B 1 5 ? 8.477 -23.375 -0.615 1 98.81 5 PHE B N 1
ATOM 2842 C CA . PHE B 1 5 ? 7.059 -23.516 -0.946 1 98.81 5 PHE B CA 1
ATOM 2843 C C . PHE B 1 5 ? 6.352 -22.172 -0.847 1 98.81 5 PHE B C 1
ATOM 2845 O O . PHE B 1 5 ? 6.617 -21.391 0.067 1 98.81 5 PHE B O 1
ATOM 2852 N N . ILE B 1 6 ? 5.457 -21.906 -1.84 1 98.81 6 ILE B N 1
ATOM 2853 C CA . ILE B 1 6 ? 4.664 -20.688 -1.93 1 98.81 6 ILE B CA 1
ATOM 2854 C C . ILE B 1 6 ? 3.18 -21.031 -1.827 1 98.81 6 ILE B C 1
ATOM 2856 O O . ILE B 1 6 ? 2.697 -21.938 -2.502 1 98.81 6 ILE B O 1
ATOM 2860 N N . SER B 1 7 ? 2.469 -20.359 -1.012 1 98.44 7 SER B N 1
ATOM 2861 C CA . SER B 1 7 ? 1.011 -20.359 -1.037 1 98.44 7 SER B CA 1
ATOM 2862 C C . SER B 1 7 ? 0.459 -19.078 -1.646 1 98.44 7 SER B C 1
ATOM 2864 O O . SER B 1 7 ? 1.186 -18.094 -1.792 1 98.44 7 SER B O 1
ATOM 2866 N N . LEU B 1 8 ? -0.773 -19.125 -2.059 1 97.75 8 LEU B N 1
ATOM 2867 C CA . LEU B 1 8 ? -1.511 -17.922 -2.393 1 97.75 8 LEU B CA 1
ATOM 2868 C C . LEU B 1 8 ? -2.184 -17.328 -1.155 1 97.75 8 LEU B C 1
ATOM 2870 O O . LEU B 1 8 ? -2.537 -18.062 -0.23 1 97.75 8 LEU B O 1
ATOM 2874 N N . THR B 1 9 ? -2.332 -16.031 -1.131 1 97.69 9 THR B N 1
ATOM 2875 C CA . THR B 1 9 ? -3.045 -15.375 -0.039 1 97.69 9 THR B CA 1
ATOM 2876 C C . THR B 1 9 ? -4.547 -15.359 -0.307 1 97.69 9 THR B C 1
ATOM 2878 O O . THR B 1 9 ? -4.992 -14.891 -1.358 1 97.69 9 THR B O 1
ATOM 2881 N N . PHE B 1 10 ? -5.301 -15.836 0.649 1 97.88 10 PHE B N 1
ATOM 2882 C CA . PHE B 1 10 ? -6.75 -15.711 0.642 1 97.88 10 PHE B CA 1
ATOM 2883 C C . PHE B 1 10 ? -7.227 -14.852 1.809 1 97.88 10 PHE B C 1
ATOM 2885 O O . PHE B 1 10 ? -7.215 -15.297 2.959 1 97.88 10 PHE B O 1
ATOM 2892 N N . PRO B 1 11 ? -7.738 -13.688 1.522 1 97.62 11 PRO B N 1
ATOM 2893 C CA . PRO B 1 11 ? -8 -12.727 2.598 1 97.62 11 PRO B CA 1
ATOM 2894 C C . PRO B 1 11 ? -9.359 -12.938 3.264 1 97.62 11 PRO B C 1
ATOM 2896 O O . PRO B 1 11 ? -9.734 -12.18 4.16 1 97.62 11 PRO B O 1
ATOM 2899 N N . ASN B 1 12 ? -10.188 -13.906 2.828 1 98.19 12 ASN B N 1
ATOM 2900 C CA . ASN B 1 12 ? -11.484 -14.266 3.395 1 98.19 12 ASN B CA 1
ATOM 2901 C C . ASN B 1 12 ? -11.812 -15.734 3.16 1 98.19 12 ASN B C 1
ATOM 2903 O O . ASN B 1 12 ? -11.055 -16.453 2.498 1 98.19 12 ASN B O 1
ATOM 2907 N N . PRO B 1 13 ? -12.914 -16.25 3.713 1 97.88 13 PRO B N 1
ATOM 2908 C CA . PRO B 1 13 ? -13.172 -17.688 3.648 1 97.88 13 PRO B CA 1
ATOM 2909 C C . PRO B 1 13 ? -13.844 -18.109 2.344 1 97.88 13 PRO B C 1
ATOM 2911 O O . PRO B 1 13 ? -14.172 -19.281 2.166 1 97.88 13 PRO B O 1
ATOM 2914 N N . SER B 1 14 ? -14.117 -17.188 1.428 1 97.19 14 SER B N 1
ATOM 2915 C CA . SER B 1 14 ? -14.703 -17.531 0.139 1 97.19 14 SER B CA 1
ATOM 2916 C C . SER B 1 14 ? -13.781 -18.453 -0.652 1 97.19 14 SER B C 1
ATOM 2918 O O . SER B 1 14 ? -12.562 -18.266 -0.658 1 97.19 14 SER B O 1
ATOM 2920 N N . THR B 1 15 ? -14.312 -19.5 -1.289 1 96.19 15 THR B N 1
ATOM 2921 C CA . THR B 1 15 ? -13.555 -20.391 -2.154 1 96.19 15 THR B CA 1
ATOM 2922 C C . THR B 1 15 ? -14.242 -20.562 -3.506 1 96.19 15 THR B C 1
ATOM 2924 O O . THR B 1 15 ? -15.391 -20.125 -3.68 1 96.19 15 THR B O 1
ATOM 2927 N N . GLU B 1 16 ? -13.523 -21.078 -4.453 1 93.31 16 GLU B N 1
ATOM 2928 C CA . GLU B 1 16 ? -14.109 -21.391 -5.75 1 93.31 16 GLU B CA 1
ATOM 2929 C C . GLU B 1 16 ? -15.203 -22.438 -5.621 1 93.31 16 GLU B C 1
ATOM 2931 O O . GLU B 1 16 ? -16.125 -22.5 -6.438 1 93.31 16 GLU B O 1
ATOM 2936 N N . LEU B 1 17 ? -15.125 -23.297 -4.586 1 95.06 17 LEU B N 1
ATOM 2937 C CA . LEU B 1 17 ? -16.094 -24.359 -4.359 1 95.06 17 LEU B CA 1
ATOM 2938 C C . LEU B 1 17 ? -17.328 -23.828 -3.656 1 95.06 17 LEU B C 1
ATOM 2940 O O . LEU B 1 17 ? -18.438 -24.328 -3.887 1 95.06 17 LEU B O 1
ATOM 2944 N N . SER B 1 18 ? -17.141 -22.922 -2.801 1 95.31 18 SER B N 1
ATOM 2945 C CA . SER B 1 18 ? -18.203 -22.281 -2.027 1 95.31 18 SER B CA 1
ATOM 2946 C C . SER B 1 18 ? -18.031 -20.766 -2.021 1 95.31 18 SER B C 1
ATOM 2948 O O . SER B 1 18 ? -17.734 -20.172 -0.984 1 95.31 18 SER B O 1
ATOM 2950 N N . PRO B 1 19 ? -18.359 -20.172 -3.119 1 95.12 19 PRO B N 1
ATOM 2951 C CA . PRO B 1 19 ? -18.141 -18.719 -3.232 1 95.12 19 PRO B CA 1
ATOM 2952 C C . PRO B 1 19 ? -19.062 -17.906 -2.326 1 95.12 19 PRO B C 1
ATOM 2954 O O . PRO B 1 19 ? -20.234 -18.234 -2.186 1 95.12 19 PRO B O 1
ATOM 2957 N N . ILE B 1 20 ? -18.547 -16.953 -1.611 1 95 20 ILE B N 1
ATOM 2958 C CA . ILE B 1 20 ? -19.297 -15.953 -0.862 1 95 20 ILE B CA 1
ATOM 2959 C C . ILE B 1 20 ? -19.391 -14.672 -1.679 1 95 20 ILE B C 1
ATOM 2961 O O . ILE B 1 20 ? -18.375 -14.008 -1.929 1 95 20 ILE B O 1
ATOM 2965 N N . PRO B 1 21 ? -20.578 -14.352 -2.131 1 90.69 21 PRO B N 1
ATOM 2966 C CA . PRO B 1 21 ? -20.734 -13.172 -2.979 1 90.69 21 PRO B CA 1
ATOM 2967 C C . PRO B 1 21 ? -20.234 -11.891 -2.305 1 90.69 21 PRO B C 1
ATOM 2969 O O . PRO B 1 21 ? -20.531 -11.656 -1.128 1 90.69 21 PRO B O 1
ATOM 2972 N N . ASN B 1 22 ? -19.438 -11.148 -2.93 1 89.69 22 ASN B N 1
ATOM 2973 C CA . ASN B 1 22 ? -18.969 -9.828 -2.525 1 89.69 22 ASN B CA 1
ATOM 2974 C C . ASN B 1 22 ? -18.172 -9.898 -1.223 1 89.69 22 ASN B C 1
ATOM 2976 O O . ASN B 1 22 ? -18.25 -8.992 -0.391 1 89.69 22 ASN B O 1
ATOM 2980 N N . ALA B 1 23 ? -17.547 -11.031 -1.043 1 94.88 23 ALA B N 1
ATOM 2981 C CA . ALA B 1 23 ? -16.781 -11.188 0.187 1 94.88 23 ALA B CA 1
ATOM 2982 C C . ALA B 1 23 ? -15.664 -10.141 0.277 1 94.88 23 ALA B C 1
ATOM 2984 O O . ALA B 1 23 ? -14.828 -10.031 -0.622 1 94.88 23 ALA B O 1
ATOM 2985 N N . GLY B 1 24 ? -15.695 -9.305 1.324 1 97.06 24 GLY B N 1
ATOM 2986 C CA . GLY B 1 24 ? -14.594 -8.398 1.616 1 97.06 24 GLY B CA 1
ATOM 2987 C C . GLY B 1 24 ? -13.461 -9.062 2.375 1 97.06 24 GLY B C 1
ATOM 2988 O O . GLY B 1 24 ? -13.484 -10.273 2.596 1 97.06 24 GLY B O 1
ATOM 2989 N N . VAL B 1 25 ? -12.484 -8.258 2.707 1 98.12 25 VAL B N 1
ATOM 2990 C CA . VAL B 1 25 ? -11.414 -8.773 3.555 1 98.12 25 VAL B CA 1
ATOM 2991 C C . VAL B 1 25 ? -11.969 -9.109 4.938 1 98.12 25 VAL B C 1
ATOM 2993 O O . VAL B 1 25 ? -12.773 -8.367 5.492 1 98.12 25 VAL B O 1
ATOM 2996 N N . ASP B 1 26 ? -11.703 -10.234 5.402 1 98.06 26 ASP B N 1
ATOM 2997 C CA . ASP B 1 26 ? -11.859 -10.617 6.805 1 98.06 26 ASP B CA 1
ATOM 2998 C C . ASP B 1 26 ? -10.516 -10.602 7.527 1 98.06 26 ASP B C 1
ATOM 3000 O O . ASP B 1 26 ? -9.758 -11.578 7.461 1 98.06 26 ASP B O 1
ATOM 3004 N N . PRO B 1 27 ? -10.234 -9.484 8.195 1 98.06 27 PRO B N 1
ATOM 3005 C CA . PRO B 1 27 ? -8.898 -9.336 8.773 1 98.06 27 PRO B CA 1
ATOM 3006 C C . PRO B 1 27 ? -8.523 -10.492 9.695 1 98.06 27 PRO B C 1
ATOM 3008 O O . PRO B 1 27 ? -7.363 -10.922 9.711 1 98.06 27 PRO B O 1
ATOM 3011 N N . ASP B 1 28 ? -9.461 -11 10.484 1 98.38 28 ASP B N 1
ATOM 3012 C CA . ASP B 1 28 ? -9.172 -12.109 11.383 1 98.38 28 ASP B CA 1
ATOM 3013 C C . ASP B 1 28 ? -8.836 -13.383 10.602 1 98.38 28 ASP B C 1
ATOM 3015 O O . ASP B 1 28 ? -7.926 -14.125 10.977 1 98.38 28 ASP B O 1
ATOM 3019 N N . PHE B 1 29 ? -9.602 -13.602 9.531 1 98.75 29 PHE B N 1
ATOM 3020 C CA . PHE B 1 29 ? -9.32 -14.758 8.688 1 98.75 29 PHE B CA 1
ATOM 3021 C C . PHE B 1 29 ? -7.953 -14.625 8.023 1 98.75 29 PHE B C 1
ATOM 3023 O O . PHE B 1 29 ? -7.195 -15.594 7.957 1 98.75 29 PHE B O 1
ATOM 3030 N N . LEU B 1 30 ? -7.633 -13.43 7.508 1 98.81 30 LEU B N 1
ATOM 3031 C CA . LEU B 1 30 ? -6.355 -13.18 6.848 1 98.81 30 LEU B CA 1
ATOM 3032 C C . LEU B 1 30 ? -5.191 -13.477 7.781 1 98.81 30 LEU B C 1
ATOM 3034 O O . LEU B 1 30 ? -4.223 -14.133 7.387 1 98.81 30 LEU B O 1
ATOM 3038 N N . VAL B 1 31 ? -5.289 -13.016 9 1 98.75 31 VAL B N 1
ATOM 3039 C CA . VAL B 1 31 ? -4.242 -13.234 9.992 1 98.75 31 VAL B CA 1
ATOM 3040 C C . VAL B 1 31 ? -4.125 -14.727 10.297 1 98.75 31 VAL B C 1
ATOM 3042 O O . VAL B 1 31 ? -3.02 -15.273 10.359 1 98.75 31 VAL B O 1
ATOM 3045 N N . ARG B 1 32 ? -5.289 -15.375 10.477 1 98.69 32 ARG B N 1
ATOM 3046 C CA . ARG B 1 32 ? -5.289 -16.812 10.719 1 98.69 32 ARG B CA 1
ATOM 3047 C C . ARG B 1 32 ? -4.625 -17.562 9.57 1 98.69 32 ARG B C 1
ATOM 3049 O O . ARG B 1 32 ? -3.809 -18.453 9.797 1 98.69 32 ARG B O 1
ATOM 3056 N N . TYR B 1 33 ? -4.988 -17.203 8.375 1 98.81 33 TYR B N 1
ATOM 3057 C CA . TYR B 1 33 ? -4.418 -17.844 7.195 1 98.81 33 TYR B CA 1
ATOM 3058 C C . TYR B 1 33 ? -2.902 -17.672 7.16 1 98.81 33 TYR B C 1
ATOM 3060 O O . TYR B 1 33 ? -2.162 -18.641 6.996 1 98.81 33 TYR B O 1
ATOM 3068 N N . ALA B 1 34 ? -2.447 -16.438 7.332 1 98.88 34 ALA B N 1
ATOM 3069 C CA . ALA B 1 34 ? -1.024 -16.109 7.27 1 98.88 34 ALA B CA 1
ATOM 3070 C C . ALA B 1 34 ? -0.245 -16.859 8.352 1 98.88 34 ALA B C 1
ATOM 3072 O O . ALA B 1 34 ? 0.826 -17.406 8.086 1 98.88 34 ALA B O 1
ATOM 3073 N N . ARG B 1 35 ? -0.78 -16.875 9.57 1 98.81 35 ARG B N 1
ATOM 3074 C CA . ARG B 1 35 ? -0.118 -17.562 10.672 1 98.81 35 ARG B CA 1
ATOM 3075 C C . ARG B 1 35 ? -0.053 -19.078 10.422 1 98.81 35 ARG B C 1
ATOM 3077 O O . ARG B 1 35 ? 0.924 -19.734 10.789 1 98.81 35 ARG B O 1
ATOM 3084 N N . THR B 1 36 ? -1.119 -19.578 9.812 1 98.81 36 THR B N 1
ATOM 3085 C CA . THR B 1 36 ? -1.125 -20.984 9.453 1 98.81 36 THR B CA 1
ATOM 3086 C C . THR B 1 36 ? 0.021 -21.312 8.5 1 98.81 36 THR B C 1
ATOM 3088 O O . THR B 1 36 ? 0.747 -22.281 8.695 1 98.81 36 THR B O 1
ATOM 3091 N N . LEU B 1 37 ? 0.207 -20.484 7.516 1 98.81 37 LEU B N 1
ATOM 3092 C CA . LEU B 1 37 ? 1.303 -20.688 6.574 1 98.81 37 LEU B CA 1
ATOM 3093 C C . LEU B 1 37 ? 2.65 -20.594 7.281 1 98.81 37 LEU B C 1
ATOM 3095 O O . LEU B 1 37 ? 3.551 -21.391 7.016 1 98.81 37 LEU B O 1
ATOM 3099 N N . ASP B 1 38 ? 2.729 -19.609 8.141 1 98.5 38 ASP B N 1
ATOM 3100 C CA . ASP B 1 38 ? 3.953 -19.406 8.906 1 98.5 38 ASP B CA 1
ATOM 3101 C C . ASP B 1 38 ? 4.273 -20.609 9.781 1 98.5 38 ASP B C 1
ATOM 3103 O O . ASP B 1 38 ? 5.414 -21.078 9.82 1 98.5 38 ASP B O 1
ATOM 3107 N N . ASP B 1 39 ? 3.283 -21.188 10.445 1 98.12 39 ASP B N 1
ATOM 3108 C CA . ASP B 1 39 ? 3.418 -22.297 11.383 1 98.12 39 ASP B CA 1
ATOM 3109 C C . ASP B 1 39 ? 3.768 -23.594 10.648 1 98.12 39 ASP B C 1
ATOM 3111 O O . ASP B 1 39 ? 4.527 -24.406 11.164 1 98.12 39 ASP B O 1
ATOM 3115 N N . TYR B 1 40 ? 3.215 -23.766 9.445 1 97.88 40 TYR B N 1
ATOM 3116 C CA . TYR B 1 40 ? 3.443 -25 8.688 1 97.88 40 TYR B CA 1
ATOM 3117 C C . TYR B 1 40 ? 4.645 -24.859 7.766 1 97.88 40 TYR B C 1
ATOM 3119 O O . TYR B 1 40 ? 4.832 -25.656 6.848 1 97.88 40 TYR B O 1
ATOM 3127 N N . ALA B 1 41 ? 5.406 -23.781 7.91 1 96.44 41 ALA B N 1
ATOM 3128 C CA . ALA B 1 41 ? 6.715 -23.562 7.305 1 96.44 41 ALA B CA 1
ATOM 3129 C C . ALA B 1 41 ? 6.602 -23.406 5.789 1 96.44 41 ALA B C 1
ATOM 3131 O O . ALA B 1 41 ? 7.445 -23.906 5.039 1 96.44 41 ALA B O 1
ATOM 3132 N N . PHE B 1 42 ? 5.48 -22.891 5.355 1 98.69 42 PHE B N 1
ATOM 3133 C CA . PHE B 1 42 ? 5.555 -22.281 4.027 1 98.69 42 PHE B CA 1
ATOM 3134 C C . PHE B 1 42 ? 6.613 -21.188 3.994 1 98.69 42 PHE B C 1
ATOM 3136 O O . PHE B 1 42 ? 6.855 -20.516 5 1 98.69 42 PHE B O 1
ATOM 3143 N N . ASN B 1 43 ? 7.25 -21.047 2.867 1 98.62 43 ASN B N 1
ATOM 3144 C CA . ASN B 1 43 ? 8.305 -20.031 2.77 1 98.62 43 ASN B CA 1
ATOM 3145 C C . ASN B 1 43 ? 7.758 -18.688 2.309 1 98.62 43 ASN B C 1
ATOM 3147 O O . ASN B 1 43 ? 8.227 -17.641 2.748 1 98.62 43 ASN B O 1
ATOM 3151 N N . TYR B 1 44 ? 6.777 -18.719 1.381 1 98.81 44 TYR B N 1
ATOM 3152 C CA . TYR B 1 44 ? 6.23 -17.516 0.777 1 98.81 44 TYR B CA 1
ATOM 3153 C C . TYR B 1 44 ? 4.707 -17.562 0.741 1 98.81 44 TYR B C 1
ATOM 3155 O O . TYR B 1 44 ? 4.113 -18.641 0.777 1 98.81 44 TYR B O 1
ATOM 3163 N N . THR B 1 45 ? 4.094 -16.422 0.664 1 98.88 45 THR B N 1
ATOM 3164 C CA . THR B 1 45 ? 2.713 -16.297 0.217 1 98.88 45 THR B CA 1
ATOM 3165 C C . THR B 1 45 ? 2.588 -15.195 -0.837 1 98.88 45 THR B C 1
ATOM 3167 O O . THR B 1 45 ? 3.135 -14.102 -0.671 1 98.88 45 THR B O 1
ATOM 3170 N N . LEU B 1 46 ? 1.991 -15.531 -1.948 1 98.81 46 LEU B N 1
ATOM 3171 C CA . LEU B 1 46 ? 1.757 -14.586 -3.037 1 98.81 46 LEU B CA 1
ATOM 3172 C C . LEU B 1 46 ? 0.475 -13.789 -2.803 1 98.81 46 LEU B C 1
ATOM 3174 O O . LEU B 1 46 ? -0.583 -14.375 -2.553 1 98.81 46 LEU B O 1
ATOM 3178 N N . VAL B 1 47 ? 0.552 -12.516 -2.826 1 98.75 47 VAL B N 1
ATOM 3179 C CA . VAL B 1 47 ? -0.625 -11.648 -2.848 1 98.75 47 VAL B CA 1
ATOM 3180 C C . VAL B 1 47 ? -0.938 -11.242 -4.285 1 98.75 47 VAL B C 1
ATOM 3182 O O . VAL B 1 47 ? -0.235 -10.414 -4.867 1 98.75 47 VAL B O 1
ATOM 3185 N N . PRO B 1 48 ? -1.978 -11.812 -4.855 1 96.94 48 PRO B N 1
ATOM 3186 C CA . PRO B 1 48 ? -2.244 -11.625 -6.285 1 96.94 48 PRO B CA 1
ATOM 3187 C C . PRO B 1 48 ? -2.789 -10.234 -6.605 1 96.94 48 PRO B C 1
ATOM 3189 O O . PRO B 1 48 ? -3.035 -9.438 -5.695 1 96.94 48 PRO B O 1
ATOM 3192 N N . TYR B 1 49 ? -2.91 -9.969 -7.934 1 96.31 49 TYR B N 1
ATOM 3193 C CA . TYR B 1 49 ? -3.428 -8.68 -8.367 1 96.31 49 TYR B CA 1
ATOM 3194 C C . TYR B 1 49 ? -4.352 -8.836 -9.57 1 96.31 49 TYR B C 1
ATOM 3196 O O . TYR B 1 49 ? -4.074 -9.625 -10.477 1 96.31 49 TYR B O 1
ATOM 3204 N N . ASP B 1 50 ? -5.371 -8.195 -9.594 1 94.06 50 ASP B N 1
ATOM 3205 C CA . ASP B 1 50 ? -6.207 -7.855 -10.742 1 94.06 50 ASP B CA 1
ATOM 3206 C C . ASP B 1 50 ? -6.906 -6.512 -10.539 1 94.06 50 ASP B C 1
ATOM 3208 O O . ASP B 1 50 ? -6.898 -5.965 -9.438 1 94.06 50 ASP B O 1
ATOM 3212 N N . SER B 1 51 ? -7.508 -5.93 -11.531 1 95.38 51 SER B N 1
ATOM 3213 C CA . SER B 1 51 ? -8.055 -4.578 -11.477 1 95.38 51 SER B CA 1
ATOM 3214 C C . SER B 1 51 ? -9.203 -4.488 -10.477 1 95.38 51 SER B C 1
ATOM 3216 O O . SER B 1 51 ? -9.57 -3.393 -10.039 1 95.38 51 SER B O 1
ATOM 3218 N N . SER B 1 52 ? -9.75 -5.59 -10.062 1 93.12 52 SER B N 1
ATOM 3219 C CA . SER B 1 52 ? -10.891 -5.555 -9.148 1 93.12 52 SER B CA 1
ATOM 3220 C C . SER B 1 52 ? -10.57 -6.254 -7.832 1 93.12 52 SER B C 1
ATOM 3222 O O . SER B 1 52 ? -11.453 -6.477 -7.012 1 93.12 52 SER B O 1
ATOM 3224 N N . SER B 1 53 ? -9.305 -6.684 -7.66 1 93 53 SER B N 1
ATOM 3225 C CA . SER B 1 53 ? -8.922 -7.434 -6.465 1 93 53 SER B CA 1
ATOM 3226 C C . SER B 1 53 ? -8.414 -6.504 -5.371 1 93 53 SER B C 1
ATOM 3228 O O . SER B 1 53 ? -8.359 -5.285 -5.559 1 93 53 SER B O 1
ATOM 3230 N N . PHE B 1 54 ? -8.133 -7.051 -4.219 1 97.88 54 PHE B N 1
ATOM 3231 C CA . PHE B 1 54 ? -7.605 -6.328 -3.066 1 97.88 54 PHE B CA 1
ATOM 3232 C C . PHE B 1 54 ? -6.215 -5.781 -3.357 1 97.88 54 PHE B C 1
ATOM 3234 O O . PHE B 1 54 ? -5.547 -6.234 -4.289 1 97.88 54 PHE B O 1
ATOM 3241 N N . ASP B 1 55 ? -5.848 -4.785 -2.643 1 98.44 55 ASP B N 1
ATOM 3242 C CA . ASP B 1 55 ? -4.527 -4.184 -2.779 1 98.44 55 ASP B CA 1
ATOM 3243 C C . ASP B 1 55 ? -3.447 -5.086 -2.182 1 98.44 55 ASP B C 1
ATOM 3245 O O . ASP B 1 55 ? -3.479 -5.391 -0.988 1 98.44 55 ASP B O 1
ATOM 3249 N N . PRO B 1 56 ? -2.461 -5.422 -2.916 1 98.69 56 PRO B N 1
ATOM 3250 C CA . PRO B 1 56 ? -1.47 -6.379 -2.42 1 98.69 56 PRO B CA 1
ATOM 3251 C C . PRO B 1 56 ? -0.572 -5.785 -1.334 1 98.69 56 PRO B C 1
ATOM 3253 O O . PRO B 1 56 ? -0.115 -6.512 -0.445 1 98.69 56 PRO B O 1
ATOM 3256 N N . PHE B 1 57 ? -0.33 -4.496 -1.342 1 98.81 57 PHE B N 1
ATOM 3257 C CA . PHE B 1 57 ? 0.62 -3.898 -0.41 1 98.81 57 PHE B CA 1
ATOM 3258 C C . PHE B 1 57 ? 0.04 -3.85 0.998 1 98.81 57 PHE B C 1
ATOM 3260 O O . PHE B 1 57 ? 0.709 -4.219 1.964 1 98.81 57 PHE B O 1
ATOM 3267 N N . THR B 1 58 ? -1.241 -3.404 1.132 1 98.88 58 THR B N 1
ATOM 3268 C CA . THR B 1 58 ? -1.843 -3.324 2.459 1 98.88 58 THR B CA 1
ATOM 3269 C C . THR B 1 58 ? -2.104 -4.719 3.02 1 98.88 58 THR B C 1
ATOM 3271 O O . THR B 1 58 ? -1.913 -4.961 4.215 1 98.88 58 THR B O 1
ATOM 3274 N N . ILE B 1 59 ? -2.471 -5.637 2.141 1 98.94 59 ILE B N 1
ATOM 3275 C CA . ILE B 1 59 ? -2.586 -7.035 2.551 1 98.94 59 ILE B CA 1
ATOM 3276 C C . ILE B 1 59 ? -1.227 -7.551 3.012 1 98.94 59 ILE B C 1
ATOM 3278 O O . ILE B 1 59 ? -1.118 -8.164 4.078 1 98.94 59 ILE B O 1
ATOM 3282 N N . GLY B 1 60 ? -0.218 -7.262 2.219 1 98.94 60 GLY B N 1
ATOM 3283 C CA . GLY B 1 60 ? 1.13 -7.703 2.541 1 98.94 60 GLY B CA 1
ATOM 3284 C C . GLY B 1 60 ? 1.629 -7.176 3.871 1 98.94 60 GLY B C 1
ATOM 3285 O O . GLY B 1 60 ? 2.248 -7.91 4.645 1 98.94 60 GLY B O 1
ATOM 3286 N N . ALA B 1 61 ? 1.369 -5.922 4.137 1 98.94 61 ALA B N 1
ATOM 3287 C CA . ALA B 1 61 ? 1.799 -5.324 5.398 1 98.94 61 ALA B CA 1
ATOM 3288 C C . ALA B 1 61 ? 1.086 -5.973 6.582 1 98.94 61 ALA B C 1
ATOM 3290 O O . ALA B 1 61 ? 1.672 -6.133 7.652 1 98.94 61 ALA B O 1
ATOM 3291 N N . THR B 1 62 ? -0.187 -6.305 6.383 1 98.94 62 THR B N 1
ATOM 3292 C CA . THR B 1 62 ? -0.949 -6.984 7.426 1 98.94 62 THR B CA 1
ATOM 3293 C C . THR B 1 62 ? -0.368 -8.367 7.703 1 98.94 62 THR B C 1
ATOM 3295 O O . THR B 1 62 ? -0.221 -8.766 8.859 1 98.94 62 THR B O 1
ATOM 3298 N N . ILE B 1 63 ? 0.018 -9.062 6.641 1 98.94 63 ILE B N 1
ATOM 3299 C CA . ILE B 1 63 ? 0.65 -10.367 6.77 1 98.94 63 ILE B CA 1
ATOM 3300 C C . ILE B 1 63 ? 1.989 -10.227 7.488 1 98.94 63 ILE B C 1
ATOM 3302 O O . ILE B 1 63 ? 2.301 -11 8.391 1 98.94 63 ILE B O 1
ATOM 3306 N N . ALA B 1 64 ? 2.768 -9.219 7.078 1 98.81 64 ALA B N 1
ATOM 3307 C CA . ALA B 1 64 ? 4.078 -8.977 7.676 1 98.81 64 ALA B CA 1
ATOM 3308 C C . ALA B 1 64 ? 3.963 -8.773 9.188 1 98.81 64 ALA B C 1
ATOM 3310 O O . ALA B 1 64 ? 4.785 -9.281 9.953 1 98.81 64 ALA B O 1
ATOM 3311 N N . ALA B 1 65 ? 2.93 -8.07 9.609 1 98.31 65 ALA B N 1
ATOM 3312 C CA . ALA B 1 65 ? 2.727 -7.746 11.023 1 98.31 65 ALA B CA 1
ATOM 3313 C C . ALA B 1 65 ? 2.287 -8.977 11.812 1 98.31 65 ALA B C 1
ATOM 3315 O O . ALA B 1 65 ? 2.436 -9.023 13.031 1 98.31 65 ALA B O 1
ATOM 3316 N N . ALA B 1 66 ? 1.774 -10.023 11.125 1 98.38 66 ALA B N 1
ATOM 3317 C CA . ALA B 1 66 ? 1.15 -11.148 11.812 1 98.38 66 ALA B CA 1
ATOM 3318 C C . ALA B 1 66 ? 2.059 -12.375 11.789 1 98.38 66 ALA B C 1
ATOM 3320 O O . ALA B 1 66 ? 1.738 -13.406 12.383 1 98.38 66 ALA B O 1
ATOM 3321 N N . THR B 1 67 ? 3.209 -12.312 11.078 1 98.69 67 THR B N 1
ATOM 3322 C CA . THR B 1 67 ? 4.039 -13.5 10.875 1 98.69 67 THR B CA 1
ATOM 3323 C C . THR B 1 67 ? 5.496 -13.195 11.203 1 98.69 67 THR B C 1
ATOM 3325 O O . THR B 1 67 ? 5.875 -12.031 11.367 1 98.69 67 THR B O 1
ATOM 3328 N N . LYS B 1 68 ? 6.32 -14.211 11.273 1 98 68 LYS B N 1
ATOM 3329 C CA . LYS B 1 68 ? 7.711 -14.055 11.68 1 98 68 LYS B CA 1
ATOM 3330 C C . LYS B 1 68 ? 8.664 -14.477 10.57 1 98 68 LYS B C 1
ATOM 3332 O O . LYS B 1 68 ? 9.773 -13.945 10.453 1 98 68 LYS B O 1
ATOM 3337 N N . HIS B 1 69 ? 8.25 -15.453 9.75 1 98.25 69 HIS B N 1
ATOM 3338 C CA . HIS B 1 69 ? 9.188 -16.047 8.805 1 98.25 69 HIS B CA 1
ATOM 3339 C C . HIS B 1 69 ? 8.664 -15.953 7.375 1 98.25 69 HIS B C 1
ATOM 3341 O O . HIS B 1 69 ? 9.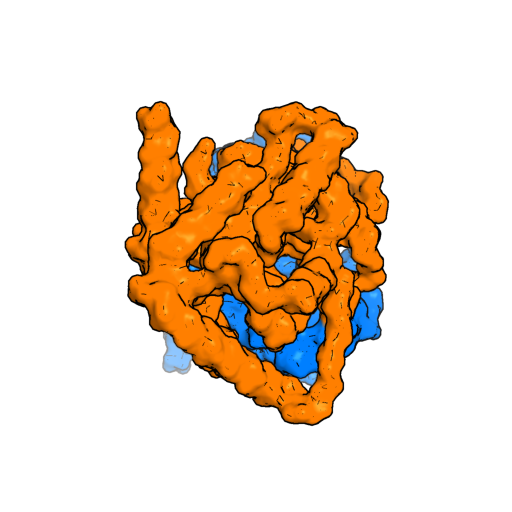445 -15.914 6.422 1 98.25 69 HIS B O 1
ATOM 3347 N N . LEU B 1 70 ? 7.352 -15.977 7.234 1 98.75 70 LEU B N 1
ATOM 3348 C CA . LEU B 1 70 ? 6.68 -16.031 5.941 1 98.75 70 LEU B CA 1
ATOM 3349 C C . LEU B 1 70 ? 7.059 -14.836 5.074 1 98.75 70 LEU B C 1
ATOM 3351 O O . LEU B 1 70 ? 6.879 -13.688 5.484 1 98.75 70 LEU B O 1
ATOM 3355 N N . LYS B 1 71 ? 7.688 -15.062 3.957 1 98.88 71 LYS B N 1
ATOM 3356 C CA . LYS B 1 71 ? 8 -14 3.004 1 98.88 71 LYS B CA 1
ATOM 3357 C C . LYS B 1 71 ? 6.777 -13.625 2.172 1 98.88 71 LYS B C 1
ATOM 3359 O O . LYS B 1 71 ? 5.93 -14.477 1.893 1 98.88 71 LYS B O 1
ATOM 3364 N N . ILE B 1 72 ? 6.699 -12.445 1.786 1 98.94 72 ILE B N 1
ATOM 3365 C CA . ILE B 1 72 ? 5.523 -11.922 1.106 1 98.94 72 ILE B CA 1
ATOM 3366 C C . ILE B 1 72 ? 5.875 -11.57 -0.338 1 98.94 72 ILE B C 1
ATOM 3368 O O . ILE B 1 72 ? 6.754 -10.742 -0.586 1 98.94 72 ILE B O 1
ATOM 3372 N N . ILE B 1 73 ? 5.227 -12.172 -1.311 1 98.94 73 ILE B N 1
ATOM 3373 C CA . ILE B 1 73 ? 5.391 -11.852 -2.723 1 98.94 73 ILE B CA 1
ATOM 3374 C C . ILE B 1 73 ? 4.281 -10.898 -3.164 1 98.94 73 ILE B C 1
ATOM 3376 O O . ILE B 1 73 ? 3.104 -11.258 -3.16 1 98.94 73 ILE B O 1
ATOM 3380 N N . ILE B 1 74 ? 4.652 -9.711 -3.537 1 98.94 74 ILE B N 1
ATOM 3381 C CA . ILE B 1 74 ? 3.703 -8.703 -4.012 1 98.94 74 ILE B CA 1
ATOM 3382 C C . ILE B 1 74 ? 3.576 -8.789 -5.531 1 98.94 74 ILE B C 1
ATOM 3384 O O . ILE B 1 74 ? 4.535 -8.508 -6.258 1 98.94 74 ILE B O 1
ATOM 3388 N N . ALA B 1 75 ? 2.434 -9.234 -6.051 1 98.62 75 ALA B N 1
ATOM 3389 C CA . ALA B 1 75 ? 2.186 -9.086 -7.484 1 98.62 75 ALA B CA 1
ATOM 3390 C C . ALA B 1 75 ? 1.977 -7.621 -7.855 1 98.62 75 ALA B C 1
ATOM 3392 O O . ALA B 1 75 ? 1.167 -6.926 -7.238 1 98.62 75 ALA B O 1
ATOM 3393 N N . LEU B 1 76 ? 2.729 -7.16 -8.797 1 98.62 76 LEU B N 1
ATOM 3394 C CA . LEU B 1 76 ? 2.721 -5.742 -9.148 1 98.62 76 LEU B CA 1
ATOM 3395 C C . LEU B 1 76 ? 2.762 -5.562 -10.664 1 98.62 76 LEU B C 1
ATOM 3397 O O . LEU B 1 76 ? 3.617 -6.141 -11.344 1 98.62 76 LEU B O 1
ATOM 3401 N N . ARG B 1 77 ? 1.79 -4.883 -11.18 1 97.44 77 ARG B N 1
ATOM 3402 C CA . ARG B 1 77 ? 1.749 -4.512 -12.586 1 97.44 77 ARG B CA 1
ATOM 3403 C C . ARG B 1 77 ? 2.307 -3.107 -12.805 1 97.44 77 ARG B C 1
ATOM 3405 O O . ARG B 1 77 ? 1.834 -2.146 -12.188 1 97.44 77 ARG B O 1
ATOM 3412 N N . PRO B 1 78 ? 3.189 -2.912 -13.734 1 97.69 78 PRO B N 1
ATOM 3413 C CA . PRO B 1 78 ? 3.91 -1.646 -13.891 1 97.69 78 PRO B CA 1
ATOM 3414 C C . PRO B 1 78 ? 2.984 -0.475 -14.211 1 97.69 78 PRO B C 1
ATOM 3416 O O . PRO B 1 78 ? 3.326 0.68 -13.945 1 97.69 78 PRO B O 1
ATOM 3419 N N . ASN B 1 79 ? 1.8 -0.709 -14.812 1 96.5 79 ASN B N 1
ATOM 3420 C CA . ASN B 1 79 ? 0.902 0.397 -15.125 1 96.5 79 ASN B CA 1
ATOM 3421 C C . ASN B 1 79 ? 0.206 0.928 -13.875 1 96.5 79 ASN B C 1
ATOM 3423 O O . ASN B 1 79 ? -0.407 1.996 -13.906 1 96.5 79 ASN B O 1
ATOM 3427 N N . THR B 1 80 ? 0.353 0.217 -12.75 1 97.25 80 THR B N 1
ATOM 3428 C CA . THR B 1 80 ? -0.465 0.543 -11.586 1 97.25 80 THR B CA 1
ATOM 3429 C C . THR B 1 80 ? 0.322 1.395 -10.594 1 97.25 80 THR B C 1
ATOM 3431 O O . THR B 1 80 ? -0.265 2.062 -9.742 1 97.25 80 THR B O 1
ATOM 3434 N N . LEU B 1 81 ? 1.604 1.383 -10.656 1 97.25 81 LEU B N 1
ATOM 3435 C CA . LEU B 1 81 ? 2.473 2.135 -9.758 1 97.25 81 LEU B CA 1
ATOM 3436 C C . LEU B 1 81 ? 3.727 2.609 -10.484 1 97.25 81 LEU B C 1
ATOM 3438 O O . LEU B 1 81 ? 4.457 1.802 -11.062 1 97.25 81 LEU B O 1
ATOM 3442 N N . PRO B 1 82 ? 4.012 3.914 -10.43 1 97.75 82 PRO B N 1
ATOM 3443 C CA . PRO B 1 82 ? 5.305 4.328 -10.984 1 97.75 82 PRO B CA 1
ATOM 3444 C C . PRO B 1 82 ? 6.484 3.654 -10.281 1 97.75 82 PRO B C 1
ATOM 3446 O O . PRO B 1 82 ? 6.426 3.396 -9.078 1 97.75 82 PRO B O 1
ATOM 3449 N N . PRO B 1 83 ? 7.562 3.4 -11.039 1 98.38 83 PRO B N 1
ATOM 3450 C CA . PRO B 1 83 ? 8.664 2.635 -10.453 1 98.38 83 PRO B CA 1
ATOM 3451 C C . PRO B 1 83 ? 9.289 3.332 -9.25 1 98.38 83 PRO B C 1
ATOM 3453 O O . PRO B 1 83 ? 9.781 2.668 -8.336 1 98.38 83 PRO B O 1
ATOM 3456 N N . THR B 1 84 ? 9.242 4.699 -9.211 1 98.19 84 THR B N 1
ATOM 3457 C CA . THR B 1 84 ? 9.773 5.434 -8.078 1 98.19 84 THR B CA 1
ATOM 3458 C C . THR B 1 84 ? 8.953 5.164 -6.82 1 98.19 84 THR B C 1
ATOM 3460 O O . THR B 1 84 ? 9.508 4.922 -5.746 1 98.19 84 THR B O 1
ATOM 3463 N N . VAL B 1 85 ? 7.609 5.129 -6.973 1 98.31 85 VAL B N 1
ATOM 3464 C CA . VAL B 1 85 ? 6.691 4.859 -5.871 1 98.31 85 VAL B CA 1
ATOM 3465 C C . VAL B 1 85 ? 6.793 3.391 -5.465 1 98.31 85 VAL B C 1
ATOM 3467 O O . VAL B 1 85 ? 6.844 3.072 -4.273 1 98.31 85 VAL B O 1
ATOM 3470 N N . ALA B 1 86 ? 6.906 2.537 -6.457 1 98.62 86 ALA B N 1
ATOM 3471 C CA . ALA B 1 86 ? 7.035 1.105 -6.203 1 98.62 86 ALA B CA 1
ATOM 3472 C C . ALA B 1 86 ? 8.305 0.802 -5.414 1 98.62 86 ALA B C 1
ATOM 3474 O O . ALA B 1 86 ? 8.289 -0.013 -4.488 1 98.62 86 ALA B O 1
ATOM 3475 N N . ALA B 1 87 ? 9.398 1.43 -5.781 1 98.56 87 ALA B N 1
ATOM 3476 C CA . ALA B 1 87 ? 10.68 1.19 -5.113 1 98.56 87 ALA B CA 1
ATOM 3477 C C . ALA B 1 87 ? 10.578 1.488 -3.619 1 98.56 87 ALA B C 1
ATOM 3479 O O . ALA B 1 87 ? 11 0.679 -2.789 1 98.56 87 ALA B O 1
ATOM 3480 N N . LYS B 1 88 ? 9.961 2.553 -3.271 1 97.62 88 LYS B N 1
ATOM 3481 C CA . LYS B 1 88 ? 9.859 2.932 -1.864 1 97.62 88 LYS B CA 1
ATOM 3482 C C . LYS B 1 88 ? 8.812 2.084 -1.143 1 97.62 88 LYS B C 1
ATOM 3484 O O . LYS B 1 88 ? 8.992 1.73 0.025 1 97.62 88 LYS B O 1
ATOM 3489 N N . ALA B 1 89 ? 7.695 1.812 -1.843 1 98.69 89 ALA B N 1
ATOM 3490 C CA . ALA B 1 89 ? 6.656 0.989 -1.228 1 98.69 89 ALA B CA 1
ATOM 3491 C C . ALA B 1 89 ? 7.191 -0.395 -0.871 1 98.69 89 ALA B C 1
ATOM 3493 O O . ALA B 1 89 ? 6.977 -0.882 0.241 1 98.69 89 ALA B O 1
ATOM 3494 N N . LEU B 1 90 ? 7.922 -0.98 -1.796 1 98.88 90 LEU B N 1
ATOM 3495 C CA . LEU B 1 90 ? 8.523 -2.291 -1.569 1 98.88 90 LEU B CA 1
ATOM 3496 C C . LEU B 1 90 ? 9.578 -2.225 -0.473 1 98.88 90 LEU B C 1
ATOM 3498 O O . LEU B 1 90 ? 9.625 -3.092 0.403 1 98.88 90 LEU B O 1
ATOM 3502 N N . ALA B 1 91 ? 10.383 -1.236 -0.533 1 98.81 91 ALA B N 1
ATOM 3503 C CA . ALA B 1 91 ? 11.43 -1.098 0.473 1 98.81 91 ALA B CA 1
ATOM 3504 C C . ALA B 1 91 ? 10.836 -0.849 1.856 1 98.81 91 ALA B C 1
ATOM 3506 O O . ALA B 1 91 ? 11.352 -1.352 2.859 1 98.81 91 ALA B O 1
ATOM 3507 N N . THR B 1 92 ? 9.758 -0.031 1.929 1 98.88 92 THR B N 1
ATOM 3508 C CA . THR B 1 92 ? 9.078 0.186 3.201 1 98.88 92 THR B CA 1
ATOM 3509 C C . THR B 1 92 ? 8.523 -1.127 3.748 1 98.88 92 THR B C 1
ATOM 3511 O O . THR B 1 92 ? 8.734 -1.454 4.918 1 98.88 92 THR B O 1
ATOM 3514 N N . LEU B 1 93 ? 7.867 -1.857 2.906 1 98.94 93 LEU B N 1
ATOM 3515 C CA . LEU B 1 93 ? 7.328 -3.15 3.312 1 98.94 93 LEU B CA 1
ATOM 3516 C C . LEU B 1 93 ? 8.445 -4.102 3.723 1 98.94 93 LEU B C 1
ATOM 3518 O O . LEU B 1 93 ? 8.289 -4.887 4.66 1 98.94 93 LEU B O 1
ATOM 3522 N N . ASP B 1 94 ? 9.555 -4.02 3.006 1 98.94 94 ASP B N 1
ATOM 3523 C CA . ASP B 1 94 ? 10.727 -4.832 3.324 1 98.94 94 ASP B CA 1
ATOM 3524 C C . ASP B 1 94 ? 11.258 -4.512 4.719 1 98.94 94 ASP B C 1
ATOM 3526 O O . ASP B 1 94 ? 11.609 -5.414 5.48 1 98.94 94 ASP B O 1
ATOM 3530 N N . GLN B 1 95 ? 11.273 -3.275 5.055 1 98.81 95 GLN B N 1
ATOM 3531 C CA . GLN B 1 95 ? 11.695 -2.875 6.395 1 98.81 95 GLN B CA 1
ATOM 3532 C C . GLN B 1 95 ? 10.68 -3.324 7.445 1 98.81 95 GLN B C 1
ATOM 3534 O O . GLN B 1 95 ? 11.055 -3.865 8.484 1 98.81 95 GLN B O 1
ATOM 3539 N N . LEU B 1 96 ? 9.375 -3.148 7.16 1 98.88 96 LEU B N 1
ATOM 3540 C CA . LEU B 1 96 ? 8.312 -3.539 8.086 1 98.88 96 LEU B CA 1
ATOM 3541 C C . LEU B 1 96 ? 8.352 -5.039 8.352 1 98.88 96 LEU B C 1
ATOM 3543 O O . LEU B 1 96 ? 8.023 -5.488 9.453 1 98.88 96 LEU B O 1
ATOM 3547 N N . SER B 1 97 ? 8.797 -5.805 7.363 1 98.75 97 SER B N 1
ATOM 3548 C CA . SER B 1 97 ? 8.805 -7.258 7.457 1 98.75 97 SER B CA 1
ATOM 3549 C C . SER B 1 97 ? 10.195 -7.777 7.832 1 98.75 97 SER B C 1
ATOM 3551 O O . SER B 1 97 ? 10.398 -8.992 7.949 1 98.75 97 SER B O 1
ATOM 3553 N N . ARG B 1 98 ? 11.164 -6.871 7.984 1 98.31 98 ARG B N 1
ATOM 3554 C CA . ARG B 1 98 ? 12.539 -7.195 8.328 1 98.31 98 ARG B CA 1
ATOM 3555 C C . ARG B 1 98 ? 13.188 -8.07 7.262 1 98.31 98 ARG B C 1
ATOM 3557 O O . ARG B 1 98 ? 13.797 -9.094 7.574 1 98.31 98 ARG B O 1
ATOM 3564 N N . GLY B 1 99 ? 12.93 -7.695 5.992 1 98.62 99 GLY B N 1
ATOM 3565 C CA . GLY B 1 99 ? 13.656 -8.266 4.871 1 98.62 99 GLY B CA 1
ATOM 3566 C C . GLY B 1 99 ? 12.922 -9.414 4.207 1 98.62 99 GLY B C 1
ATOM 3567 O O . GLY B 1 99 ? 13.547 -10.273 3.58 1 98.62 99 GLY B O 1
ATOM 3568 N N . ARG B 1 100 ? 11.594 -9.461 4.223 1 98.75 100 ARG B N 1
ATOM 3569 C CA . ARG B 1 100 ? 10.867 -10.656 3.797 1 98.75 100 ARG B CA 1
ATOM 3570 C C . ARG B 1 100 ? 10.008 -10.375 2.57 1 98.75 100 ARG B C 1
ATOM 3572 O O . ARG B 1 100 ? 8.938 -10.961 2.408 1 98.75 100 ARG B O 1
ATOM 3579 N N . VAL B 1 101 ? 10.453 -9.477 1.688 1 98.88 101 VAL B N 1
ATOM 3580 C CA . VAL B 1 101 ? 9.594 -9.086 0.579 1 98.88 101 VAL B CA 1
ATOM 3581 C C . VAL B 1 101 ? 10.211 -9.539 -0.741 1 98.88 101 VAL B C 1
ATOM 3583 O O . VAL B 1 101 ? 11.43 -9.492 -0.91 1 98.88 101 VAL B O 1
ATOM 3586 N N . VAL B 1 102 ? 9.391 -10.031 -1.644 1 98.94 102 VAL B N 1
ATOM 3587 C CA . VAL B 1 102 ? 9.672 -10.312 -3.049 1 98.94 102 VAL B CA 1
ATOM 3588 C C . VAL B 1 102 ? 8.641 -9.602 -3.928 1 98.94 102 VAL B C 1
ATOM 3590 O O . VAL B 1 102 ? 7.484 -9.445 -3.535 1 98.94 102 VAL B O 1
ATOM 3593 N N . VAL B 1 103 ? 9.055 -9.07 -5.031 1 98.94 103 VAL B N 1
ATOM 3594 C CA . VAL B 1 103 ? 8.07 -8.508 -5.953 1 98.94 103 VAL B CA 1
ATOM 3595 C C . VAL B 1 103 ? 7.934 -9.414 -7.176 1 98.94 103 VAL B C 1
ATOM 3597 O O . VAL B 1 103 ? 8.93 -9.883 -7.723 1 98.94 103 VAL B O 1
ATOM 3600 N N . HIS B 1 104 ? 6.719 -9.789 -7.531 1 98.88 104 HIS B N 1
ATOM 3601 C CA . HIS B 1 104 ? 6.383 -10.5 -8.758 1 98.88 104 HIS B CA 1
ATOM 3602 C C . HIS B 1 104 ? 5.785 -9.562 -9.797 1 98.88 104 HIS B C 1
ATOM 3604 O O . HIS B 1 104 ? 4.625 -9.156 -9.672 1 98.88 104 HIS B O 1
ATOM 3610 N N . LEU B 1 105 ? 6.578 -9.219 -10.812 1 98.75 105 LEU B N 1
ATOM 3611 C CA . LEU B 1 105 ? 6.141 -8.25 -11.812 1 98.75 105 LEU B CA 1
ATOM 3612 C C . LEU B 1 105 ? 5.371 -8.945 -12.938 1 98.75 105 LEU B C 1
ATOM 3614 O O . LEU B 1 105 ? 5.875 -9.883 -13.547 1 98.75 105 LEU B O 1
ATOM 3618 N N . ILE B 1 106 ? 4.172 -8.414 -13.156 1 95.56 106 ILE B N 1
ATOM 3619 C CA . ILE B 1 106 ? 3.271 -8.961 -14.164 1 95.56 106 ILE B CA 1
ATOM 3620 C C . ILE B 1 106 ? 3.076 -7.945 -15.289 1 95.56 106 ILE B C 1
ATOM 3622 O O . ILE B 1 106 ? 2.625 -6.824 -15.047 1 95.56 106 ILE B O 1
ATOM 3626 N N . ALA B 1 107 ? 3.26 -8.336 -16.484 1 94.69 107 ALA B N 1
ATOM 3627 C CA . ALA B 1 107 ? 3.094 -7.426 -17.609 1 94.69 107 ALA B CA 1
ATOM 3628 C C . ALA B 1 107 ? 1.618 -7.254 -17.969 1 94.69 107 ALA B C 1
ATOM 3630 O O . ALA B 1 107 ? 1.229 -6.242 -18.562 1 94.69 107 ALA B O 1
ATOM 3631 N N . GLY B 1 108 ? 0.822 -8.195 -17.531 1 91.69 108 GLY B N 1
ATOM 3632 C CA . GLY B 1 108 ? -0.583 -8.219 -17.906 1 91.69 108 GLY B CA 1
ATOM 3633 C C . GLY B 1 108 ? -0.868 -9.117 -19.094 1 91.69 108 GLY B C 1
ATOM 3634 O O . GLY B 1 108 ? -0.117 -9.117 -20.078 1 91.69 108 GLY B O 1
ATOM 3635 N N . GLY B 1 109 ? -1.951 -9.922 -19.016 1 89.62 109 GLY B N 1
ATOM 3636 C CA . GLY B 1 109 ? -2.209 -10.93 -20.031 1 89.62 109 GLY B CA 1
ATOM 3637 C C . GLY B 1 109 ? -3.447 -10.633 -20.859 1 89.62 109 GLY B C 1
ATOM 3638 O O . GLY B 1 109 ? -3.807 -11.406 -21.75 1 89.62 109 GLY B O 1
ATOM 3639 N N . SER B 1 110 ? -4.109 -9.547 -20.562 1 92.88 110 SER B N 1
ATOM 3640 C CA . SER B 1 110 ? -5.371 -9.188 -21.219 1 92.88 110 SER B CA 1
ATOM 3641 C C . SER B 1 110 ? -5.449 -7.691 -21.484 1 92.88 110 SER B C 1
ATOM 3643 O O . SER B 1 110 ? -5.371 -6.883 -20.562 1 92.88 110 SER B O 1
ATOM 3645 N N . ASP B 1 111 ? -5.602 -7.363 -22.797 1 95.44 111 ASP B N 1
ATOM 3646 C CA . ASP B 1 111 ? -5.742 -5.957 -23.156 1 95.44 111 ASP B CA 1
ATOM 3647 C C . ASP B 1 111 ? -6.957 -5.328 -22.484 1 95.44 111 ASP B C 1
ATOM 3649 O O . ASP B 1 111 ? -6.906 -4.18 -22.047 1 95.44 111 ASP B O 1
ATOM 3653 N N . ALA B 1 112 ? -7.996 -6.113 -22.438 1 94.31 112 ALA B N 1
ATOM 3654 C CA . ALA B 1 112 ? -9.219 -5.617 -21.812 1 94.31 112 ALA B CA 1
ATOM 3655 C C . ALA B 1 112 ? -8.984 -5.328 -20.328 1 94.31 112 ALA B C 1
ATOM 3657 O O . ALA B 1 112 ? -9.445 -4.305 -19.812 1 94.31 112 ALA B O 1
ATOM 3658 N N . GLU B 1 113 ? -8.281 -6.223 -19.641 1 94.94 113 GLU B N 1
ATOM 3659 C CA . GLU B 1 113 ? -7.957 -6.039 -18.234 1 94.94 113 GLU B CA 1
ATOM 3660 C C . GLU B 1 113 ? -7.082 -4.805 -18.016 1 94.94 113 GLU B C 1
ATOM 3662 O O . GLU B 1 113 ? -7.281 -4.051 -17.062 1 94.94 113 GLU B O 1
ATOM 3667 N N . GLN B 1 114 ? -6.145 -4.574 -18.938 1 97.12 114 GLN B N 1
ATOM 3668 C CA . GLN B 1 114 ? -5.262 -3.414 -18.875 1 97.12 114 GLN B CA 1
ATOM 3669 C C . GLN B 1 114 ? -6.047 -2.119 -19.094 1 97.12 114 GLN B C 1
ATOM 3671 O O . GLN B 1 114 ? -5.82 -1.133 -18.391 1 97.12 114 GLN B O 1
ATOM 3676 N N . ALA B 1 115 ? -6.984 -2.164 -19.953 1 97.44 115 ALA B N 1
ATOM 3677 C CA . ALA B 1 115 ? -7.746 -0.975 -20.328 1 97.44 115 ALA B CA 1
ATOM 3678 C C . ALA B 1 115 ? -8.633 -0.512 -19.188 1 97.44 115 ALA B C 1
ATOM 3680 O O . ALA B 1 115 ? -8.914 0.682 -19.047 1 97.44 115 ALA B O 1
ATOM 3681 N N . LYS B 1 116 ? -9.016 -1.447 -18.328 1 97.69 116 LYS B N 1
ATOM 3682 C CA . LYS B 1 116 ? -9.82 -1.097 -17.156 1 97.69 116 LYS B CA 1
ATOM 3683 C C . LYS B 1 116 ? -9.094 -0.08 -16.281 1 97.69 116 LYS B C 1
ATOM 3685 O O . LYS B 1 116 ? -9.734 0.731 -15.602 1 97.69 116 LYS B O 1
ATOM 3690 N N . GLU B 1 117 ? -7.781 -0.148 -16.328 1 97.5 117 GLU B N 1
ATOM 3691 C CA . GLU B 1 117 ? -6.992 0.753 -15.492 1 97.5 117 GLU B CA 1
ATOM 3692 C C . GLU B 1 117 ? -6.176 1.721 -16.344 1 97.5 117 GLU B C 1
ATOM 3694 O O . GLU B 1 117 ? -5.098 2.158 -15.945 1 97.5 117 GLU B O 1
ATOM 3699 N N . GLY B 1 118 ? -6.609 1.936 -17.531 1 97.19 118 GLY B N 1
ATOM 3700 C CA . GLY B 1 118 ? -6.145 3.035 -18.359 1 97.19 118 GLY B CA 1
ATOM 3701 C C . GLY B 1 118 ? -4.855 2.727 -19.094 1 97.19 118 GLY B C 1
ATOM 3702 O O . GLY B 1 118 ? -4.125 3.639 -19.484 1 97.19 118 GLY B O 1
ATOM 3703 N N . ASP B 1 119 ? -4.453 1.489 -19.188 1 97.38 119 ASP B N 1
ATOM 3704 C CA . ASP B 1 119 ? -3.273 1.069 -19.938 1 97.38 119 ASP B CA 1
ATOM 3705 C C . ASP B 1 119 ? -3.662 0.5 -21.312 1 97.38 119 ASP B C 1
ATOM 3707 O O . ASP B 1 119 ? -4.273 -0.566 -21.391 1 97.38 119 ASP B O 1
ATOM 3711 N N . PHE B 1 120 ? -3.264 1.139 -22.375 1 97.25 120 PHE B N 1
ATOM 3712 C CA . PHE B 1 120 ? -3.666 0.751 -23.719 1 97.25 120 PHE B CA 1
ATOM 3713 C C . PHE B 1 120 ? -2.455 0.336 -24.547 1 97.25 120 PHE B C 1
ATOM 3715 O O . PHE B 1 120 ? -2.539 0.24 -25.781 1 97.25 120 PHE B O 1
ATOM 3722 N N . VAL B 1 121 ? -1.343 0.117 -23.859 1 94.88 121 VAL B N 1
ATOM 3723 C CA . VAL B 1 121 ? -0.088 -0.304 -24.484 1 94.88 121 VAL B CA 1
ATOM 3724 C C . VAL B 1 121 ? -0.162 -1.784 -24.844 1 94.88 121 VAL B C 1
ATOM 3726 O O . VAL B 1 121 ? -0.581 -2.611 -24.031 1 94.88 121 VAL B O 1
ATOM 3729 N N . PRO B 1 122 ? 0.287 -2.141 -26.047 1 93.81 122 PRO B N 1
ATOM 3730 C CA . PRO B 1 122 ? 0.248 -3.551 -26.438 1 93.81 122 PRO B CA 1
ATOM 3731 C C . PRO B 1 122 ? 1.229 -4.41 -25.641 1 93.81 122 PRO B C 1
ATOM 3733 O O . PRO B 1 122 ? 2.164 -3.885 -25.047 1 93.81 122 PRO B O 1
ATOM 3736 N N . LYS B 1 123 ? 1.053 -5.703 -25.672 1 92.5 123 LYS B N 1
ATOM 3737 C CA . LYS B 1 123 ? 1.751 -6.664 -24.828 1 92.5 123 LYS B CA 1
ATOM 3738 C C . LYS B 1 123 ? 3.264 -6.527 -24.969 1 92.5 123 LYS B C 1
ATOM 3740 O O . LYS B 1 123 ? 3.986 -6.477 -23.969 1 92.5 123 LYS B O 1
ATOM 3745 N N . ALA B 1 124 ? 3.758 -6.492 -26.219 1 91.06 124 ALA B N 1
ATOM 3746 C CA . ALA B 1 124 ? 5.199 -6.398 -26.438 1 91.06 124 ALA B CA 1
ATOM 3747 C C . ALA B 1 124 ? 5.773 -5.148 -25.781 1 91.06 124 ALA B C 1
ATOM 3749 O O . ALA B 1 124 ? 6.84 -5.203 -25.156 1 91.06 124 ALA B O 1
ATOM 3750 N N . ALA B 1 125 ? 5.055 -4.09 -25.906 1 95.06 125 ALA B N 1
ATOM 3751 C CA . ALA B 1 125 ? 5.504 -2.832 -25.312 1 95.06 125 ALA B CA 1
ATOM 3752 C C . ALA B 1 125 ? 5.414 -2.879 -23.781 1 95.06 125 ALA B C 1
ATOM 3754 O O . ALA B 1 125 ? 6.191 -2.223 -23.094 1 95.06 125 ALA B O 1
ATOM 3755 N N . ARG B 1 126 ? 4.496 -3.65 -23.266 1 97.31 126 ARG B N 1
ATOM 3756 C CA . ARG B 1 126 ? 4.387 -3.799 -21.812 1 97.31 126 ARG B CA 1
ATOM 3757 C C . ARG B 1 126 ? 5.609 -4.508 -21.25 1 97.31 126 ARG B C 1
ATOM 3759 O O . ARG B 1 126 ? 6.062 -4.184 -20.141 1 97.31 126 ARG B O 1
ATOM 3766 N N . TYR B 1 127 ? 6.16 -5.426 -21.984 1 96.81 127 TYR B N 1
ATOM 3767 C CA . TYR B 1 127 ? 7.367 -6.098 -21.516 1 96.81 127 TYR B CA 1
ATOM 3768 C C . TYR B 1 127 ? 8.57 -5.172 -21.609 1 96.81 127 TYR B C 1
ATOM 3770 O O . TYR B 1 127 ? 9.477 -5.234 -20.766 1 96.81 127 TYR B O 1
ATOM 3778 N N . ALA B 1 128 ? 8.586 -4.309 -22.672 1 97.31 128 ALA B N 1
ATOM 3779 C CA . ALA B 1 128 ? 9.648 -3.303 -22.75 1 97.31 128 ALA B CA 1
ATOM 3780 C C . ALA B 1 128 ? 9.586 -2.354 -21.547 1 97.31 128 ALA B C 1
ATOM 3782 O O . ALA B 1 128 ? 10.617 -2.016 -20.969 1 97.31 128 ALA B O 1
ATOM 3783 N N . ARG B 1 129 ? 8.414 -1.965 -21.219 1 98.25 129 ARG B N 1
ATOM 3784 C CA . ARG B 1 129 ? 8.211 -1.132 -20.031 1 98.25 129 ARG B CA 1
ATOM 3785 C C . ARG B 1 129 ? 8.648 -1.858 -18.766 1 98.25 129 ARG B C 1
ATOM 3787 O O . ARG B 1 129 ? 9.258 -1.257 -17.875 1 98.25 129 ARG B O 1
ATOM 3794 N N . LEU B 1 130 ? 8.336 -3.127 -18.703 1 98.62 130 LEU B N 1
ATOM 3795 C CA . LEU B 1 130 ? 8.695 -3.947 -17.547 1 98.62 130 LEU B CA 1
ATOM 3796 C C . LEU B 1 130 ? 10.211 -4 -17.375 1 98.62 130 LEU B C 1
ATOM 3798 O O . LEU B 1 130 ? 10.719 -3.939 -16.25 1 98.62 130 LEU B O 1
ATOM 3802 N N . GLU B 1 131 ? 10.922 -4.16 -18.438 1 98.44 131 GLU B N 1
ATOM 3803 C CA . GLU B 1 131 ? 12.375 -4.168 -18.391 1 98.44 131 GLU B CA 1
ATOM 3804 C C . GLU B 1 131 ? 12.914 -2.867 -17.812 1 98.44 131 GLU B C 1
ATOM 3806 O O . GLU B 1 131 ? 13.758 -2.889 -16.906 1 98.44 131 GLU B O 1
ATOM 3811 N N . GLU B 1 132 ? 12.461 -1.734 -18.391 1 98.56 132 GLU B N 1
ATOM 3812 C CA . GLU B 1 132 ? 12.883 -0.427 -17.891 1 98.56 132 GLU B CA 1
ATOM 3813 C C . GLU B 1 132 ? 12.523 -0.257 -16.422 1 98.56 132 GLU B C 1
ATOM 3815 O O . GLU B 1 132 ? 13.305 0.285 -15.641 1 98.56 132 GLU B O 1
ATOM 3820 N N . TYR B 1 133 ? 11.359 -0.752 -16.078 1 98.81 133 TYR B N 1
ATOM 3821 C CA . TYR B 1 133 ? 10.836 -0.712 -14.719 1 98.81 133 TYR B CA 1
ATOM 3822 C C . TYR B 1 133 ? 11.781 -1.402 -13.75 1 98.81 133 TYR B C 1
ATOM 3824 O O . TYR B 1 133 ? 12.148 -0.835 -12.711 1 98.81 133 TYR B O 1
ATOM 3832 N N . ILE B 1 134 ? 12.258 -2.598 -14.039 1 98.88 134 ILE B N 1
ATOM 3833 C CA . ILE B 1 134 ? 13.156 -3.381 -13.203 1 98.88 134 ILE B CA 1
ATOM 3834 C C . ILE B 1 134 ? 14.469 -2.623 -13 1 98.88 134 ILE B C 1
ATOM 3836 O O . ILE B 1 134 ? 14.992 -2.557 -11.883 1 98.88 134 ILE B O 1
ATOM 3840 N N . ARG B 1 135 ? 14.953 -2.027 -14.016 1 98.69 135 ARG B N 1
ATOM 3841 C CA . ARG B 1 135 ? 16.219 -1.306 -13.938 1 98.69 135 ARG B CA 1
ATOM 3842 C C . ARG B 1 135 ? 16.109 -0.09 -13.023 1 98.69 135 ARG B C 1
ATOM 3844 O O . ARG B 1 135 ? 17.031 0.217 -12.273 1 98.69 135 ARG B O 1
ATOM 3851 N N . ILE B 1 136 ? 14.977 0.597 -13.086 1 98.69 136 ILE B N 1
ATOM 3852 C CA . ILE B 1 136 ? 14.766 1.758 -12.227 1 98.69 136 ILE B CA 1
ATOM 3853 C C . ILE B 1 136 ? 14.641 1.308 -10.773 1 98.69 136 ILE B C 1
ATOM 3855 O O . ILE B 1 136 ? 15.203 1.936 -9.875 1 98.69 136 ILE B O 1
ATOM 3859 N N . LEU B 1 137 ? 13.875 0.198 -10.523 1 98.75 137 LEU B N 1
ATOM 3860 C CA . LEU B 1 137 ? 13.781 -0.34 -9.172 1 98.75 137 LEU B CA 1
ATOM 3861 C C . LEU B 1 137 ? 15.172 -0.625 -8.602 1 98.75 137 LEU B C 1
ATOM 3863 O O . LEU B 1 137 ? 15.484 -0.207 -7.488 1 98.75 137 LEU B O 1
ATOM 3867 N N . ARG B 1 138 ? 15.992 -1.307 -9.352 1 98.5 138 ARG B N 1
ATOM 3868 C CA . ARG B 1 138 ? 17.328 -1.703 -8.898 1 98.5 138 ARG B CA 1
ATOM 3869 C C . ARG B 1 138 ? 18.203 -0.482 -8.641 1 98.5 138 ARG B C 1
ATOM 3871 O O . ARG B 1 138 ? 18.938 -0.438 -7.652 1 98.5 138 ARG B O 1
ATOM 3878 N N . ARG B 1 139 ? 18.078 0.516 -9.516 1 98.12 139 ARG B N 1
ATOM 3879 C CA . ARG B 1 139 ? 18.844 1.739 -9.312 1 98.12 139 ARG B CA 1
ATOM 3880 C C . ARG B 1 139 ? 18.406 2.451 -8.039 1 98.12 139 ARG B C 1
ATOM 3882 O O . ARG B 1 139 ? 19.25 2.947 -7.281 1 98.12 139 ARG B O 1
ATOM 3889 N N . ALA B 1 140 ? 17.125 2.535 -7.859 1 98.12 140 ALA B N 1
ATOM 3890 C CA . ALA B 1 140 ? 16.578 3.201 -6.684 1 98.12 140 ALA B CA 1
ATOM 3891 C C . ALA B 1 140 ? 17.016 2.5 -5.402 1 98.12 140 ALA B C 1
ATOM 3893 O O . ALA B 1 140 ? 17.312 3.156 -4.402 1 98.12 140 ALA B O 1
ATOM 3894 N N . TRP B 1 141 ? 17.094 1.18 -5.391 1 98.12 141 TRP B N 1
ATOM 3895 C CA . TRP B 1 141 ? 17.438 0.396 -4.207 1 98.12 141 TRP B CA 1
ATOM 3896 C C . TRP B 1 141 ? 18.938 0.394 -3.973 1 98.12 141 TRP B C 1
ATOM 3898 O O . TRP B 1 141 ? 19.406 0.222 -2.842 1 98.12 141 TRP B O 1
ATOM 3908 N N . ALA B 1 142 ? 19.75 0.607 -4.973 1 96.56 142 ALA B N 1
ATOM 3909 C CA . ALA B 1 142 ? 21.203 0.45 -4.922 1 96.56 142 ALA B CA 1
ATOM 3910 C C . ALA B 1 142 ? 21.844 1.594 -4.148 1 96.56 142 ALA B C 1
ATOM 3912 O O . ALA B 1 142 ? 22.891 1.408 -3.508 1 96.56 142 ALA B O 1
ATOM 3913 N N . SER B 1 143 ? 21.203 2.801 -4.309 1 94.5 143 SER B N 1
ATOM 3914 C CA . SER B 1 143 ? 21.828 3.979 -3.709 1 94.5 143 SER B CA 1
ATOM 3915 C C . SER B 1 143 ? 20.797 5.062 -3.434 1 94.5 143 SER B C 1
ATOM 3917 O O . SER B 1 143 ? 19.859 5.262 -4.223 1 94.5 143 SER B O 1
ATOM 3919 N N . PRO B 1 144 ? 21 5.742 -2.334 1 93.81 144 PRO B N 1
ATOM 3920 C CA . PRO B 1 144 ? 20.109 6.871 -2.064 1 93.81 144 PRO B CA 1
ATOM 3921 C C . PRO B 1 144 ? 20.484 8.125 -2.846 1 93.81 144 PRO B C 1
ATOM 3923 O O . PRO B 1 144 ? 19.797 9.148 -2.76 1 93.81 144 PRO B O 1
ATOM 3926 N N . ASP B 1 145 ? 21.562 8.125 -3.607 1 96.25 145 ASP B N 1
ATOM 3927 C CA . ASP B 1 145 ? 21.984 9.289 -4.379 1 96.25 145 ASP B CA 1
ATOM 3928 C C . ASP B 1 145 ? 20.953 9.641 -5.453 1 96.25 145 ASP B C 1
ATOM 3930 O O . ASP B 1 145 ? 20.406 8.758 -6.113 1 96.25 145 ASP B O 1
ATOM 3934 N N . PRO B 1 146 ? 20.688 10.945 -5.535 1 97.5 146 PRO B N 1
ATOM 3935 C CA . PRO B 1 146 ? 19.734 11.352 -6.57 1 97.5 146 PRO B CA 1
ATOM 3936 C C . PRO B 1 146 ? 20.172 10.953 -7.977 1 97.5 146 PRO B C 1
ATOM 3938 O O . PRO B 1 146 ? 21.375 10.922 -8.258 1 97.5 146 PRO B O 1
ATOM 3941 N N . PHE B 1 147 ? 19.234 10.617 -8.844 1 98.25 147 PHE B N 1
ATOM 3942 C CA . PHE B 1 147 ? 19.562 10.289 -10.227 1 98.25 147 PHE B CA 1
ATOM 3943 C C . PHE B 1 147 ? 18.438 10.727 -11.164 1 98.25 147 PHE B C 1
ATOM 3945 O O . PHE B 1 147 ? 17.297 10.898 -10.734 1 98.25 147 PHE B O 1
ATOM 3952 N N . ASP B 1 148 ? 18.812 10.953 -12.391 1 98.62 148 ASP B N 1
ATOM 3953 C CA . ASP B 1 148 ? 17.891 11.211 -13.492 1 98.62 148 ASP B CA 1
ATOM 3954 C C . ASP B 1 148 ? 17.625 9.938 -14.305 1 98.62 148 ASP B C 1
ATOM 3956 O O . ASP B 1 148 ? 18.406 8.984 -14.242 1 98.62 148 ASP B O 1
ATOM 3960 N N . TRP B 1 149 ? 16.578 9.812 -14.898 1 98.56 149 TRP B N 1
ATOM 3961 C CA . TRP B 1 149 ? 16.234 8.758 -15.844 1 98.56 149 TRP B CA 1
ATOM 3962 C C . TRP B 1 149 ? 15.531 9.328 -17.062 1 98.56 149 TRP B C 1
ATOM 3964 O O . TRP B 1 149 ? 14.602 10.133 -16.938 1 98.56 149 TRP B O 1
ATOM 3974 N N . ASP B 1 150 ? 15.977 9.039 -18.188 1 98.38 150 ASP B N 1
ATOM 3975 C CA . ASP B 1 150 ? 15.359 9.469 -19.438 1 98.38 150 ASP B CA 1
ATOM 3976 C C . ASP B 1 150 ? 15.234 8.297 -20.422 1 98.38 150 ASP B C 1
ATOM 3978 O O . ASP B 1 150 ? 16.047 8.156 -21.344 1 98.38 150 ASP B O 1
ATOM 3982 N N . GLY B 1 151 ? 14.219 7.465 -20.156 1 97.88 151 GLY B N 1
ATOM 3983 C CA . GLY B 1 151 ? 13.977 6.297 -20.984 1 97.88 151 GLY B CA 1
ATOM 3984 C C . GLY B 1 151 ? 12.703 6.395 -21.797 1 97.88 151 GLY B C 1
ATOM 3985 O O . GLY B 1 151 ? 11.984 7.395 -21.719 1 97.88 151 GLY B O 1
ATOM 3986 N N . PRO B 1 152 ? 12.414 5.402 -22.625 1 97.12 152 PRO B N 1
ATOM 3987 C CA . PRO B 1 152 ? 11.234 5.414 -23.5 1 97.12 152 PRO B CA 1
ATOM 3988 C C . PRO B 1 152 ? 9.922 5.426 -22.734 1 97.12 152 PRO B C 1
ATOM 3990 O O . PRO B 1 152 ? 8.914 5.941 -23.219 1 97.12 152 PRO B O 1
ATOM 3993 N N . HIS B 1 153 ? 9.938 4.941 -21.484 1 97.06 153 HIS B N 1
ATOM 3994 C CA . HIS B 1 153 ? 8.672 4.793 -20.766 1 97.06 153 HIS B CA 1
ATOM 3995 C C . HIS B 1 153 ? 8.625 5.703 -19.531 1 97.06 153 HIS B C 1
ATOM 3997 O O . HIS B 1 153 ? 7.539 6.062 -19.078 1 97.06 153 HIS B O 1
ATOM 4003 N N . TYR B 1 154 ? 9.789 6.047 -19 1 97.81 154 TYR B N 1
ATOM 4004 C CA . TYR B 1 154 ? 9.828 6.844 -17.781 1 97.81 154 TYR B CA 1
ATOM 4005 C C . TYR B 1 154 ? 10.852 7.969 -17.891 1 97.81 154 TYR B C 1
ATOM 4007 O O . TYR B 1 154 ? 11.906 7.797 -18.516 1 97.81 154 TYR B O 1
ATOM 4015 N N . ARG B 1 155 ? 10.492 9.125 -17.266 1 98.25 155 ARG B N 1
ATOM 4016 C CA . ARG B 1 155 ? 11.391 10.266 -17.109 1 98.25 155 ARG B CA 1
ATOM 4017 C C . ARG B 1 155 ? 11.398 10.758 -15.664 1 98.25 155 ARG B C 1
ATOM 4019 O O . ARG B 1 155 ? 10.344 11.062 -15.102 1 98.25 155 ARG B O 1
ATOM 4026 N N . LEU B 1 156 ? 12.484 10.789 -15.023 1 98.38 156 LEU B N 1
ATOM 4027 C CA . LEU B 1 156 ? 12.68 11.219 -13.648 1 98.38 156 LEU B CA 1
ATOM 4028 C C . LEU B 1 156 ? 13.766 12.289 -13.562 1 98.38 156 LEU B C 1
ATOM 4030 O O . LEU B 1 156 ? 14.734 12.258 -14.32 1 98.38 156 LEU B O 1
ATOM 4034 N N . VAL B 1 157 ? 13.586 13.234 -12.656 1 98.38 157 VAL B N 1
ATOM 4035 C CA . VAL B 1 157 ? 14.578 14.281 -12.414 1 98.38 157 VAL B CA 1
ATOM 4036 C C . VAL B 1 157 ? 15 14.266 -10.945 1 98.38 157 VAL B C 1
ATOM 4038 O O . VAL B 1 157 ? 14.188 14.531 -10.055 1 98.38 157 VAL B O 1
ATOM 4041 N N . GLN B 1 158 ? 16.203 13.914 -10.688 1 97.69 158 GLN B N 1
ATOM 4042 C CA . GLN B 1 158 ? 16.828 14.008 -9.367 1 97.69 158 GLN B CA 1
ATOM 4043 C C . GLN B 1 158 ? 16.047 13.188 -8.344 1 97.69 158 GLN B C 1
ATOM 4045 O O . GLN B 1 158 ? 15.836 13.648 -7.215 1 97.69 158 GLN B O 1
ATOM 4050 N N . PHE B 1 159 ? 15.625 12.008 -8.758 1 97.88 159 PHE B N 1
ATOM 4051 C CA . PHE B 1 159 ? 14.93 11.141 -7.816 1 97.88 159 PHE B CA 1
ATOM 4052 C C . PHE B 1 159 ? 15.898 10.523 -6.82 1 97.88 159 PHE B C 1
ATOM 4054 O O . PHE B 1 159 ? 17.016 10.164 -7.188 1 97.88 159 PHE B O 1
ATOM 4061 N N . SER B 1 160 ? 15.516 10.508 -5.602 1 95.44 160 SER B N 1
ATOM 4062 C CA . SER B 1 160 ? 16.266 9.836 -4.547 1 95.44 160 SER B CA 1
ATOM 4063 C C . SER B 1 160 ? 15.328 9.062 -3.617 1 95.44 160 SER B C 1
ATOM 4065 O O . SER B 1 160 ? 14.398 9.641 -3.043 1 95.44 160 SER B O 1
ATOM 4067 N N . SER B 1 161 ? 15.57 7.758 -3.545 1 93.5 161 SER B N 1
ATOM 4068 C CA . SER B 1 161 ? 14.859 6.98 -2.533 1 93.5 161 SER B CA 1
ATOM 4069 C C . SER B 1 161 ? 15.695 6.828 -1.267 1 93.5 161 SER B C 1
ATOM 4071 O O . SER B 1 161 ? 16.703 6.113 -1.261 1 93.5 161 SER B O 1
ATOM 4073 N N . ARG B 1 162 ? 15.266 7.434 -0.201 1 93.81 162 ARG B N 1
ATOM 4074 C CA . ARG B 1 162 ? 15.992 7.316 1.059 1 93.81 162 ARG B CA 1
ATOM 4075 C C . ARG B 1 162 ? 15.547 6.082 1.836 1 93.81 162 ARG B C 1
ATOM 4077 O O . ARG B 1 162 ? 16.141 5.746 2.867 1 93.81 162 ARG B O 1
ATOM 4084 N N . VAL B 1 163 ? 14.555 5.414 1.345 1 96.56 163 VAL B N 1
ATOM 4085 C CA . VAL B 1 163 ? 14.094 4.164 1.939 1 96.56 163 VAL B CA 1
ATOM 4086 C C . VAL B 1 163 ? 14.867 2.992 1.345 1 96.56 163 VAL B C 1
ATOM 4088 O O . VAL B 1 163 ? 14.672 2.635 0.182 1 96.56 163 VAL B O 1
ATOM 4091 N N . ARG B 1 164 ? 15.672 2.385 2.129 1 96.19 164 ARG B N 1
ATOM 4092 C CA . ARG B 1 164 ? 16.562 1.345 1.64 1 96.19 164 ARG B CA 1
ATOM 4093 C C . ARG B 1 164 ? 16.047 -0.043 1.996 1 96.19 164 ARG B C 1
ATOM 4095 O O . ARG B 1 164 ? 15.539 -0.256 3.1 1 96.19 164 ARG B O 1
ATOM 4102 N N . PRO B 1 165 ? 16.188 -0.992 1.069 1 98 165 PRO B N 1
ATOM 4103 C CA . PRO B 1 165 ? 15.867 -2.367 1.46 1 98 165 PRO B CA 1
ATOM 4104 C C . PRO B 1 165 ? 16.781 -2.891 2.566 1 98 165 PRO B C 1
ATOM 4106 O O . PRO B 1 165 ? 17.953 -2.531 2.621 1 98 165 PRO B O 1
ATOM 4109 N N . VAL B 1 166 ? 16.297 -3.797 3.367 1 98 166 VAL B N 1
ATOM 4110 C CA . VAL B 1 166 ? 16.984 -4.336 4.531 1 98 166 VAL B CA 1
ATOM 4111 C C . VAL B 1 166 ? 18.297 -5.004 4.09 1 98 166 VAL B C 1
ATOM 4113 O O . VAL B 1 166 ? 19.328 -4.82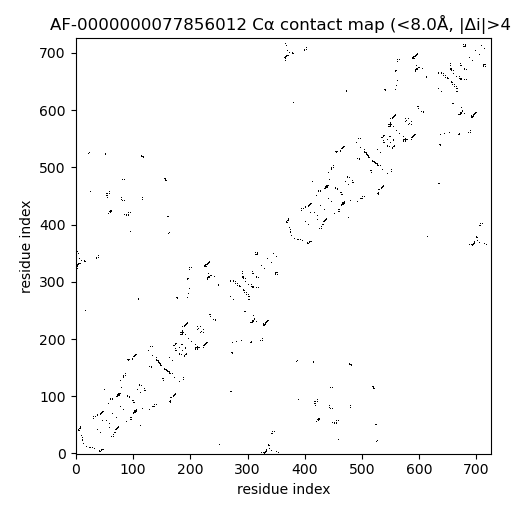 4.723 1 98 166 VAL B O 1
ATOM 4116 N N . HIS B 1 167 ? 18.281 -5.73 2.99 1 97.19 167 HIS B N 1
ATOM 4117 C CA . HIS B 1 167 ? 19.438 -6.484 2.541 1 97.19 167 HIS B CA 1
ATOM 4118 C C . HIS B 1 167 ? 20.062 -5.859 1.29 1 97.19 167 HIS B C 1
ATOM 4120 O O . HIS B 1 167 ? 20.719 -6.551 0.505 1 97.19 167 HIS B O 1
ATOM 4126 N N . GLY B 1 168 ? 19.719 -4.633 1.037 1 96.5 168 GLY B N 1
ATOM 4127 C CA . GLY B 1 168 ? 20.344 -3.895 -0.051 1 96.5 168 GLY B CA 1
ATOM 4128 C C . GLY B 1 168 ? 19.578 -3.979 -1.351 1 96.5 168 GLY B C 1
ATOM 4129 O O . GLY B 1 168 ? 19.719 -3.123 -2.227 1 96.5 168 GLY B O 1
ATOM 4130 N N . SER B 1 169 ? 18.781 -5.027 -1.44 1 97.56 169 SER B N 1
ATOM 4131 C CA . SER B 1 169 ? 17.922 -5.215 -2.611 1 97.56 169 SER B CA 1
ATOM 4132 C C . SER B 1 169 ? 16.703 -6.07 -2.277 1 97.56 169 SER B C 1
ATOM 4134 O O . SER B 1 169 ? 16.594 -6.578 -1.162 1 97.56 169 SER B O 1
ATOM 4136 N N . ILE B 1 170 ? 15.789 -6.137 -3.168 1 98.75 170 ILE B N 1
ATOM 4137 C CA . ILE B 1 170 ? 14.602 -6.98 -3.078 1 98.75 170 ILE B CA 1
ATOM 4138 C C . ILE B 1 170 ? 14.539 -7.906 -4.293 1 98.75 170 ILE B C 1
ATOM 4140 O O . ILE B 1 170 ? 14.711 -7.461 -5.43 1 98.75 170 ILE B O 1
ATOM 4144 N N . PRO B 1 171 ? 14.344 -9.219 -4.098 1 98.81 171 PRO B N 1
ATOM 4145 C CA . PRO B 1 171 ? 14.25 -10.125 -5.242 1 98.81 171 PRO B CA 1
ATOM 4146 C C . PRO B 1 171 ? 13.094 -9.781 -6.18 1 98.81 171 PRO B C 1
ATOM 4148 O O . PRO B 1 171 ? 12.008 -9.43 -5.719 1 98.81 171 PRO B O 1
ATOM 4151 N N . VAL B 1 172 ? 13.406 -9.844 -7.457 1 98.88 172 VAL B N 1
ATOM 4152 C CA . VAL B 1 172 ? 12.422 -9.562 -8.5 1 98.88 172 VAL B CA 1
ATOM 4153 C C . VAL B 1 172 ? 12.055 -10.852 -9.227 1 98.88 172 VAL B C 1
ATOM 4155 O O . VAL B 1 172 ? 12.93 -11.578 -9.703 1 98.88 172 VAL B O 1
ATOM 4158 N N . SER B 1 173 ? 10.789 -11.102 -9.211 1 98.88 173 SER B N 1
ATOM 4159 C CA . SER B 1 173 ? 10.258 -12.242 -9.945 1 98.88 173 SER B CA 1
ATOM 4160 C C . SER B 1 173 ? 9.453 -11.797 -11.164 1 98.88 173 SER B C 1
ATOM 4162 O O . SER B 1 173 ? 8.789 -10.758 -11.125 1 98.88 173 SER B O 1
ATOM 4164 N N . VAL B 1 174 ? 9.609 -12.555 -12.211 1 98.44 174 VAL B N 1
ATOM 4165 C CA . VAL B 1 174 ? 8.844 -12.383 -13.445 1 98.44 174 VAL B CA 1
ATOM 4166 C C . VAL B 1 174 ? 8.25 -13.727 -13.867 1 98.44 174 VAL B C 1
ATOM 4168 O O . VAL B 1 174 ? 8.672 -14.781 -13.391 1 98.44 174 VAL B O 1
ATOM 4171 N N . GLY B 1 175 ? 7.219 -13.688 -14.609 1 95.25 175 GLY B N 1
ATOM 4172 C CA . GLY B 1 175 ? 6.633 -14.914 -15.125 1 95.25 175 GLY B CA 1
ATOM 4173 C C . GLY B 1 175 ? 6.062 -14.766 -16.516 1 95.25 175 GLY B C 1
ATOM 4174 O O . GLY B 1 175 ? 6.059 -13.664 -17.078 1 95.25 175 GLY B O 1
ATOM 4175 N N . GLY B 1 176 ? 5.754 -15.812 -17.109 1 93.94 176 GLY B N 1
ATOM 4176 C CA . GLY B 1 176 ? 5.176 -15.859 -18.438 1 93.94 176 GLY B CA 1
ATOM 4177 C C . GLY B 1 176 ? 5.746 -16.969 -19.297 1 93.94 176 GLY B C 1
ATOM 4178 O O . GLY B 1 176 ? 6.637 -17.703 -18.859 1 93.94 176 GLY B O 1
ATOM 4179 N N . SER B 1 177 ? 5.109 -17.125 -20.5 1 94.94 177 SER B N 1
ATOM 4180 C CA . SER B 1 177 ? 5.539 -18.188 -21.391 1 94.94 177 SER B CA 1
ATOM 4181 C C . SER B 1 177 ? 5.785 -17.656 -22.797 1 94.94 177 SER B C 1
ATOM 4183 O O . SER B 1 177 ? 5.875 -18.422 -23.75 1 94.94 177 SER B O 1
ATOM 4185 N N . SER B 1 178 ? 5.789 -16.328 -22.969 1 95.56 178 SER B N 1
ATOM 4186 C CA . SER B 1 178 ? 6.082 -15.734 -24.266 1 95.56 178 SER B CA 1
ATOM 4187 C C . SER B 1 178 ? 7.582 -15.5 -24.453 1 95.56 178 SER B C 1
ATOM 4189 O O . SER B 1 178 ? 8.336 -15.539 -23.469 1 95.56 178 SER B O 1
ATOM 4191 N N . ASP B 1 179 ? 7.953 -15.242 -25.672 1 96.25 179 ASP B N 1
ATOM 4192 C CA . ASP B 1 179 ? 9.352 -14.93 -25.953 1 96.25 179 ASP B CA 1
ATOM 4193 C C . ASP B 1 179 ? 9.797 -13.672 -25.203 1 96.25 179 ASP B C 1
ATOM 4195 O O . ASP B 1 179 ? 10.922 -13.617 -24.703 1 96.25 179 ASP B O 1
ATOM 4199 N N . GLU B 1 180 ? 8.914 -12.703 -25.156 1 96.56 180 GLU B N 1
ATOM 4200 C CA . GLU B 1 180 ? 9.219 -11.461 -24.438 1 96.56 180 GLU B CA 1
ATOM 4201 C C . GLU B 1 180 ? 9.43 -11.727 -22.953 1 96.56 180 GLU B C 1
ATOM 4203 O O . GLU B 1 180 ? 10.336 -11.156 -22.344 1 96.56 180 GLU B O 1
ATOM 4208 N N . ALA B 1 181 ? 8.625 -12.586 -22.391 1 97.62 181 ALA B N 1
ATOM 4209 C CA . ALA B 1 181 ? 8.734 -12.93 -20.984 1 97.62 181 ALA B CA 1
ATOM 4210 C C . ALA B 1 181 ? 10.07 -13.609 -20.688 1 97.62 181 ALA B C 1
ATOM 4212 O O . ALA B 1 181 ? 10.75 -13.258 -19.719 1 97.62 181 ALA B O 1
ATOM 4213 N N . TYR B 1 182 ? 10.438 -14.578 -21.562 1 98.19 182 TYR B N 1
ATOM 4214 C CA . TYR B 1 182 ? 11.703 -15.281 -21.375 1 98.19 182 TYR B CA 1
ATOM 4215 C C . TYR B 1 182 ? 12.883 -14.32 -21.484 1 98.19 182 TYR B C 1
ATOM 4217 O O . TYR B 1 182 ? 13.828 -14.391 -20.688 1 98.19 182 TYR B O 1
ATOM 4225 N N . ALA B 1 183 ? 12.805 -13.469 -22.406 1 97.94 183 ALA B N 1
ATOM 4226 C CA . ALA B 1 183 ? 13.898 -12.531 -22.656 1 97.94 183 ALA B CA 1
ATOM 4227 C C . ALA B 1 183 ? 14.102 -11.609 -21.453 1 97.94 183 ALA B C 1
ATOM 4229 O O . ALA B 1 183 ? 15.211 -11.508 -20.922 1 97.94 183 ALA B O 1
ATOM 4230 N N . VAL B 1 184 ? 13.039 -10.969 -20.969 1 98.31 184 VAL B N 1
ATOM 4231 C CA . VAL B 1 184 ? 13.125 -10.023 -19.859 1 98.31 184 VAL B CA 1
ATOM 4232 C C . VAL B 1 184 ? 13.43 -10.766 -18.562 1 98.31 184 VAL B C 1
ATOM 4234 O O . VAL B 1 184 ? 14.32 -10.359 -17.812 1 98.31 184 VAL B O 1
ATOM 4237 N N . GLY B 1 185 ? 12.68 -11.852 -18.312 1 98.5 185 GLY B N 1
ATOM 4238 C CA . GLY B 1 185 ? 12.883 -12.617 -17.094 1 98.5 185 GLY B CA 1
ATOM 4239 C C . GLY B 1 185 ? 14.25 -13.258 -17.016 1 98.5 185 GLY B C 1
ATOM 4240 O O . GLY B 1 185 ? 14.891 -13.258 -15.953 1 98.5 185 GLY B O 1
ATOM 4241 N N . GLY B 1 186 ? 14.664 -13.844 -18.141 1 98.44 186 GLY B N 1
ATOM 4242 C CA . GLY B 1 186 ? 15.992 -14.438 -18.172 1 98.44 186 GLY B CA 1
ATOM 4243 C C . GLY B 1 186 ? 17.109 -13.43 -17.922 1 98.44 186 GLY B C 1
ATOM 4244 O O . GLY B 1 186 ? 18.062 -13.719 -17.203 1 98.44 186 GLY B O 1
ATOM 4245 N N . ALA B 1 187 ? 16.938 -12.258 -18.453 1 98.44 187 ALA B N 1
ATOM 4246 C CA . ALA B 1 187 ? 17.984 -11.242 -18.406 1 98.44 187 ALA B CA 1
ATOM 4247 C C . ALA B 1 187 ? 18.031 -10.586 -17.031 1 98.44 187 ALA B C 1
ATOM 4249 O O . ALA B 1 187 ? 19.109 -10.242 -16.531 1 98.44 187 ALA B O 1
ATOM 4250 N N . LEU B 1 188 ? 16.875 -10.461 -16.328 1 98.56 188 LEU B N 1
ATOM 4251 C CA . LEU B 1 188 ? 16.891 -9.5 -15.227 1 98.56 188 LEU B CA 1
ATOM 4252 C C . LEU B 1 188 ? 16.312 -10.117 -13.953 1 98.56 188 LEU B C 1
ATOM 4254 O O . LEU B 1 188 ? 16.531 -9.602 -12.859 1 98.56 188 LEU B O 1
ATOM 4258 N N . ALA B 1 189 ? 15.531 -11.172 -14.023 1 98.75 189 ALA B N 1
ATOM 4259 C CA . ALA B 1 189 ? 14.773 -11.641 -12.859 1 98.75 189 ALA B CA 1
ATOM 4260 C C . ALA B 1 189 ? 15.648 -12.5 -11.953 1 98.75 189 ALA B C 1
ATOM 4262 O O . ALA B 1 189 ? 16.578 -13.156 -12.414 1 98.75 189 ALA B O 1
ATOM 4263 N N . ASP B 1 190 ? 15.352 -12.461 -10.688 1 98.62 190 ASP B N 1
ATOM 4264 C CA . ASP B 1 190 ? 15.93 -13.391 -9.727 1 98.62 190 ASP B CA 1
ATOM 4265 C C . ASP B 1 190 ? 15.148 -14.703 -9.688 1 98.62 190 ASP B C 1
ATOM 4267 O O . ASP B 1 190 ? 15.711 -15.758 -9.398 1 98.62 190 ASP B O 1
ATOM 4271 N N . ILE B 1 191 ? 13.875 -14.617 -9.922 1 98.75 191 ILE B N 1
ATOM 4272 C CA . ILE B 1 191 ? 12.953 -15.75 -9.945 1 98.75 191 ILE B CA 1
ATOM 4273 C C . ILE B 1 191 ? 12.109 -15.703 -11.211 1 98.75 191 ILE B C 1
ATOM 4275 O O . ILE B 1 191 ? 11.688 -14.625 -11.648 1 98.75 191 ILE B O 1
ATOM 4279 N N . PHE B 1 192 ? 11.867 -16.812 -11.836 1 98.81 192 PHE B N 1
ATOM 4280 C CA . PHE B 1 192 ? 11 -16.891 -13.008 1 98.81 192 PHE B CA 1
ATOM 4281 C C . PHE B 1 192 ? 9.867 -17.891 -12.766 1 98.81 192 PHE B C 1
ATOM 4283 O O . PHE B 1 192 ? 10.117 -19.062 -12.5 1 98.81 192 PHE B O 1
ATOM 4290 N N . GLY B 1 193 ? 8.641 -17.406 -12.906 1 98.31 193 GLY B N 1
ATOM 4291 C CA . GLY B 1 193 ? 7.465 -18.203 -12.586 1 98.31 193 GLY B CA 1
ATOM 4292 C C . GLY B 1 193 ? 6.863 -18.875 -13.805 1 98.31 193 GLY B C 1
ATOM 4293 O O . GLY B 1 193 ? 6.715 -18.266 -14.859 1 98.31 193 GLY B O 1
ATOM 4294 N N . LEU B 1 194 ? 6.48 -20.172 -13.656 1 97.75 194 LEU B N 1
ATOM 4295 C CA . LEU B 1 194 ? 5.805 -20.984 -14.656 1 97.75 194 LEU B CA 1
ATOM 4296 C C . LEU B 1 194 ? 4.547 -21.625 -14.07 1 97.75 194 LEU B C 1
ATOM 4298 O O . LEU B 1 194 ? 4.449 -21.812 -12.852 1 97.75 194 LEU B O 1
ATOM 4302 N N . TRP B 1 195 ? 3.574 -21.906 -14.953 1 96.88 195 TRP B N 1
ATOM 4303 C CA . TRP B 1 195 ? 2.459 -22.75 -14.555 1 96.88 195 TRP B CA 1
ATOM 4304 C C . TRP B 1 195 ? 2.797 -24.219 -14.766 1 96.88 195 TRP B C 1
ATOM 4306 O O . TRP B 1 195 ? 3.719 -24.562 -15.516 1 96.88 195 TRP B O 1
ATOM 4316 N N . GLY B 1 196 ? 2.051 -25.031 -14.102 1 96.44 196 GLY B N 1
ATOM 4317 C CA . GLY B 1 196 ? 2.324 -26.453 -14.188 1 96.44 196 GLY B CA 1
ATOM 4318 C C . GLY B 1 196 ? 2.021 -27.031 -15.555 1 96.44 196 GLY B C 1
ATOM 4319 O O . GLY B 1 196 ? 0.876 -27 -16.016 1 96.44 196 GLY B O 1
ATOM 4320 N N . GLU B 1 197 ? 3.014 -27.516 -16.25 1 98.06 197 GLU B N 1
ATOM 4321 C CA . GLU B 1 197 ? 2.936 -28.25 -17.5 1 98.06 197 GLU B CA 1
ATOM 4322 C C . GLU B 1 197 ? 3.596 -29.625 -17.375 1 98.06 197 GLU B C 1
ATOM 4324 O O . GLU B 1 197 ? 4.262 -29.906 -16.375 1 98.06 197 GLU B O 1
ATOM 4329 N N . PRO B 1 198 ? 3.314 -30.5 -18.359 1 98.5 198 PRO B N 1
ATOM 4330 C CA . PRO B 1 198 ? 4.02 -31.781 -18.312 1 98.5 198 PRO B CA 1
ATOM 4331 C C . PRO B 1 198 ? 5.535 -31.609 -18.203 1 98.5 198 PRO B C 1
ATOM 4333 O O . PRO B 1 198 ? 6.078 -30.578 -18.609 1 98.5 198 PRO B O 1
ATOM 4336 N N . LEU B 1 199 ? 6.188 -32.656 -17.594 1 98.62 199 LEU B N 1
ATOM 4337 C CA . LEU B 1 199 ? 7.609 -32.594 -17.281 1 98.62 199 LEU B CA 1
ATOM 4338 C C . LEU B 1 199 ? 8.422 -32.188 -18.5 1 98.62 199 LEU B C 1
ATOM 4340 O O . LEU B 1 199 ? 9.32 -31.344 -18.406 1 98.62 199 LEU B O 1
ATOM 4344 N N . ALA B 1 200 ? 8.102 -32.719 -19.672 1 98.19 200 ALA B N 1
ATOM 4345 C CA . ALA B 1 200 ? 8.859 -32.438 -20.891 1 98.19 200 ALA B CA 1
ATOM 4346 C C . ALA B 1 200 ? 8.711 -30.969 -21.281 1 98.19 200 ALA B C 1
ATOM 4348 O O . ALA B 1 200 ? 9.695 -30.312 -21.609 1 98.19 200 ALA B O 1
ATOM 4349 N N . GLU B 1 201 ? 7.48 -30.469 -21.266 1 98 201 GLU B N 1
ATOM 4350 C CA . GLU B 1 201 ? 7.219 -29.062 -21.609 1 98 201 GLU B CA 1
ATOM 4351 C C . GLU B 1 201 ? 7.82 -28.125 -20.562 1 98 201 GLU B C 1
ATOM 4353 O O . GLU B 1 201 ? 8.297 -27.031 -20.906 1 98 201 GLU B O 1
ATOM 4358 N N . THR B 1 202 ? 7.723 -28.5 -19.312 1 98.44 202 THR B N 1
ATOM 4359 C CA . THR B 1 202 ? 8.328 -27.703 -18.25 1 98.44 202 THR B CA 1
ATOM 4360 C C . THR B 1 202 ? 9.828 -27.578 -18.469 1 98.44 202 THR B C 1
ATOM 4362 O O . THR B 1 202 ? 10.383 -26.484 -18.344 1 98.44 202 THR B O 1
ATOM 4365 N N . LYS B 1 203 ? 10.484 -28.672 -18.766 1 98.56 203 LYS B N 1
ATOM 4366 C CA . LYS B 1 203 ? 11.914 -28.656 -19.031 1 98.56 203 LYS B CA 1
ATOM 4367 C C . LYS B 1 203 ? 12.242 -27.734 -20.203 1 98.56 203 LYS B C 1
ATOM 4369 O O . LYS B 1 203 ? 13.227 -26.984 -20.156 1 98.56 203 LYS B O 1
ATOM 4374 N N . GLU B 1 204 ? 11.438 -27.828 -21.234 1 98.19 204 GLU B N 1
ATOM 4375 C CA . GLU B 1 204 ? 11.617 -26.969 -22.391 1 98.19 204 GLU B CA 1
ATOM 4376 C C . GLU B 1 204 ? 11.562 -25.484 -21.984 1 98.19 204 GLU B C 1
ATOM 4378 O O . GLU B 1 204 ? 12.383 -24.688 -22.422 1 98.19 204 GLU B O 1
ATOM 4383 N N . GLN B 1 205 ? 10.586 -25.078 -21.172 1 98.44 205 GLN B N 1
ATOM 4384 C CA . GLN B 1 205 ? 10.445 -23.703 -20.734 1 98.44 205 GLN B CA 1
ATOM 4385 C C . GLN B 1 205 ? 11.641 -23.281 -19.891 1 98.44 205 GLN B C 1
ATOM 4387 O O . GLN B 1 205 ? 12.148 -22.156 -20.031 1 98.44 205 GLN B O 1
ATOM 4392 N N . ILE B 1 206 ? 12.062 -24.172 -18.969 1 98.31 206 ILE B N 1
ATOM 4393 C CA . ILE B 1 206 ? 13.211 -23.875 -18.125 1 98.31 206 ILE B CA 1
ATOM 4394 C C . ILE B 1 206 ? 14.438 -23.625 -18.984 1 98.31 206 ILE B C 1
ATOM 4396 O O . ILE B 1 206 ? 15.172 -22.656 -18.766 1 98.31 206 ILE B O 1
ATOM 4400 N N . ASP B 1 207 ? 14.633 -24.469 -19.984 1 98.12 207 ASP B N 1
ATOM 4401 C CA . ASP B 1 207 ? 15.766 -24.328 -20.891 1 98.12 207 ASP B CA 1
ATOM 4402 C C . ASP B 1 207 ? 15.711 -22.984 -21.625 1 98.12 207 ASP B C 1
ATOM 4404 O O . ASP B 1 207 ? 16.75 -22.359 -21.875 1 98.12 207 ASP B O 1
ATOM 4408 N N . ARG B 1 208 ? 14.531 -22.562 -22.031 1 98.19 208 ARG B N 1
ATOM 4409 C CA . ARG B 1 208 ? 14.367 -21.297 -22.719 1 98.19 208 ARG B CA 1
ATOM 4410 C C . ARG B 1 208 ? 14.719 -20.125 -21.812 1 98.19 208 ARG B C 1
ATOM 4412 O O . ARG B 1 208 ? 15.344 -19.156 -22.25 1 98.19 208 ARG B O 1
ATOM 4419 N N . VAL B 1 209 ? 14.289 -20.156 -20.547 1 98.44 209 VAL B N 1
ATOM 4420 C CA . VAL B 1 209 ? 14.609 -19.125 -19.578 1 98.44 209 VAL B CA 1
ATOM 4421 C C . VAL B 1 209 ? 16.125 -19.031 -19.391 1 98.44 209 VAL B C 1
ATOM 4423 O O . VAL B 1 209 ? 16.703 -17.953 -19.422 1 98.44 209 VAL B O 1
ATOM 4426 N N . TYR B 1 210 ? 16.781 -20.188 -19.219 1 98.19 210 TYR B N 1
ATOM 4427 C CA . TYR B 1 210 ? 18.234 -20.234 -19 1 98.19 210 TYR B CA 1
ATOM 4428 C C . TYR B 1 210 ? 18.984 -19.766 -20.234 1 98.19 210 TYR B C 1
ATOM 4430 O O . TYR B 1 210 ? 20.016 -19.078 -20.125 1 98.19 210 TYR B O 1
ATOM 4438 N N . ALA B 1 211 ? 18.484 -20.141 -21.375 1 98.19 211 ALA B N 1
ATOM 4439 C CA . ALA B 1 211 ? 19.109 -19.672 -22.625 1 98.19 211 ALA B CA 1
ATOM 4440 C C . ALA B 1 211 ? 19.031 -18.156 -22.719 1 98.19 211 ALA B C 1
ATOM 4442 O O . ALA B 1 211 ? 19.969 -17.516 -23.188 1 98.19 211 ALA B O 1
ATOM 4443 N N . ALA B 1 212 ? 17.891 -17.609 -22.359 1 98.31 212 ALA B N 1
ATOM 4444 C CA . ALA B 1 212 ? 17.734 -16.156 -22.359 1 98.31 212 ALA B CA 1
ATOM 4445 C C . ALA B 1 212 ? 18.703 -15.5 -21.391 1 98.31 212 ALA B C 1
ATOM 4447 O O . ALA B 1 212 ? 19.266 -14.438 -21.688 1 98.31 212 ALA B O 1
ATOM 4448 N N . ALA B 1 213 ? 18.875 -16.078 -20.203 1 98.5 213 ALA B N 1
ATOM 4449 C CA . ALA B 1 213 ? 19.844 -15.578 -19.234 1 98.5 213 ALA B CA 1
ATOM 4450 C C . ALA B 1 213 ? 21.25 -15.594 -19.812 1 98.5 213 ALA B C 1
ATOM 4452 O O . ALA B 1 213 ? 22 -14.625 -19.656 1 98.5 213 ALA B O 1
ATOM 4453 N N . GLU B 1 214 ? 21.578 -16.688 -20.469 1 98 214 GLU B N 1
ATOM 4454 C CA . GLU B 1 214 ? 22.891 -16.812 -21.094 1 98 214 GLU B CA 1
ATOM 4455 C C . GLU B 1 214 ? 23.094 -15.75 -22.172 1 98 214 GLU B C 1
ATOM 4457 O O . GLU B 1 214 ? 24.156 -15.133 -22.25 1 98 214 GLU B O 1
ATOM 4462 N N . ARG B 1 215 ? 22.141 -15.57 -22.969 1 97.69 215 ARG B N 1
ATOM 4463 C CA . ARG B 1 215 ? 22.219 -14.586 -24.047 1 97.69 215 ARG B CA 1
ATOM 4464 C C . ARG B 1 215 ? 22.406 -13.18 -23.484 1 97.69 215 ARG B C 1
ATOM 4466 O O . ARG B 1 215 ? 23.062 -12.336 -24.109 1 97.69 215 ARG B O 1
ATOM 4473 N N . ALA B 1 216 ? 21.875 -12.992 -22.312 1 97.75 216 ALA B N 1
ATOM 4474 C CA . ALA B 1 216 ? 21.984 -11.688 -21.672 1 97.75 216 ALA B CA 1
ATOM 4475 C C . ALA B 1 216 ? 23.328 -11.516 -20.969 1 97.75 216 ALA B C 1
ATOM 4477 O O . ALA B 1 216 ? 23.625 -10.461 -20.422 1 97.75 216 ALA B O 1
ATOM 4478 N N . GLY B 1 217 ? 24.188 -12.523 -20.953 1 97.88 217 GLY B N 1
ATOM 4479 C CA . GLY B 1 217 ? 25.547 -12.445 -20.422 1 97.88 217 GLY B CA 1
ATOM 4480 C C . GLY B 1 217 ? 25.625 -12.758 -18.938 1 97.88 217 GLY B C 1
ATOM 4481 O O . GLY B 1 217 ? 26.625 -12.445 -18.297 1 97.88 217 GLY B O 1
ATOM 4482 N N . ARG B 1 218 ? 24.594 -13.359 -18.391 1 97.56 218 ARG B N 1
ATOM 4483 C CA . ARG B 1 218 ? 24.625 -13.711 -16.984 1 97.56 218 ARG B CA 1
ATOM 4484 C C . ARG B 1 218 ? 25.516 -14.914 -16.734 1 97.56 218 ARG B C 1
ATOM 4486 O O . ARG B 1 218 ? 25.594 -15.82 -17.562 1 97.56 218 ARG B O 1
ATOM 4493 N N . ALA B 1 219 ? 26.188 -14.93 -15.531 1 95.75 219 ALA B N 1
ATOM 4494 C CA . ALA B 1 219 ? 26.984 -16.094 -15.133 1 95.75 219 ALA B CA 1
ATOM 4495 C C . ALA B 1 219 ? 26.078 -17.297 -14.898 1 95.75 219 ALA B C 1
ATOM 4497 O O . ALA B 1 219 ? 24.922 -17.156 -14.508 1 95.75 219 ALA B O 1
ATOM 4498 N N . PRO B 1 220 ? 26.594 -18.453 -15.109 1 90.81 220 PRO B N 1
ATOM 4499 C CA . PRO B 1 220 ? 25.797 -19.672 -14.93 1 90.81 220 PRO B CA 1
ATOM 4500 C C . PRO B 1 220 ? 25.203 -19.781 -13.523 1 90.81 220 PRO B C 1
ATOM 4502 O O . PRO B 1 220 ? 24.125 -20.344 -13.352 1 90.81 220 PRO B O 1
ATOM 4505 N N . ALA B 1 221 ? 25.906 -19.188 -12.609 1 92.06 221 ALA B N 1
ATOM 4506 C CA . ALA B 1 221 ? 25.453 -19.297 -11.227 1 92.06 221 ALA B CA 1
ATOM 4507 C C . ALA B 1 221 ? 24.438 -18.203 -10.898 1 92.06 221 ALA B C 1
ATOM 4509 O O . ALA B 1 221 ? 23.797 -18.234 -9.844 1 92.06 221 ALA B O 1
ATOM 4510 N N . ASP B 1 222 ? 24.203 -17.312 -11.852 1 94.38 222 ASP B N 1
ATOM 4511 C CA . ASP B 1 222 ? 23.297 -16.172 -11.648 1 94.38 222 ASP B CA 1
ATOM 4512 C C . ASP B 1 222 ? 22.062 -16.297 -12.531 1 94.38 222 ASP B C 1
ATOM 4514 O O . ASP B 1 222 ? 21.703 -15.359 -13.25 1 94.38 222 ASP B O 1
ATOM 4518 N N . ARG B 1 223 ? 21.469 -17.469 -12.641 1 95.38 223 ARG B N 1
ATOM 4519 C CA . ARG B 1 223 ? 20.219 -17.688 -13.383 1 95.38 223 ARG B CA 1
ATOM 4520 C C . ARG B 1 223 ? 19.016 -17.578 -12.469 1 95.38 223 ARG B C 1
ATOM 4522 O O . ARG B 1 223 ? 19.125 -17.75 -11.25 1 95.38 223 ARG B O 1
ATOM 4529 N N . PRO B 1 224 ? 17.844 -17.234 -13.047 1 98.19 224 PRO B N 1
ATOM 4530 C CA . PRO B 1 224 ? 16.656 -17.172 -12.211 1 98.19 224 PRO B CA 1
ATOM 4531 C C . PRO B 1 224 ? 16.312 -18.5 -11.547 1 98.19 224 PRO B C 1
ATOM 4533 O O . PRO B 1 224 ? 16.469 -19.562 -12.164 1 98.19 224 PRO B O 1
ATOM 4536 N N . ARG B 1 225 ? 15.992 -18.406 -10.297 1 98.31 225 ARG B N 1
ATOM 4537 C CA . ARG B 1 225 ? 15.367 -19.578 -9.688 1 98.31 225 ARG B CA 1
ATOM 4538 C C . ARG B 1 225 ? 14 -19.859 -10.305 1 98.31 225 ARG B C 1
ATOM 4540 O O . ARG B 1 225 ? 13.227 -18.938 -10.555 1 98.31 225 ARG B O 1
ATOM 4547 N N . ILE B 1 226 ? 13.719 -21.094 -10.562 1 98.56 226 ILE B N 1
ATOM 4548 C CA . ILE B 1 226 ? 12.492 -21.469 -11.273 1 98.56 226 ILE B CA 1
ATOM 4549 C C . ILE B 1 226 ? 11.383 -21.766 -10.266 1 98.56 226 ILE B C 1
ATOM 4551 O O . ILE B 1 226 ? 11.57 -22.531 -9.328 1 98.56 226 ILE B O 1
ATOM 4555 N N . TRP B 1 227 ? 10.25 -21.062 -10.43 1 98.75 227 TRP B N 1
ATOM 4556 C CA . TRP B 1 227 ? 9.008 -21.219 -9.68 1 98.75 227 TRP B CA 1
ATOM 4557 C C . TRP B 1 227 ? 7.938 -21.891 -10.523 1 98.75 227 TRP B C 1
ATOM 4559 O O . TRP B 1 227 ? 7.637 -21.438 -11.633 1 98.75 227 TRP B O 1
ATOM 4569 N N . VAL B 1 228 ? 7.344 -23.062 -10.094 1 98.5 228 VAL B N 1
ATOM 4570 C CA . VAL B 1 228 ? 6.262 -23.719 -10.812 1 98.5 228 VAL B CA 1
ATOM 4571 C C . VAL B 1 228 ? 5.027 -23.812 -9.922 1 98.5 228 VAL B C 1
ATOM 4573 O O . VAL B 1 228 ? 5.125 -24.141 -8.742 1 98.5 228 VAL B O 1
ATOM 4576 N N . THR B 1 229 ? 3.863 -23.562 -10.453 1 98.44 229 THR B N 1
ATOM 4577 C CA . THR B 1 229 ? 2.635 -23.453 -9.68 1 98.44 229 THR B CA 1
ATOM 4578 C C . THR B 1 229 ? 1.682 -24.594 -10.008 1 98.44 229 THR B C 1
ATOM 4580 O O . THR B 1 229 ? 1.453 -24.891 -11.188 1 98.44 229 THR B O 1
ATOM 4583 N N . PHE B 1 230 ? 1.096 -25.25 -8.969 1 98.31 230 PHE B N 1
ATOM 4584 C CA . PHE B 1 230 ? 0.103 -26.297 -9.102 1 98.31 230 PHE B CA 1
ATOM 4585 C C . PHE B 1 230 ? -1.069 -26.062 -8.156 1 98.31 230 PHE B C 1
ATOM 4587 O O . PHE B 1 230 ? -0.985 -25.234 -7.25 1 98.31 230 PHE B O 1
ATOM 4594 N N . ARG B 1 231 ? -2.15 -26.781 -8.422 1 98.31 231 ARG B N 1
ATOM 4595 C CA . ARG B 1 231 ? -3.309 -26.812 -7.535 1 98.31 231 ARG B CA 1
ATOM 4596 C C . ARG B 1 231 ? -3.607 -28.234 -7.078 1 98.31 231 ARG B C 1
ATOM 4598 O O . ARG B 1 231 ? -4.57 -28.859 -7.539 1 98.31 231 ARG B O 1
ATOM 4605 N N . PRO B 1 232 ? -2.863 -28.75 -6.117 1 98.56 232 PRO B N 1
ATOM 4606 C CA . PRO B 1 232 ? -3.002 -30.156 -5.719 1 98.56 232 PRO B CA 1
ATOM 4607 C C . PRO B 1 232 ? -4.363 -30.453 -5.094 1 98.56 232 PRO B C 1
ATOM 4609 O O . PRO B 1 232 ? -4.902 -29.641 -4.352 1 98.56 232 PRO B O 1
ATOM 4612 N N . ILE B 1 233 ? -4.938 -31.547 -5.43 1 98.75 233 ILE B N 1
ATOM 4613 C CA . ILE B 1 233 ? -6.109 -32.156 -4.812 1 98.75 233 ILE B CA 1
ATOM 4614 C C . ILE B 1 233 ? -5.699 -33.438 -4.094 1 98.75 233 ILE B C 1
ATOM 4616 O O . ILE B 1 233 ? -5.398 -34.438 -4.738 1 98.75 233 ILE B O 1
ATOM 4620 N N . LEU B 1 234 ? -5.727 -33.312 -2.773 1 98.19 234 LEU B N 1
ATOM 4621 C CA . LEU B 1 234 ? -5.121 -34.312 -1.877 1 98.19 234 LEU B CA 1
ATOM 4622 C C . LEU B 1 234 ? -6.188 -35.094 -1.113 1 98.19 234 LEU B C 1
ATOM 4624 O O . LEU B 1 234 ? -7.188 -34.5 -0.677 1 98.19 234 LEU B O 1
ATOM 4628 N N . ALA B 1 235 ? -6.043 -36.375 -1.009 1 98.38 235 ALA B N 1
ATOM 4629 C CA . ALA B 1 235 ? -6.797 -37.219 -0.085 1 98.38 235 ALA B CA 1
ATOM 4630 C C . ALA B 1 235 ? -5.93 -38.375 0.442 1 98.38 235 ALA B C 1
ATOM 4632 O O . ALA B 1 235 ? -4.785 -38.531 0.018 1 98.38 235 ALA B O 1
ATOM 4633 N N . GLU B 1 236 ? -6.504 -39.125 1.328 1 98.12 236 GLU B N 1
ATOM 4634 C CA . GLU B 1 236 ? -5.758 -40.156 2.037 1 98.12 236 GLU B CA 1
ATOM 4635 C C . GLU B 1 236 ? -5.188 -41.188 1.067 1 98.12 236 GLU B C 1
ATOM 4637 O O . GLU B 1 236 ? -4.098 -41.719 1.287 1 98.12 236 GLU B O 1
ATOM 4642 N N . THR B 1 237 ? -5.977 -41.562 0.054 1 98.56 237 THR B N 1
ATOM 4643 C CA . THR B 1 237 ? -5.543 -42.5 -0.974 1 98.56 237 THR B CA 1
ATOM 4644 C C . THR B 1 237 ? -5.719 -41.906 -2.365 1 98.56 237 THR B C 1
ATOM 4646 O O . THR B 1 237 ? -6.445 -40.906 -2.537 1 98.56 237 THR B O 1
ATOM 4649 N N . ASP B 1 238 ? -5.02 -42.5 -3.287 1 98.56 238 ASP B N 1
ATOM 4650 C CA . ASP B 1 238 ? -5.164 -42.062 -4.664 1 98.56 238 ASP B CA 1
ATOM 4651 C C . ASP B 1 238 ? -6.617 -42.156 -5.125 1 98.56 238 ASP B C 1
ATOM 4653 O O . ASP B 1 238 ? -7.129 -41.219 -5.758 1 98.56 238 ASP B O 1
ATOM 4657 N N . GLU B 1 239 ? -7.273 -43.25 -4.836 1 98.5 239 GLU B N 1
ATOM 4658 C CA . GLU B 1 239 ? -8.664 -43.469 -5.242 1 98.5 239 GLU B CA 1
ATOM 4659 C C . GLU B 1 239 ? -9.562 -42.344 -4.688 1 98.5 239 GLU B C 1
ATOM 4661 O O . GLU B 1 239 ? -10.391 -41.781 -5.41 1 98.5 239 GLU B O 1
ATOM 4666 N N . LEU B 1 240 ? -9.352 -42 -3.457 1 98.69 240 LEU B N 1
ATOM 4667 C CA . LEU B 1 240 ? -10.156 -40.969 -2.809 1 98.69 240 LEU B CA 1
ATOM 4668 C C . LEU B 1 240 ? -9.836 -39.594 -3.385 1 98.69 240 LEU B C 1
ATOM 4670 O O . LEU B 1 240 ? -10.719 -38.75 -3.5 1 98.69 240 LEU B O 1
ATOM 4674 N N . ALA B 1 241 ? -8.594 -39.375 -3.711 1 98.81 241 ALA B N 1
ATOM 4675 C CA . ALA B 1 241 ? -8.18 -38.125 -4.289 1 98.81 241 ALA B CA 1
ATOM 4676 C C . ALA B 1 241 ? -8.828 -37.875 -5.648 1 98.81 241 ALA B C 1
ATOM 4678 O O . ALA B 1 241 ? -9.289 -36.781 -5.949 1 98.81 241 ALA B O 1
ATOM 46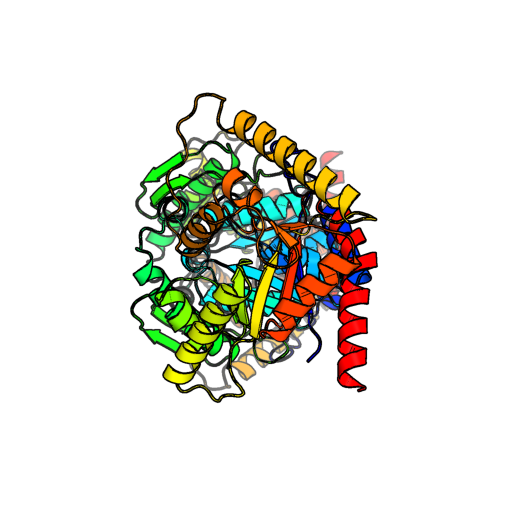79 N N . TRP B 1 242 ? -8.867 -38.938 -6.445 1 98.69 242 TRP B N 1
ATOM 4680 C CA . TRP B 1 242 ? -9.469 -38.812 -7.77 1 98.69 242 TRP B CA 1
ATOM 4681 C C . TRP B 1 242 ? -10.977 -38.594 -7.664 1 98.69 242 TRP B C 1
ATOM 4683 O O . TRP B 1 242 ? -11.555 -37.844 -8.438 1 98.69 242 TRP B O 1
ATOM 4693 N N . ALA B 1 243 ? -11.594 -39.281 -6.73 1 98.75 243 ALA B N 1
ATOM 4694 C CA . ALA B 1 243 ? -13.016 -39 -6.488 1 98.75 243 ALA B CA 1
ATOM 4695 C C . ALA B 1 243 ? -13.242 -37.562 -6.094 1 98.75 243 ALA B C 1
ATOM 4697 O O . ALA B 1 243 ? -14.172 -36.906 -6.582 1 98.75 243 ALA B O 1
ATOM 4698 N N . LYS B 1 244 ? -12.398 -37.094 -5.223 1 98.62 244 LYS B N 1
ATOM 4699 C CA . LYS B 1 244 ? -12.477 -35.688 -4.789 1 98.62 244 LYS B CA 1
ATOM 4700 C C . LYS B 1 244 ? -12.25 -34.75 -5.961 1 98.62 244 LYS B C 1
ATOM 4702 O O . LYS B 1 244 ? -12.898 -33.719 -6.055 1 98.62 244 LYS B O 1
ATOM 4707 N N . ALA B 1 245 ? -11.32 -35.062 -6.805 1 98.62 245 ALA B N 1
ATOM 4708 C CA . ALA B 1 245 ? -11.016 -34.25 -7.977 1 98.62 245 ALA B CA 1
ATOM 4709 C C . ALA B 1 245 ? -12.234 -34.094 -8.875 1 98.62 245 ALA B C 1
ATOM 4711 O O . ALA B 1 245 ? -12.539 -33 -9.328 1 98.62 245 ALA B O 1
ATOM 4712 N N . HIS B 1 246 ? -12.93 -35.219 -9.102 1 98.38 246 HIS B N 1
ATOM 4713 C CA . HIS B 1 246 ? -14.102 -35.156 -9.961 1 98.38 246 HIS B CA 1
ATOM 4714 C C . HIS B 1 246 ? -15.227 -34.375 -9.305 1 98.38 246 HIS B C 1
ATOM 4716 O O . HIS B 1 246 ? -15.953 -33.625 -9.984 1 98.38 246 HIS B O 1
ATOM 4722 N N . ARG B 1 247 ? -15.352 -34.5 -8 1 98.12 247 ARG B N 1
ATOM 4723 C CA . ARG B 1 247 ? -16.328 -33.688 -7.289 1 98.12 247 ARG B CA 1
ATOM 4724 C C . ARG B 1 247 ? -15.984 -32.188 -7.371 1 98.12 247 ARG B C 1
ATOM 4726 O O . ARG B 1 247 ? -16.875 -31.344 -7.523 1 98.12 247 ARG B O 1
ATOM 4733 N N . THR B 1 248 ? -14.727 -31.938 -7.215 1 97.62 248 THR B N 1
ATOM 4734 C CA . THR B 1 248 ? -14.242 -30.562 -7.32 1 97.62 248 THR B CA 1
ATOM 4735 C C . THR B 1 248 ? -14.547 -29.984 -8.703 1 97.62 248 THR B C 1
ATOM 4737 O O . THR B 1 248 ? -15.039 -28.859 -8.812 1 97.62 248 THR B O 1
ATOM 4740 N N . LEU B 1 249 ? -14.273 -30.766 -9.719 1 97.38 249 LEU B N 1
ATOM 4741 C CA . LEU B 1 249 ? -14.539 -30.344 -11.094 1 97.38 249 LEU B CA 1
ATOM 4742 C C . LEU B 1 249 ? -16.016 -30.031 -11.289 1 97.38 249 LEU B C 1
ATOM 4744 O O . LEU B 1 249 ? -16.375 -29.047 -11.922 1 97.38 249 LEU B O 1
ATOM 4748 N N . ASP B 1 250 ? -16.875 -30.906 -10.742 1 96.62 250 ASP B N 1
ATOM 4749 C CA . ASP B 1 250 ? -18.312 -30.703 -10.828 1 96.62 250 ASP B CA 1
ATOM 4750 C C . ASP B 1 250 ? -18.719 -29.375 -10.188 1 96.62 250 ASP B C 1
ATOM 4752 O O . ASP B 1 250 ? -19.531 -28.641 -10.742 1 96.62 250 ASP B O 1
ATOM 4756 N N . ALA B 1 251 ? -18.156 -29.141 -9.039 1 95 251 ALA B N 1
ATOM 4757 C CA . ALA B 1 251 ? -18.484 -27.922 -8.312 1 95 251 ALA B CA 1
ATOM 4758 C C . ALA B 1 251 ? -18.016 -26.688 -9.078 1 95 251 ALA B C 1
ATOM 4760 O O . ALA B 1 251 ? -18.734 -25.688 -9.164 1 95 251 ALA B O 1
ATOM 4761 N N . LEU B 1 252 ? -16.812 -26.734 -9.641 1 93.75 252 LEU B N 1
ATOM 4762 C CA . LEU B 1 252 ? -16.266 -25.625 -10.406 1 93.75 252 LEU B CA 1
ATOM 4763 C C . LEU B 1 252 ? -17.125 -25.328 -11.625 1 93.75 252 LEU B C 1
ATOM 4765 O O . LEU B 1 252 ? -17.422 -24.172 -11.93 1 93.75 252 LEU B O 1
ATOM 4769 N N . THR B 1 253 ? -17.562 -26.359 -12.305 1 92.62 253 THR B N 1
ATOM 4770 C CA . THR B 1 253 ? -18.375 -26.219 -13.508 1 92.62 253 THR B CA 1
ATOM 4771 C C . THR B 1 253 ? -19.75 -25.641 -13.172 1 92.62 253 THR B C 1
ATOM 4773 O O . THR B 1 253 ? -20.25 -24.766 -13.883 1 92.62 253 THR B O 1
ATOM 4776 N N . ALA B 1 254 ? -20.297 -26.094 -12.086 1 91.12 254 ALA B N 1
ATOM 4777 C CA . ALA B 1 254 ? -21.609 -25.625 -11.656 1 91.12 254 ALA B CA 1
ATOM 4778 C C . ALA B 1 254 ? -21.562 -24.141 -11.273 1 91.12 254 ALA B C 1
ATOM 4780 O O . ALA B 1 254 ? -22.469 -23.375 -11.602 1 91.12 254 ALA B O 1
ATOM 4781 N N . ASN B 1 255 ? -20.547 -23.781 -10.578 1 88.06 255 ASN B N 1
ATOM 4782 C CA . ASN B 1 255 ? -20.422 -22.406 -10.102 1 88.06 255 ASN B CA 1
ATOM 4783 C C . ASN B 1 255 ? -20.141 -21.438 -11.25 1 88.06 255 ASN B C 1
ATOM 4785 O O . ASN B 1 255 ? -20.547 -20.281 -11.203 1 88.06 255 ASN B O 1
ATOM 4789 N N . ARG B 1 256 ? -19.422 -21.797 -12.203 1 81.56 256 ARG B N 1
ATOM 4790 C CA . ARG B 1 256 ? -19.156 -20.953 -13.367 1 81.56 256 ARG B CA 1
ATOM 4791 C C . ARG B 1 256 ? -20.422 -20.75 -14.188 1 81.56 256 ARG B C 1
ATOM 4793 O O . ARG B 1 256 ? -20.656 -19.656 -14.711 1 81.56 256 ARG B O 1
ATOM 4800 N N . ALA B 1 257 ? -21.156 -21.734 -14.336 1 69.75 257 ALA B N 1
ATOM 4801 C CA . ALA B 1 257 ? -22.422 -21.656 -15.055 1 69.75 257 ALA B CA 1
ATOM 4802 C C . ALA B 1 257 ? -23.375 -20.688 -14.359 1 69.75 257 ALA B C 1
ATOM 4804 O O . ALA B 1 257 ? -24.109 -19.953 -15.023 1 69.75 257 ALA B O 1
ATOM 4805 N N . GLY B 1 258 ? -23.297 -20.656 -13.078 1 60.97 258 GLY B N 1
ATOM 4806 C CA . GLY B 1 258 ? -24.141 -19.734 -12.32 1 60.97 258 GLY B CA 1
ATOM 4807 C C . GLY B 1 258 ? -23.75 -18.281 -12.5 1 60.97 258 GLY B C 1
ATOM 4808 O O . GLY B 1 258 ? -24.609 -17.406 -12.617 1 60.97 258 GLY B O 1
ATOM 4809 N N . VAL B 1 259 ? -22.547 -17.984 -12.578 1 61.22 259 VAL B N 1
ATOM 4810 C CA . VAL B 1 259 ? -22.047 -16.625 -12.719 1 61.22 259 VAL B CA 1
ATOM 4811 C C . VAL B 1 259 ? -22.281 -16.125 -14.148 1 61.22 259 VAL B C 1
ATOM 4813 O O . VAL B 1 259 ? -22.672 -14.984 -14.359 1 61.22 259 VAL B O 1
ATOM 4816 N N . ASN B 1 260 ? -21.891 -16.953 -15.188 1 56.69 260 ASN B N 1
ATOM 4817 C CA . ASN B 1 260 ? -21.984 -16.547 -16.578 1 56.69 260 ASN B CA 1
ATOM 4818 C C . ASN B 1 260 ? -23.422 -16.625 -17.094 1 56.69 260 ASN B C 1
ATOM 4820 O O . ASN B 1 260 ? -23.766 -16.047 -18.125 1 56.69 260 ASN B O 1
ATOM 4824 N N . GLY B 1 261 ? -24.344 -17.078 -16.359 1 45.41 261 GLY B N 1
ATOM 4825 C CA . GLY B 1 261 ? -25.656 -17.422 -16.891 1 45.41 261 GLY B CA 1
ATOM 4826 C C . GLY B 1 261 ? -25.625 -18.547 -17.922 1 45.41 261 GLY B C 1
ATOM 4827 O O . GLY B 1 261 ? -24.641 -18.672 -18.656 1 45.41 261 GLY B O 1
ATOM 4828 N N . ALA B 1 262 ? -26.312 -19.906 -17.875 1 47.62 262 ALA B N 1
ATOM 4829 C CA . ALA B 1 262 ? -26.375 -21.125 -18.672 1 47.62 262 ALA B CA 1
ATOM 4830 C C . ALA B 1 262 ? -26.328 -20.797 -20.156 1 47.62 262 ALA B C 1
ATOM 4832 O O . ALA B 1 262 ? -25.953 -21.656 -20.969 1 47.62 262 ALA B O 1
ATOM 4833 N N . GLY B 1 263 ? -26.516 -19.547 -20.547 1 46 263 GLY B N 1
ATOM 4834 C CA . GLY B 1 263 ? -26.656 -19.172 -21.953 1 46 263 GLY B CA 1
ATOM 4835 C C . GLY B 1 263 ? -25.578 -18.219 -22.438 1 46 263 GLY B C 1
ATOM 4836 O O . GLY B 1 263 ? -25.625 -17.734 -23.562 1 46 263 GLY B O 1
ATOM 4837 N N . LYS B 1 264 ? -24.891 -17.781 -21.547 1 53.09 264 LYS B N 1
ATOM 4838 C CA . LYS B 1 264 ? -24.016 -16.734 -22.062 1 53.09 264 LYS B CA 1
ATOM 4839 C C . LYS B 1 264 ? -22.859 -17.359 -22.859 1 53.09 264 LYS B C 1
ATOM 4841 O O . LYS B 1 264 ? -22.422 -18.469 -22.562 1 53.09 264 LYS B O 1
ATOM 4846 N N . GLU B 1 265 ? -22.391 -16.828 -24.016 1 54.06 265 GLU B N 1
ATOM 4847 C CA . GLU B 1 265 ? -21.375 -17.078 -25.031 1 54.06 265 GLU B CA 1
ATOM 4848 C C . GLU B 1 265 ? -20.047 -17.5 -24.391 1 54.06 265 GLU B C 1
ATOM 4850 O O . GLU B 1 265 ? -19.719 -17.047 -23.281 1 54.06 265 GLU B O 1
ATOM 4855 N N . GLN B 1 266 ? -19.406 -18.594 -24.781 1 59.78 266 GLN B N 1
ATOM 4856 C CA . GLN B 1 266 ? -18.078 -19.047 -24.406 1 59.78 266 GLN B CA 1
ATOM 4857 C C . GLN B 1 266 ? -17.078 -17.891 -24.375 1 59.78 266 GLN B C 1
ATOM 4859 O O . GLN B 1 266 ? -17.047 -17.078 -25.297 1 59.78 266 GLN B O 1
ATOM 4864 N N . PRO B 1 267 ? -16.438 -17.688 -23.25 1 71.38 267 PRO B N 1
ATOM 4865 C CA . PRO B 1 267 ? -15.422 -16.625 -23.25 1 71.38 267 PRO B CA 1
ATOM 4866 C C . PRO B 1 267 ? -14.367 -16.797 -24.328 1 71.38 267 PRO B C 1
ATOM 4868 O O . PRO B 1 267 ? -14.086 -17.922 -24.75 1 71.38 267 PRO B O 1
ATOM 4871 N N . PRO B 1 268 ? -13.969 -15.719 -24.938 1 79.31 268 PRO B N 1
ATOM 4872 C CA . PRO B 1 268 ? -12.906 -15.812 -25.938 1 79.31 268 PRO B CA 1
ATOM 4873 C C . PRO B 1 268 ? -11.633 -16.453 -25.391 1 79.31 268 PRO B C 1
ATOM 4875 O O . PRO B 1 268 ? -11.43 -16.5 -24.188 1 79.31 268 PRO B O 1
ATOM 4878 N N . PRO B 1 269 ? -10.898 -17.062 -26.297 1 85 269 PRO B N 1
ATOM 4879 C CA . PRO B 1 269 ? -9.609 -17.609 -25.875 1 85 269 PRO B CA 1
ATOM 4880 C C . PRO B 1 269 ? -8.727 -16.578 -25.172 1 85 269 PRO B C 1
ATOM 4882 O O . PRO B 1 269 ? -8.75 -15.398 -25.531 1 85 269 PRO B O 1
ATOM 4885 N N . PRO B 1 270 ? -8.07 -17.125 -24.234 1 91.75 270 PRO B N 1
ATOM 4886 C CA . PRO B 1 270 ? -7.195 -16.188 -23.531 1 91.75 270 PRO B CA 1
ATOM 4887 C C . PRO B 1 270 ? -6.094 -15.609 -24.422 1 91.75 270 PRO B C 1
ATOM 4889 O O . PRO B 1 270 ? -5.652 -16.281 -25.359 1 91.75 270 PRO B O 1
ATOM 4892 N N . GLN B 1 271 ? -5.625 -14.406 -24.094 1 90.56 271 GLN B N 1
ATOM 4893 C CA . GLN B 1 271 ? -4.613 -13.703 -24.891 1 90.56 271 GLN B CA 1
ATOM 4894 C C . GLN B 1 271 ? -3.207 -14.102 -24.453 1 90.56 271 GLN B C 1
ATOM 4896 O O . GLN B 1 271 ? -2.281 -14.117 -25.266 1 90.56 271 GLN B O 1
ATOM 4901 N N . ASN B 1 272 ? -3.025 -14.422 -23.203 1 91.38 272 ASN B N 1
ATOM 4902 C CA . ASN B 1 272 ? -1.68 -14.711 -22.719 1 91.38 272 ASN B CA 1
ATOM 4903 C C . ASN B 1 272 ? -1.196 -16.078 -23.188 1 91.38 272 ASN B C 1
ATOM 4905 O O . ASN B 1 272 ? -1.975 -17.031 -23.234 1 91.38 272 ASN B O 1
ATOM 4909 N N . VAL B 1 273 ? 0.034 -16.234 -23.516 1 93.19 273 VAL B N 1
ATOM 4910 C CA . VAL B 1 273 ? 0.627 -17.422 -24.125 1 93.19 273 VAL B CA 1
ATOM 4911 C C . VAL B 1 273 ? 0.572 -18.594 -23.156 1 93.19 273 VAL B C 1
ATOM 4913 O O . VAL B 1 273 ? 0.331 -19.734 -23.562 1 93.19 273 VAL B O 1
ATOM 4916 N N . GLY B 1 274 ? 0.754 -18.359 -21.859 1 93.56 274 GLY B N 1
ATOM 4917 C CA . GLY B 1 274 ? 0.697 -19.406 -20.875 1 93.56 274 GLY B CA 1
ATOM 4918 C C . GLY B 1 274 ? -0.621 -20.172 -20.875 1 93.56 274 GLY B C 1
ATOM 4919 O O . GLY B 1 274 ? -0.639 -21.391 -20.875 1 93.56 274 GLY B O 1
ATOM 4920 N N . SER B 1 275 ? -1.687 -19.406 -20.906 1 94.25 275 SER B N 1
ATOM 4921 C CA . SER B 1 275 ? -3.012 -20.016 -20.938 1 94.25 275 SER B CA 1
ATOM 4922 C C . SER B 1 275 ? -3.248 -20.781 -22.234 1 94.25 275 SER B C 1
ATOM 4924 O O . SER B 1 275 ? -3.854 -21.859 -22.234 1 94.25 275 SER B O 1
ATOM 4926 N N . GLN B 1 276 ? -2.777 -20.219 -23.344 1 95.06 276 GLN B N 1
ATOM 4927 C CA . GLN B 1 276 ? -2.904 -20.906 -24.625 1 95.06 276 GLN B CA 1
ATOM 4928 C C . GLN B 1 276 ? -2.197 -22.25 -24.609 1 95.06 276 GLN B C 1
ATOM 4930 O O . GLN B 1 276 ? -2.746 -23.25 -25.078 1 95.06 276 GLN B O 1
ATOM 4935 N N . ARG B 1 277 ? -1.052 -22.25 -24.062 1 95.25 277 ARG B N 1
ATOM 4936 C CA . ARG B 1 277 ? -0.282 -23.484 -23.984 1 95.25 277 ARG B CA 1
ATOM 4937 C C . ARG B 1 277 ? -1.015 -24.531 -23.141 1 95.25 277 ARG B C 1
ATOM 4939 O O . ARG B 1 277 ? -1.089 -25.703 -23.516 1 95.25 277 ARG B O 1
ATOM 4946 N N . LEU B 1 278 ? -1.577 -24.094 -22 1 96.38 278 LEU B N 1
ATOM 4947 C CA . LEU B 1 278 ? -2.27 -25.016 -21.109 1 96.38 278 LEU B CA 1
ATOM 4948 C C . LEU B 1 278 ? -3.475 -25.641 -21.812 1 96.38 278 LEU B C 1
ATOM 4950 O O . LEU B 1 278 ? -3.723 -26.844 -21.672 1 96.38 278 LEU B O 1
ATOM 4954 N N . LEU B 1 279 ? -4.18 -24.812 -22.547 1 95.81 279 LEU B N 1
ATOM 4955 C CA . LEU B 1 279 ? -5.355 -25.312 -23.266 1 95.81 279 LEU B CA 1
ATOM 4956 C C . LEU B 1 279 ? -4.953 -26.297 -24.359 1 95.81 279 LEU B C 1
ATOM 4958 O O . LEU B 1 279 ? -5.648 -27.281 -24.594 1 95.81 279 LEU B O 1
ATOM 4962 N N . GLU B 1 280 ? -3.879 -26.047 -25.031 1 96.38 280 GLU B N 1
ATOM 4963 C CA . GLU B 1 280 ? -3.383 -26.969 -26.047 1 96.38 280 GLU B CA 1
ATOM 4964 C C . GLU B 1 280 ? -2.986 -28.297 -25.438 1 96.38 280 GLU B C 1
ATOM 4966 O O . GLU B 1 280 ? -3.277 -29.359 -26 1 96.38 280 GLU B O 1
ATOM 4971 N N . ILE B 1 281 ? -2.348 -28.281 -24.281 1 96.94 281 ILE B N 1
ATOM 4972 C CA . ILE B 1 281 ? -1.915 -29.484 -23.609 1 96.94 281 ILE B CA 1
ATOM 4973 C C . ILE B 1 281 ? -3.135 -30.281 -23.141 1 96.94 281 ILE B C 1
ATOM 4975 O O . ILE 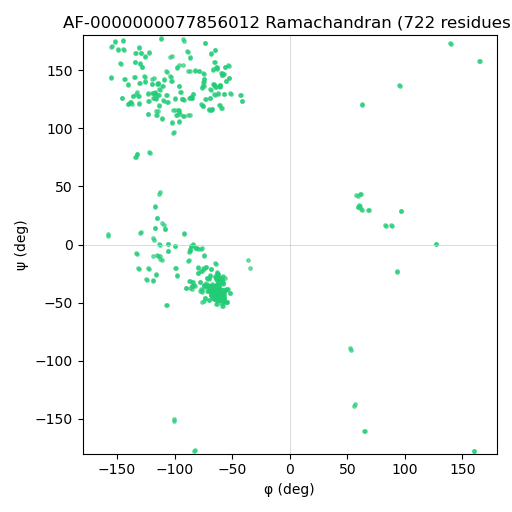B 1 281 ? -3.143 -31.516 -23.203 1 96.94 281 ILE B O 1
ATOM 4979 N N . ALA B 1 282 ? -4.117 -29.547 -22.672 1 96.12 282 ALA B N 1
ATOM 4980 C CA . ALA B 1 282 ? -5.348 -30.188 -22.203 1 96.12 282 ALA B CA 1
ATOM 4981 C C . ALA B 1 282 ? -5.988 -31.016 -23.312 1 96.12 282 ALA B C 1
ATOM 4983 O O . ALA B 1 282 ? -6.582 -32.062 -23.031 1 96.12 282 ALA B O 1
ATOM 4984 N N . LYS B 1 283 ? -5.863 -30.578 -24.562 1 96 283 LYS B N 1
ATOM 4985 C CA . LYS B 1 283 ? -6.441 -31.297 -25.688 1 96 283 LYS B CA 1
ATOM 4986 C C . LYS B 1 283 ? -5.742 -32.625 -25.922 1 96 283 LYS B C 1
ATOM 4988 O O . LYS B 1 283 ? -6.309 -33.531 -26.547 1 96 283 LYS B O 1
ATOM 4993 N N . ARG B 1 284 ? -4.566 -32.75 -25.453 1 97.12 284 ARG B N 1
ATOM 4994 C CA . ARG B 1 284 ? -3.771 -33.938 -25.719 1 97.12 284 ARG B CA 1
ATOM 4995 C C . ARG B 1 284 ? -4.043 -35.031 -24.672 1 97.12 284 ARG B C 1
ATOM 4997 O O . ARG B 1 284 ? -3.623 -36.156 -24.844 1 97.12 284 ARG B O 1
ATOM 5004 N N . GLY B 1 285 ? -4.688 -34.656 -23.594 1 96.19 285 GLY B N 1
ATOM 5005 C CA . GLY B 1 285 ? -4.996 -35.594 -22.547 1 96.19 285 GLY B CA 1
ATOM 5006 C C . GLY B 1 285 ? -5.402 -34.969 -21.234 1 96.19 285 GLY B C 1
ATOM 5007 O O . GLY B 1 285 ? -4.984 -33.844 -20.938 1 96.19 285 GLY B O 1
ATOM 5008 N N . GLU B 1 286 ? -6.074 -35.75 -20.5 1 97.19 286 GLU B N 1
ATOM 5009 C CA . GLU B 1 286 ? -6.562 -35.219 -19.219 1 97.19 286 GLU B CA 1
ATOM 5010 C C . GLU B 1 286 ? -5.508 -35.375 -18.125 1 97.19 286 GLU B C 1
ATOM 5012 O O . GLU B 1 286 ? -5.445 -34.562 -17.219 1 97.19 286 GLU B O 1
ATOM 5017 N N . VAL B 1 287 ? -4.824 -36.469 -18.203 1 98.06 287 VAL B N 1
ATOM 5018 C CA . VAL B 1 287 ? -3.816 -36.781 -17.203 1 98.06 287 VAL B CA 1
ATOM 5019 C C . VAL B 1 287 ? -2.441 -36.875 -17.859 1 98.06 287 VAL B C 1
ATOM 5021 O O . VAL B 1 287 ? -2.279 -37.562 -18.859 1 98.06 287 VAL B O 1
ATOM 5024 N N . HIS B 1 288 ? -1.531 -36.156 -17.375 1 98 288 HIS B N 1
ATOM 5025 C CA . HIS B 1 288 ? -0.149 -36.156 -17.844 1 98 288 HIS B CA 1
ATOM 5026 C C . HIS B 1 288 ? 0.805 -36.562 -16.719 1 98 288 HIS B C 1
ATOM 5028 O O . HIS B 1 288 ? 0.57 -36.219 -15.555 1 98 288 HIS B O 1
ATOM 5034 N N . ASP B 1 289 ? 1.885 -37.344 -17.078 1 97.38 289 ASP B N 1
ATOM 5035 C CA . ASP B 1 289 ? 2.912 -37.75 -16.125 1 97.38 289 ASP B CA 1
ATOM 5036 C C . ASP B 1 289 ? 2.299 -38.5 -14.938 1 97.38 289 ASP B C 1
ATOM 5038 O O . ASP B 1 289 ? 1.448 -39.375 -15.117 1 97.38 289 ASP B O 1
ATOM 5042 N N . ARG B 1 290 ? 2.742 -38.219 -13.711 1 94.31 290 ARG B N 1
ATOM 5043 C CA . ARG B 1 290 ? 2.338 -39.031 -12.562 1 94.31 290 ARG B CA 1
ATOM 5044 C C . ARG B 1 290 ? 0.928 -38.656 -12.109 1 94.31 290 ARG B C 1
ATOM 5046 O O . ARG B 1 290 ? 0.15 -39.531 -11.719 1 94.31 290 ARG B O 1
ATOM 5053 N N . ALA B 1 291 ? 0.643 -37.375 -12.125 1 97.25 291 ALA B N 1
ATOM 5054 C CA . ALA B 1 291 ? -0.555 -36.969 -11.391 1 97.25 291 ALA B CA 1
ATOM 5055 C C . ALA B 1 291 ? -1.09 -35.625 -11.914 1 97.25 291 ALA B C 1
ATOM 5057 O O . ALA B 1 291 ? -2.01 -35.062 -11.328 1 97.25 291 ALA B O 1
ATOM 5058 N N . LEU B 1 292 ? -0.559 -35.125 -13 1 98.44 292 LEU B N 1
ATOM 5059 C CA . LEU B 1 292 ? -0.958 -33.812 -13.523 1 98.44 292 LEU B CA 1
ATOM 5060 C C . LEU B 1 292 ? -2.299 -33.906 -14.242 1 98.44 292 LEU B C 1
ATOM 5062 O O . LEU B 1 292 ? -2.451 -34.688 -15.188 1 98.44 292 LEU B O 1
ATOM 5066 N N . TRP B 1 293 ? -3.271 -33.156 -13.773 1 98.56 293 TRP B N 1
ATOM 5067 C CA . TRP B 1 293 ? -4.652 -33.281 -14.234 1 98.56 293 TRP B CA 1
ATOM 5068 C C . TRP B 1 293 ? -5.148 -32 -14.859 1 98.56 293 TRP B C 1
ATOM 5070 O O . TRP B 1 293 ? -5.023 -30.922 -14.266 1 98.56 293 TRP B O 1
ATOM 5080 N N . TYR B 1 294 ? -5.766 -31.953 -16.078 1 97.69 294 TYR B N 1
ATOM 5081 C CA . TYR B 1 294 ? -5.953 -30.734 -16.859 1 97.69 294 TYR B CA 1
ATOM 5082 C C . TYR B 1 294 ? -7.43 -30.391 -17 1 97.69 294 TYR B C 1
ATOM 5084 O O . TYR B 1 294 ? -7.781 -29.297 -17.453 1 97.69 294 TYR B O 1
ATOM 5092 N N . PRO B 1 295 ? -8.383 -31.219 -16.625 1 96.88 295 PRO B N 1
ATOM 5093 C CA . PRO B 1 295 ? -9.781 -30.828 -16.781 1 96.88 295 PRO B CA 1
ATOM 5094 C C . PRO B 1 295 ? -10.109 -29.531 -16.047 1 96.88 295 PRO B C 1
ATOM 5096 O O . PRO B 1 295 ? -11 -28.781 -16.469 1 96.88 295 PRO B O 1
ATOM 5099 N N . THR B 1 296 ? -9.453 -29.266 -14.922 1 95.19 296 THR B N 1
ATOM 5100 C CA . THR B 1 296 ? -9.656 -27.984 -14.227 1 95.19 296 THR B CA 1
ATOM 5101 C C . THR B 1 296 ? -9.203 -26.828 -15.094 1 95.19 296 THR B C 1
ATOM 5103 O O . THR B 1 296 ? -9.727 -25.703 -14.977 1 95.19 296 THR B O 1
ATOM 5106 N N . VAL B 1 297 ? -8.211 -26.969 -15.977 1 94.94 297 VAL B N 1
ATOM 5107 C CA . VAL B 1 297 ? -7.715 -25.953 -16.891 1 94.94 297 VAL B CA 1
ATOM 5108 C C . VAL B 1 297 ? -8.828 -25.547 -17.875 1 94.94 297 VAL B C 1
ATOM 5110 O O . VAL B 1 297 ? -9.117 -24.359 -18.031 1 94.94 297 VAL B O 1
ATOM 5113 N N . THR B 1 298 ? -9.461 -26.609 -18.438 1 92.31 298 THR B N 1
ATOM 5114 C CA . THR B 1 298 ? -10.523 -26.359 -19.406 1 92.31 298 THR B CA 1
ATOM 5115 C C . THR B 1 298 ? -11.734 -25.719 -18.719 1 92.31 298 THR B C 1
ATOM 5117 O O . THR B 1 298 ? -12.336 -24.797 -19.266 1 92.31 298 THR B O 1
ATOM 5120 N N . ALA B 1 299 ? -12 -26.203 -17.547 1 90 299 ALA B N 1
ATOM 5121 C CA . ALA B 1 299 ? -13.172 -25.734 -16.812 1 90 299 ALA B CA 1
ATOM 5122 C C . ALA B 1 299 ? -13.055 -24.25 -16.484 1 90 299 ALA B C 1
ATOM 5124 O O . ALA B 1 299 ? -14.055 -23.547 -16.391 1 90 299 ALA B O 1
ATOM 5125 N N . THR B 1 300 ? -11.898 -23.766 -16.312 1 87.69 300 THR B N 1
ATOM 5126 C CA . THR B 1 300 ? -11.695 -22.375 -15.891 1 87.69 300 THR B CA 1
ATOM 5127 C C . THR B 1 300 ? -11.211 -21.531 -17.062 1 87.69 300 THR B C 1
ATOM 5129 O O . THR B 1 300 ? -10.883 -20.344 -16.891 1 87.69 300 THR B O 1
ATOM 5132 N N . ASN B 1 301 ? -11.039 -22.125 -18.281 1 88.56 301 ASN B N 1
ATOM 5133 C CA . ASN B 1 301 ? -10.477 -21.469 -19.469 1 88.56 301 ASN B CA 1
ATOM 5134 C C . ASN B 1 301 ? -9.047 -21 -19.219 1 88.56 301 ASN B C 1
ATOM 5136 O O . ASN B 1 301 ? -8.656 -19.922 -19.656 1 88.56 301 ASN B O 1
ATOM 5140 N N . ALA B 1 302 ? -8.383 -21.766 -18.422 1 89.88 302 ALA B N 1
ATOM 5141 C CA . ALA B 1 302 ? -6.973 -21.562 -18.109 1 89.88 302 ALA B CA 1
ATOM 5142 C C . ALA B 1 302 ? -6.742 -20.188 -17.469 1 89.88 302 ALA B C 1
ATOM 5144 O O . ALA B 1 302 ? -5.738 -19.531 -17.75 1 89.88 302 ALA B O 1
ATOM 5145 N N . ARG B 1 303 ? -7.715 -19.75 -16.75 1 82.88 303 ARG B N 1
ATOM 5146 C CA . ARG B 1 303 ? -7.531 -18.5 -16.016 1 82.88 303 ARG B CA 1
ATOM 5147 C C . ARG B 1 303 ? -6.652 -18.719 -14.789 1 82.88 303 ARG B C 1
ATOM 5149 O O . ARG B 1 303 ? -6.969 -19.547 -13.922 1 82.88 303 ARG B O 1
ATOM 5156 N N . GLY B 1 304 ? -5.508 -18.062 -14.703 1 83.38 304 GLY B N 1
ATOM 5157 C CA . GLY B 1 304 ? -4.637 -18.188 -13.547 1 83.38 304 GLY B CA 1
ATOM 5158 C C . GLY B 1 304 ? -4.055 -19.578 -13.391 1 83.38 304 GLY B C 1
ATOM 5159 O O . GLY B 1 304 ? -3.906 -20.312 -14.367 1 83.38 304 GLY B O 1
ATOM 5160 N N . ALA B 1 305 ? -3.602 -19.891 -12.234 1 88.38 305 ALA B N 1
ATOM 5161 C CA . ALA B 1 305 ? -3.137 -21.25 -11.938 1 88.38 305 ALA B CA 1
ATOM 5162 C C . ALA B 1 305 ? -4.293 -22.234 -11.953 1 88.38 305 ALA B C 1
ATOM 5164 O O . ALA B 1 305 ? -5.25 -22.094 -11.188 1 88.38 305 ALA B O 1
ATOM 5165 N N . SER B 1 306 ? -4.246 -23.234 -12.93 1 92.81 306 SER B N 1
ATOM 5166 C CA . SER B 1 306 ? -5.422 -24.078 -13.109 1 92.81 306 SER B CA 1
ATOM 5167 C C . SER B 1 306 ? -5.039 -25.562 -13.18 1 92.81 306 SER B C 1
ATOM 5169 O O . SER B 1 306 ? -5.91 -26.422 -13.234 1 92.81 306 SER B O 1
ATOM 5171 N N . THR B 1 307 ? -3.811 -25.859 -13.234 1 96.56 307 THR B N 1
ATOM 5172 C CA . THR B 1 307 ? -3.387 -27.25 -13.367 1 96.56 307 THR B CA 1
ATOM 5173 C C . THR B 1 307 ? -3.336 -27.938 -12 1 96.56 307 THR B C 1
ATOM 5175 O O . THR B 1 307 ? -2.697 -27.438 -11.078 1 96.56 307 THR B O 1
ATOM 5178 N N . ALA B 1 308 ? -3.963 -29.094 -11.93 1 98.31 308 ALA B N 1
ATOM 5179 C CA . ALA B 1 308 ? -4.035 -29.797 -10.656 1 98.31 308 ALA B CA 1
ATOM 5180 C C . ALA B 1 308 ? -3.061 -30.969 -10.625 1 98.31 308 ALA B C 1
ATOM 5182 O O . ALA B 1 308 ? -2.742 -31.547 -11.664 1 98.31 308 ALA B O 1
ATOM 5183 N N . LEU B 1 309 ? -2.473 -31.266 -9.492 1 98.75 309 LEU B N 1
ATOM 5184 C CA . LEU B 1 309 ? -1.895 -32.562 -9.148 1 98.75 309 LEU B CA 1
ATOM 5185 C C . LEU B 1 309 ? -2.848 -33.375 -8.273 1 98.75 309 LEU B C 1
ATOM 5187 O O . LEU B 1 309 ? -3.283 -32.906 -7.223 1 98.75 309 LEU B O 1
ATOM 5191 N N . VAL B 1 310 ? -3.18 -34.594 -8.695 1 98.88 310 VAL B N 1
ATOM 5192 C CA . VAL B 1 310 ? -4.195 -35.375 -7.969 1 98.88 310 VAL B CA 1
ATOM 5193 C C . VAL B 1 310 ? -3.578 -36.625 -7.387 1 98.88 310 VAL B C 1
ATOM 5195 O O . VAL B 1 310 ? -2.914 -37.375 -8.102 1 98.88 310 VAL B O 1
ATOM 5198 N N . GLY B 1 311 ? -3.812 -36.844 -6.086 1 98.81 311 GLY B N 1
ATOM 5199 C CA . GLY B 1 311 ? -3.33 -38.094 -5.539 1 98.81 311 GLY B CA 1
ATOM 5200 C C . GLY B 1 311 ? -3.189 -38.062 -4.027 1 98.81 311 GLY B C 1
ATOM 5201 O O . GLY B 1 311 ? -3.619 -37.125 -3.373 1 98.81 311 GLY B O 1
ATOM 5202 N N . SER B 1 312 ? -2.707 -39.188 -3.488 1 98.69 312 SER B N 1
ATOM 5203 C CA . SER B 1 312 ? -2.326 -39.281 -2.084 1 98.69 312 SER B CA 1
ATOM 5204 C C . SER B 1 312 ? -1.145 -38.375 -1.767 1 98.69 312 SER B C 1
ATOM 5206 O O . SER B 1 312 ? -0.507 -37.844 -2.674 1 98.69 312 SER B O 1
ATOM 5208 N N . PRO B 1 313 ? -0.86 -38.156 -0.439 1 98.44 313 PRO B N 1
ATOM 5209 C CA . PRO B 1 313 ? 0.312 -37.344 -0.081 1 98.44 313 PRO B CA 1
ATOM 5210 C C . PRO B 1 313 ? 1.597 -37.875 -0.73 1 98.44 313 PRO B C 1
ATOM 5212 O O . PRO B 1 313 ? 2.422 -37.062 -1.184 1 98.44 313 PRO B O 1
ATOM 5215 N N . GLN B 1 314 ? 1.722 -39.156 -0.8 1 98.06 314 GLN B N 1
ATOM 5216 C CA . GLN B 1 314 ? 2.91 -39.719 -1.412 1 98.06 314 GLN B CA 1
ATOM 5217 C C . GLN B 1 314 ? 2.975 -39.406 -2.902 1 98.06 314 GLN B C 1
ATOM 5219 O O . GLN B 1 314 ? 4.023 -39 -3.41 1 98.06 314 GLN B O 1
ATOM 5224 N N . THR B 1 315 ? 1.862 -39.594 -3.582 1 98.62 315 THR B N 1
ATOM 5225 C CA . THR B 1 315 ? 1.795 -39.344 -5.016 1 98.62 315 THR B CA 1
ATOM 5226 C C . THR B 1 315 ? 2.105 -37.875 -5.316 1 98.62 315 THR B C 1
ATOM 5228 O O . THR B 1 315 ? 2.879 -37.562 -6.227 1 98.62 315 THR B O 1
ATOM 5231 N N . ILE B 1 316 ? 1.516 -36.969 -4.547 1 98.69 316 ILE B N 1
ATOM 5232 C CA . ILE B 1 316 ? 1.722 -35.531 -4.742 1 98.69 316 ILE B CA 1
ATOM 5233 C C . ILE B 1 316 ? 3.18 -35.188 -4.461 1 98.69 316 ILE B C 1
ATOM 5235 O O . ILE B 1 316 ? 3.809 -34.469 -5.234 1 98.69 316 ILE B O 1
ATOM 5239 N N . ALA B 1 317 ? 3.736 -35.688 -3.367 1 98.38 317 ALA B N 1
ATOM 5240 C CA . ALA B 1 317 ? 5.129 -35.406 -3.021 1 98.38 317 ALA B CA 1
ATOM 5241 C C . ALA B 1 317 ? 6.074 -35.875 -4.117 1 98.38 317 ALA B C 1
ATOM 5243 O O . ALA B 1 317 ? 6.992 -35.156 -4.512 1 98.38 317 ALA B O 1
ATOM 5244 N N . GLU B 1 318 ? 5.82 -37.094 -4.617 1 98.19 318 GLU B N 1
ATOM 5245 C CA . GLU B 1 318 ? 6.664 -37.656 -5.676 1 98.19 318 GLU B CA 1
ATOM 5246 C C . GLU B 1 318 ? 6.547 -36.844 -6.957 1 98.19 318 GLU B C 1
ATOM 5248 O O . GLU B 1 318 ? 7.535 -36.625 -7.672 1 98.19 318 GLU B O 1
ATOM 5253 N N . SER B 1 319 ? 5.34 -36.438 -7.23 1 98.5 319 SER B N 1
ATOM 5254 C CA . SER B 1 319 ? 5.141 -35.594 -8.398 1 98.5 319 SER B CA 1
ATOM 5255 C C . SER B 1 319 ? 5.922 -34.281 -8.258 1 98.5 319 SER B C 1
ATOM 5257 O O . SER B 1 319 ? 6.574 -33.844 -9.211 1 98.5 319 SER B O 1
ATOM 5259 N N . ILE B 1 320 ? 5.852 -33.594 -7.125 1 98.5 320 ILE B N 1
ATOM 5260 C CA . ILE B 1 320 ? 6.574 -32.375 -6.871 1 98.5 320 ILE B CA 1
ATOM 5261 C C . ILE B 1 320 ? 8.078 -32.594 -7.027 1 98.5 320 ILE B C 1
ATOM 5263 O O . ILE B 1 320 ? 8.773 -31.797 -7.652 1 98.5 320 ILE B O 1
ATOM 5267 N N . LEU B 1 321 ? 8.578 -33.75 -6.5 1 98.19 321 LEU B N 1
ATOM 5268 C CA . LEU B 1 321 ? 10 -34.062 -6.57 1 98.19 321 LEU B CA 1
ATOM 5269 C C . LEU B 1 321 ? 10.461 -34.219 -8.016 1 98.19 321 LEU B C 1
ATOM 5271 O O . LEU B 1 321 ? 11.594 -33.875 -8.352 1 98.19 321 LEU B O 1
ATOM 5275 N N . ASP B 1 322 ? 9.57 -34.75 -8.914 1 98.19 322 ASP B N 1
ATOM 5276 C CA . ASP B 1 322 ? 9.891 -34.812 -10.336 1 98.19 322 ASP B CA 1
ATOM 5277 C C . ASP B 1 322 ? 10.219 -33.438 -10.898 1 98.19 322 ASP B C 1
ATOM 5279 O O . ASP B 1 322 ? 11.148 -33.281 -11.688 1 98.19 322 ASP B O 1
ATOM 5283 N N . TYR B 1 323 ? 9.461 -32.406 -10.492 1 98.38 323 TYR B N 1
ATOM 5284 C CA . TYR B 1 323 ? 9.68 -31.047 -10.977 1 98.38 323 TYR B CA 1
ATOM 5285 C C . TYR B 1 323 ? 10.922 -30.438 -10.336 1 98.38 323 TYR B C 1
ATOM 5287 O O . TYR B 1 323 ? 11.641 -29.656 -10.969 1 98.38 323 TYR B O 1
ATOM 5295 N N . VAL B 1 324 ? 11.148 -30.781 -9.07 1 98.06 324 VAL B N 1
ATOM 5296 C CA . VAL B 1 324 ? 12.359 -30.328 -8.391 1 98.06 324 VAL B CA 1
ATOM 5297 C C . VAL B 1 324 ? 13.586 -30.859 -9.133 1 98.06 324 VAL B C 1
ATOM 5299 O O . VAL B 1 324 ? 14.57 -30.141 -9.312 1 98.06 324 VAL B O 1
ATOM 5302 N N . GLN B 1 325 ? 13.508 -32.094 -9.57 1 96.38 325 GLN B N 1
ATOM 5303 C CA . GLN B 1 325 ? 14.617 -32.688 -10.289 1 96.38 325 GLN B CA 1
ATOM 5304 C C . GLN B 1 325 ? 14.875 -32 -11.617 1 96.38 325 GLN B C 1
ATOM 5306 O O . GLN B 1 325 ? 16 -31.984 -12.109 1 96.38 325 GLN B O 1
ATOM 5311 N N . LEU B 1 326 ? 13.82 -31.391 -12.203 1 96.88 326 LEU B N 1
ATOM 5312 C CA . LEU B 1 326 ? 13.961 -30.641 -13.453 1 96.88 326 LEU B CA 1
ATOM 5313 C C . LEU B 1 326 ? 14.648 -29.297 -13.211 1 96.88 326 LEU B C 1
ATOM 5315 O O . LEU B 1 326 ? 15.109 -28.656 -14.156 1 96.88 326 LEU B O 1
ATOM 5319 N N . GLY B 1 327 ? 14.617 -28.828 -11.961 1 96 327 GLY B N 1
ATOM 5320 C CA . GLY B 1 327 ? 15.25 -27.547 -11.664 1 96 327 GLY B CA 1
ATOM 5321 C C . GLY B 1 327 ? 14.32 -26.578 -10.961 1 96 327 GLY B C 1
ATOM 5322 O O . GLY B 1 327 ? 14.719 -25.453 -10.641 1 96 327 GLY B O 1
ATOM 5323 N N . ALA B 1 328 ? 13.086 -26.969 -10.688 1 97.81 328 ALA B N 1
ATOM 5324 C CA . ALA B 1 328 ? 12.172 -26.109 -9.938 1 97.81 328 ALA B CA 1
ATOM 5325 C C . ALA B 1 328 ? 12.594 -26 -8.477 1 97.81 328 ALA B C 1
ATOM 5327 O O . ALA B 1 328 ? 12.594 -26.984 -7.742 1 97.81 328 ALA B O 1
ATOM 5328 N N . GLU B 1 329 ? 12.938 -24.797 -8.117 1 97.25 329 GLU B N 1
ATOM 5329 C CA . GLU B 1 329 ? 13.406 -24.578 -6.754 1 97.25 329 GLU B CA 1
ATOM 5330 C C . GLU B 1 329 ? 12.281 -24.047 -5.867 1 97.25 329 GLU B C 1
ATOM 5332 O O . GLU B 1 329 ? 12.359 -24.141 -4.641 1 97.25 329 GLU B O 1
ATOM 5337 N N . LEU B 1 330 ? 11.336 -23.406 -6.457 1 98.69 330 LEU B N 1
ATOM 5338 C CA . LEU B 1 330 ? 10.148 -22.906 -5.773 1 98.69 330 LEU B CA 1
ATOM 5339 C C . LEU B 1 330 ? 8.891 -23.578 -6.301 1 98.69 330 LEU B C 1
ATOM 5341 O O . LEU B 1 330 ? 8.648 -23.594 -7.512 1 98.69 330 LEU B O 1
ATOM 5345 N N . ILE B 1 331 ? 8.125 -24.141 -5.363 1 98.75 331 ILE B N 1
ATOM 5346 C CA . ILE B 1 331 ? 6.879 -24.828 -5.703 1 98.75 331 ILE B CA 1
ATOM 5347 C C . ILE B 1 331 ? 5.703 -24.078 -5.074 1 98.75 331 ILE B C 1
ATOM 5349 O O . ILE B 1 331 ? 5.602 -23.984 -3.85 1 98.75 331 ILE B O 1
ATOM 5353 N N . SER B 1 332 ? 4.871 -23.531 -5.926 1 98.69 332 SER B N 1
ATOM 5354 C CA . SER B 1 332 ? 3.66 -22.875 -5.453 1 98.69 332 SER B CA 1
ATOM 5355 C C . SER B 1 332 ? 2.469 -23.828 -5.465 1 98.69 332 SER B C 1
ATOM 5357 O O . SER B 1 332 ? 2.168 -24.438 -6.496 1 98.69 332 SER B O 1
ATOM 5359 N N . ILE B 1 333 ? 1.849 -23.938 -4.301 1 98.44 333 ILE B N 1
ATOM 5360 C CA . ILE B 1 333 ? 0.692 -24.828 -4.223 1 98.44 333 ILE B CA 1
ATOM 5361 C C . ILE B 1 333 ? -0.45 -24.125 -3.494 1 98.44 333 ILE B C 1
ATOM 5363 O O . ILE B 1 333 ? -0.246 -23.531 -2.432 1 98.44 333 ILE B O 1
ATOM 5367 N N . ARG B 1 334 ? -1.566 -24.188 -4.145 1 97.06 334 ARG B N 1
ATOM 5368 C CA . ARG B 1 334 ? -2.846 -23.812 -3.555 1 97.06 334 ARG B CA 1
ATOM 5369 C C . ARG B 1 334 ? -3.965 -24.719 -4.039 1 97.06 334 ARG B C 1
ATOM 5371 O O . ARG B 1 334 ? -3.945 -25.188 -5.18 1 97.06 334 ARG B O 1
ATOM 5378 N N . GLY B 1 335 ? -4.914 -25.078 -3.186 1 95.56 335 GLY B N 1
ATOM 5379 C CA . GLY B 1 335 ? -6.031 -25.922 -3.58 1 95.56 335 GLY B CA 1
ATOM 5380 C C . GLY B 1 335 ? -7.309 -25.141 -3.834 1 95.56 335 GLY B C 1
ATOM 5381 O O . GLY B 1 335 ? -7.27 -24.047 -4.387 1 95.56 335 GLY B O 1
ATOM 5382 N N . TYR B 1 336 ? -8.391 -25.781 -3.592 1 96.75 336 TYR B N 1
ATOM 5383 C CA . TYR B 1 336 ? -9.695 -25.203 -3.898 1 96.75 336 TYR B CA 1
ATOM 5384 C C . TYR B 1 336 ? -10.469 -24.906 -2.621 1 96.75 336 TYR B C 1
ATOM 5386 O O . TYR B 1 336 ? -11.469 -24.172 -2.648 1 96.75 336 TYR B O 1
ATOM 5394 N N . ASP B 1 337 ? -9.938 -25.469 -1.509 1 96.75 337 ASP B N 1
ATOM 5395 C CA . ASP B 1 337 ? -10.547 -25.234 -0.203 1 96.75 337 ASP B CA 1
ATOM 5396 C C . ASP B 1 337 ? -9.68 -24.328 0.665 1 96.75 337 ASP B C 1
ATOM 5398 O O . ASP B 1 337 ? -9.836 -24.297 1.887 1 96.75 337 ASP B O 1
ATOM 5402 N N . ASN B 1 338 ? -8.773 -23.734 0.113 1 96.69 338 ASN B N 1
ATOM 5403 C CA . ASN B 1 338 ? -7.91 -22.641 0.556 1 96.69 338 ASN B CA 1
ATOM 5404 C C . ASN B 1 338 ? -7.238 -22.953 1.888 1 96.69 338 ASN B C 1
ATOM 5406 O O . ASN B 1 338 ? -6.207 -23.625 1.921 1 96.69 338 ASN B O 1
ATOM 5410 N N . LEU B 1 339 ? -7.844 -22.594 3.049 1 98.31 339 LEU B N 1
ATOM 5411 C CA . LEU B 1 339 ? -7.203 -22.734 4.352 1 98.31 339 LEU B CA 1
ATOM 5412 C C . LEU B 1 339 ? -7.02 -24.219 4.695 1 98.31 339 LEU B C 1
ATOM 5414 O O . LEU B 1 339 ? -5.941 -24.625 5.137 1 98.31 339 LEU B O 1
ATOM 5418 N N . ASN B 1 340 ? -8.039 -25 4.484 1 97.94 340 ASN B N 1
ATOM 5419 C CA . ASN B 1 340 ? -7.957 -26.422 4.805 1 97.94 340 ASN B CA 1
ATOM 5420 C C . ASN B 1 340 ? -6.898 -27.125 3.965 1 97.94 340 ASN B C 1
ATOM 5422 O O . ASN B 1 340 ? -6.172 -27.984 4.465 1 97.94 340 ASN B O 1
ATOM 5426 N N . ASP B 1 341 ? -6.828 -26.781 2.74 1 98.38 341 ASP B N 1
ATOM 5427 C CA . ASP B 1 341 ? -5.809 -27.359 1.872 1 98.38 341 ASP B CA 1
ATOM 5428 C C . ASP B 1 341 ? -4.406 -26.953 2.332 1 98.38 341 ASP B C 1
ATOM 5430 O O . ASP B 1 341 ? -3.49 -27.781 2.326 1 98.38 341 ASP B O 1
ATOM 5434 N N . ALA B 1 342 ? -4.246 -25.688 2.701 1 98.56 342 ALA B N 1
ATOM 5435 C CA . ALA B 1 342 ? -2.947 -25.219 3.188 1 98.56 342 ALA B CA 1
ATOM 5436 C C . ALA B 1 342 ? -2.5 -26.031 4.398 1 98.56 342 ALA B C 1
ATOM 5438 O O . ALA B 1 342 ? -1.329 -26.406 4.508 1 98.56 342 ALA B O 1
ATOM 5439 N N . ILE B 1 343 ? -3.439 -26.281 5.297 1 98.56 343 ILE B N 1
ATOM 5440 C CA . ILE B 1 343 ? -3.15 -27.078 6.484 1 98.56 343 ILE B CA 1
ATOM 5441 C C . ILE B 1 343 ? -2.756 -28.5 6.07 1 98.56 343 ILE B C 1
ATOM 5443 O O . ILE B 1 343 ? -1.752 -29.031 6.547 1 98.56 343 ILE B O 1
ATOM 5447 N N . ASP B 1 344 ? -3.527 -29.078 5.152 1 98.56 344 ASP B N 1
ATOM 5448 C CA . ASP B 1 344 ? -3.24 -30.438 4.695 1 98.56 344 ASP B CA 1
ATOM 5449 C C . ASP B 1 344 ? -1.88 -30.516 4.008 1 98.56 344 ASP B C 1
ATOM 5451 O O . ASP B 1 344 ? -1.117 -31.453 4.227 1 98.56 344 ASP B O 1
ATOM 5455 N N . TYR B 1 345 ? -1.598 -29.562 3.141 1 98.69 345 TYR B N 1
ATOM 5456 C CA . TYR B 1 345 ? -0.292 -29.531 2.488 1 98.69 345 TYR B CA 1
ATOM 5457 C C . TYR B 1 345 ? 0.829 -29.438 3.518 1 98.69 345 TYR B C 1
ATOM 5459 O O . TYR B 1 345 ? 1.838 -30.141 3.41 1 98.69 345 TYR B O 1
ATOM 5467 N N . GLY B 1 346 ? 0.633 -28.516 4.477 1 98.38 346 GLY B N 1
ATOM 5468 C CA . GLY B 1 346 ? 1.628 -28.328 5.523 1 98.38 346 GLY B CA 1
ATOM 5469 C C . GLY B 1 346 ? 1.868 -29.578 6.344 1 98.38 346 GLY B C 1
ATOM 5470 O O . GLY B 1 346 ? 2.996 -29.844 6.762 1 98.38 346 GLY B O 1
ATOM 5471 N N . ARG B 1 347 ? 0.843 -30.375 6.527 1 97.94 347 ARG B N 1
ATOM 5472 C CA . ARG B 1 347 ? 0.917 -31.562 7.371 1 97.94 347 ARG B CA 1
ATOM 5473 C C . ARG B 1 347 ? 1.463 -32.75 6.59 1 97.94 347 ARG B C 1
ATOM 5475 O O . ARG B 1 347 ? 2.229 -33.562 7.125 1 97.94 347 ARG B O 1
ATOM 5482 N N . PHE B 1 348 ? 1.088 -32.812 5.293 1 98.31 348 PHE B N 1
ATOM 5483 C CA . PHE B 1 348 ? 1.241 -34.125 4.684 1 98.31 348 PHE B CA 1
ATOM 5484 C C . PHE B 1 348 ? 2.137 -34.062 3.455 1 98.31 348 PHE B C 1
ATOM 5486 O O . PHE B 1 348 ? 2.686 -35.062 3.016 1 98.31 348 PHE B O 1
ATOM 5493 N N . VAL B 1 349 ? 2.291 -32.875 2.883 1 98.25 349 VAL B N 1
ATOM 5494 C CA . VAL B 1 349 ? 3.008 -32.812 1.613 1 98.25 349 VAL B CA 1
ATOM 5495 C C . VAL B 1 349 ? 4.387 -32.188 1.836 1 98.25 349 VAL B C 1
ATOM 5497 O O . VAL B 1 349 ? 5.406 -32.781 1.487 1 98.25 349 VAL B O 1
ATOM 5500 N N . LEU B 1 350 ? 4.465 -31 2.49 1 98.19 350 LEU B N 1
ATOM 5501 C CA . LEU B 1 350 ? 5.715 -30.266 2.641 1 98.19 350 LEU B CA 1
ATOM 5502 C C . LEU B 1 350 ? 6.758 -31.094 3.369 1 98.19 350 LEU B C 1
ATOM 5504 O O . LEU B 1 350 ? 7.883 -31.25 2.895 1 98.19 350 LEU B O 1
ATOM 5508 N N . PRO B 1 351 ? 6.367 -31.734 4.512 1 97.19 351 PRO B N 1
ATOM 5509 C CA . PRO B 1 351 ? 7.375 -32.531 5.219 1 97.19 351 PRO B CA 1
ATOM 5510 C C . PRO B 1 351 ? 7.891 -33.719 4.391 1 97.19 351 PRO B C 1
ATOM 5512 O O . PRO B 1 351 ? 9.078 -34.062 4.465 1 97.19 351 PRO B O 1
ATOM 5515 N N . ARG B 1 352 ? 7.023 -34.344 3.576 1 97.06 352 ARG B N 1
ATOM 5516 C CA . ARG B 1 352 ? 7.414 -35.469 2.766 1 97.06 352 ARG B CA 1
ATOM 5517 C C . ARG B 1 352 ? 8.422 -35.062 1.694 1 97.06 352 ARG B C 1
ATOM 5519 O O . ARG B 1 352 ? 9.391 -35.781 1.445 1 97.06 352 ARG B O 1
ATOM 5526 N N . VAL B 1 353 ? 8.164 -33.938 1.075 1 97.94 353 VAL B N 1
ATOM 5527 C CA . VAL B 1 353 ? 9.078 -33.469 0.048 1 97.94 353 VAL B CA 1
ATOM 5528 C C . VAL B 1 353 ? 10.43 -33.125 0.678 1 97.94 353 VAL B C 1
ATOM 5530 O O . VAL B 1 353 ? 11.477 -33.5 0.156 1 97.94 353 VAL B O 1
ATOM 5533 N N . ARG B 1 354 ? 10.43 -32.406 1.799 1 96.69 354 ARG B N 1
ATOM 5534 C CA . ARG B 1 354 ? 11.656 -31.984 2.467 1 96.69 354 ARG B CA 1
ATOM 5535 C C . ARG B 1 354 ? 12.461 -33.188 2.938 1 96.69 354 ARG B C 1
ATOM 5537 O O . ARG B 1 354 ? 13.688 -33.219 2.801 1 96.69 354 ARG B O 1
ATOM 5544 N N . GLU B 1 355 ? 11.797 -34.156 3.477 1 95.75 355 GLU B N 1
ATOM 5545 C CA . GLU B 1 355 ? 12.461 -35.375 3.939 1 95.75 355 GLU B CA 1
ATOM 5546 C C . GLU B 1 355 ? 13.117 -36.125 2.781 1 95.75 355 GLU B C 1
ATOM 5548 O O . GLU B 1 355 ? 14.234 -36.625 2.916 1 95.75 355 GLU B O 1
ATOM 5553 N N . ALA B 1 356 ? 12.359 -36.219 1.729 1 95.75 356 ALA B N 1
ATOM 5554 C CA . ALA B 1 356 ? 12.898 -36.906 0.56 1 95.75 356 ALA B CA 1
ATOM 5555 C C . ALA B 1 356 ? 14.148 -36.188 0.039 1 95.75 356 ALA B C 1
ATOM 5557 O O . ALA B 1 356 ? 15.109 -36.844 -0.382 1 95.75 356 ALA B O 1
ATOM 5558 N N . LEU B 1 357 ? 14.164 -34.906 0.034 1 95.31 357 LEU B N 1
ATOM 5559 C CA . LEU B 1 357 ? 15.297 -34.125 -0.457 1 95.31 357 LEU B CA 1
ATOM 5560 C C . LEU B 1 357 ? 16.484 -34.25 0.488 1 95.31 357 LEU B C 1
ATOM 5562 O O . LEU B 1 357 ? 17.641 -34.281 0.043 1 95.31 357 LEU B O 1
ATOM 5566 N N . GLU B 1 358 ? 16.219 -34.25 1.797 1 92.69 358 GLU B N 1
ATOM 5567 C CA . GLU B 1 358 ? 17.281 -34.438 2.777 1 92.69 358 GLU B CA 1
ATOM 5568 C C . GLU B 1 358 ? 17.969 -35.781 2.619 1 92.69 358 GLU B C 1
ATOM 5570 O O . GLU B 1 358 ? 19.188 -35.906 2.766 1 92.69 358 GLU B O 1
ATOM 5575 N N . ARG B 1 359 ? 17.203 -36.75 2.371 1 91.75 359 ARG B N 1
ATOM 5576 C CA . ARG B 1 359 ? 17.734 -38.094 2.184 1 91.75 359 ARG B CA 1
ATOM 5577 C C . ARG B 1 359 ? 18.641 -38.156 0.95 1 91.75 359 ARG B C 1
ATOM 5579 O O . ARG B 1 359 ? 19.656 -38.844 0.955 1 91.75 359 ARG B O 1
ATOM 5586 N N . LYS B 1 360 ? 18.297 -37.562 -0.059 1 87.69 360 LYS B N 1
ATOM 5587 C CA . LYS B 1 360 ? 19.062 -37.562 -1.294 1 87.69 360 LYS B CA 1
ATOM 5588 C C . LYS B 1 360 ? 20.391 -36.812 -1.104 1 87.69 360 LYS B C 1
ATOM 5590 O O . LYS B 1 360 ? 21.406 -37.156 -1.713 1 87.69 360 LYS B O 1
ATOM 5595 N N . GLU B 1 361 ? 20.375 -35.75 -0.291 1 81.94 361 GLU B N 1
ATOM 5596 C CA . GLU B 1 361 ? 21.594 -35 -0.03 1 81.94 361 GLU B CA 1
ATOM 5597 C C . GLU B 1 361 ? 22.562 -35.812 0.835 1 81.94 361 GLU B C 1
ATOM 5599 O O . GLU B 1 361 ? 23.781 -35.625 0.749 1 81.94 361 GLU B O 1
ATOM 5604 N N . ARG B 1 362 ? 21.984 -36.625 1.771 1 77.56 362 ARG B N 1
ATOM 5605 C CA . ARG B 1 362 ? 22.828 -37.438 2.65 1 77.56 362 ARG B CA 1
ATOM 5606 C C . ARG B 1 362 ? 23.375 -38.625 1.911 1 77.56 362 ARG B C 1
ATOM 5608 O O . ARG B 1 362 ? 24.391 -39.219 2.322 1 77.56 362 ARG B O 1
ATOM 5615 N N . GLY B 1 363 ? 22.844 -39.062 0.918 1 72.31 363 GLY B N 1
ATOM 5616 C CA . GLY B 1 363 ? 23.328 -40.219 0.176 1 72.31 363 GLY B CA 1
ATOM 5617 C C . GLY B 1 363 ? 24.156 -39.844 -1.044 1 72.31 363 GLY B C 1
ATOM 5618 O O . GLY B 1 363 ? 25.156 -40.5 -1.347 1 72.31 363 GLY B O 1
#

Radius of gyration: 27.56 Å; Cα contacts (8 Å, |Δi|>4): 1520; chains: 2; bounding box: 55×84×60 Å

InterPro domains:
  IPR011251 Luciferase-like domain [PF00296] (16-329)
  IPR036661 Luciferase-like domain superfamily [G3DSA:3.20.20.30] (14-362)
  IPR036661 Luciferase-like domain superfamily [SSF51679] (18-356)
  IPR050172 SsuD/RutA monooxygenase [PTHR42847] (1-359)

Solvent-accessible surface area (backbone atoms only — not comparable to full-atom values): 36505 Å² total; per-residue (Å²): 128,82,72,38,36,29,33,67,63,58,47,37,88,55,28,74,70,56,68,48,84,83,67,60,64,32,54,69,50,29,43,51,45,43,34,50,39,35,73,47,63,34,42,30,32,34,27,61,70,54,84,41,44,59,32,27,58,36,52,43,22,40,44,34,73,57,42,88,71,45,20,37,29,33,40,44,44,67,86,56,35,48,46,68,54,43,36,24,38,52,16,36,45,10,30,58,38,72,51,32,43,33,39,34,46,41,70,70,54,42,70,69,63,34,24,28,65,49,38,83,70,53,66,72,56,32,44,54,43,45,48,56,38,52,52,49,30,52,51,38,36,68,38,53,64,62,41,66,43,84,54,98,81,48,51,31,42,61,28,34,32,64,40,55,27,66,75,50,54,65,52,38,27,23,52,59,64,40,72,64,34,26,44,47,26,18,53,70,23,50,25,33,36,41,68,57,55,52,69,70,58,43,45,52,52,51,50,48,27,52,50,27,13,47,74,61,68,43,54,88,88,62,52,43,44,30,29,38,31,38,30,48,35,74,29,91,38,47,72,54,6,48,53,49,44,53,52,48,47,51,38,44,48,54,49,49,37,64,74,58,43,92,76,52,77,80,76,75,80,63,73,31,52,51,33,45,50,51,54,56,51,36,75,75,38,51,67,39,87,90,34,36,33,25,62,52,19,65,68,55,62,29,55,73,88,31,28,25,33,48,14,13,44,65,53,44,24,52,47,51,48,55,44,39,72,71,54,37,40,29,43,30,48,43,43,59,60,50,64,60,38,51,52,48,38,34,68,47,27,52,54,50,40,52,50,54,52,50,51,59,72,74,102,129,82,72,39,37,29,31,66,63,57,46,36,89,57,28,72,68,57,67,48,85,83,66,59,64,31,53,69,49,28,44,51,46,43,36,49,39,35,73,47,64,35,43,32,32,35,27,62,69,54,84,40,43,60,32,29,57,35,52,44,23,41,42,33,72,57,42,88,70,45,20,37,28,33,40,43,43,67,85,54,35,47,45,68,54,43,38,23,36,51,15,37,43,10,31,57,39,71,53,33,44,34,39,33,46,42,70,68,54,42,69,68,62,34,24,26,67,50,39,84,71,53,66,72,55,31,44,54,43,47,49,56,38,53,53,48,29,53,51,38,33,69,39,54,64,62,41,68,43,85,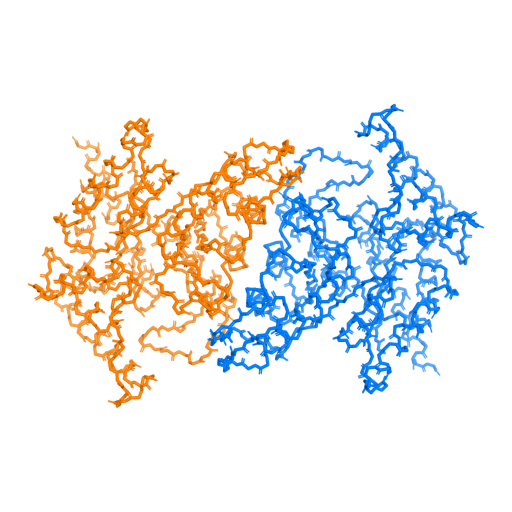56,98,81,50,50,32,42,62,28,34,32,64,40,54,25,65,76,50,55,66,54,38,26,23,52,60,64,40,71,65,35,27,44,48,25,18,54,70,23,50,26,34,38,41,69,56,56,52,70,69,59,42,45,52,51,52,50,47,28,50,49,26,12,48,74,61,66,44,55,86,89,62,52,44,43,29,28,37,32,38,31,47,35,75,29,91,37,47,72,53,5,49,53,48,45,53,51,49,47,52,38,43,49,52,50,48,37,63,74,57,42,92,75,54,76,80,76,75,79,61,74,31,52,50,34,46,52,52,54,56,50,36,74,75,37,52,68,40,86,90,33,36,32,25,63,52,21,65,67,54,62,28,55,72,88,32,28,24,33,48,12,13,44,66,53,44,26,53,45,52,49,57,45,39,74,70,53,37,39,30,44,30,47,43,46,58,61,50,66,60,39,51,52,49,38,35,69,48,26,53,56,51,39,51,50,55,52,51,51,60,72,73,102

pLDDT: mean 95.36, std 8.01, range [45.41, 98.94]

Organism: Aspergillus terreus (NCBI:txid33178)

Nearest PDB structures (foldseek):
  7k14-assembly1_B  TM=8.830E-01  e=1.041E-31  Pseudomonas fluorescens Pf0-1
  7k64-assembly1_D  TM=9.253E-01  e=1.601E-30  Pseudomonas fluorescens Pf0-1
  7jw9-assembly1_B  TM=8.673E-01  e=2.217E-31  Pseudomonas fluorescens Pf0-1
  7k14-assembly2_H  TM=8.914E-01  e=3.741E-31  Pseudomonas fluorescens Pf0-1
  7jv3-assembly2_E  TM=9.229E-01  e=5.371E-28  Pseudomonas fluorescens Pf0-1

Secondary structure (DSSP, 8-state):
---EEEEEP-SSS--SSS--TT----HHHHHHHHHHHHHTT--EEEE---TTS--HHHHHHHHHHH-SS-EEEEEE-TTTS-HHHHHHHHHHHHHHTTS-EEEEE---S-HHHHHTTT----HHHHHHHHHHHHHHHHHHHH--S-EEEE-SS-EEEEE------TTS---EEEE-SSHHHHHHHHHH-SEEEEE---HHHHHHHHHHHHHHHHHTT--TTSPPEEEEEE--EE-SSHHHHHHHHHHHHHHHHHHHHHHH-TTS--PPPPSSHHHHHHHHHHHH-SEETTTEE-HHHHHTTT-SS-PEEEE-HHHHHHHHHHHHHHTEEEEEE--SSTHHHHHHIIIIIHHHHHHHHHHHHH-/---EEEEE--SSS--SSS--TT----HHHHHHHHHHHHHTT--EEEE---TTS--HHHHHHHHHHH-SS-EEEEEE-TTTS-HHHHHHHHHHHHHHTTS-EEEEE---S-HHHHHTTT----HHHHHHHHHHHHHHHHHHHH--S-EEEE-SS-EEEEE------TTS---EEEE-SSHHHHHHHHHH-SEEEEE---HHHHHHHHHHHHHHHHHTT--TTSPPEEEEEE--EE-SSHHHHHHHHHHHHHHHHHHHHHHH-TTS--PPPPSSHHHHHHHHHHHH-SEETTTEE-HHHHHTTT-SS-PEEEE-HHHHHHHHHHHHHHTEEEEEE--SSTHHHHHHIIIIIHHHHHHHHHHHHH-

Sequence (726 aa):
MPTEFISLTFPNPSTELSPIPNAGVDPDFLVRYARTLDDYAFNYTLVPYDSSSFDPFTIGATIAAATKHLKIIIALRPNTLPPTVAAKALATLDQLSRGRVVVHLIAGGSDAEQAKEGDFVPKAARYARLEEYIRILRRAWASPDPFDWDGPHYRLVQFSSRVRPVHGSIPVSVGGSSDEAYAVGGALADIFGLWGEPLAETKEQIDRVYAAAERAGRAPADRPRIWVTFRPILAETDELAWAKAHRTLDALTANRAGVNGAGKEQPPPPQNVGSQRLLEIAKRGEVHDRALWYPTVTATNARGASTALVGSPQTIAESILDYVQLGAELISIRGYDNLNDAIDYGRFVLPRVREALERKERGMPTEFISLTFPNPSTELSPIPNAGVDPDFLVRYARTLDDYAFNYTLVPYDSSSFDPFTIGATIAAATKHLKIIIALRPNTLPPTVAAKALATLDQLSRGRVVVHLIAGGSDAEQAKEGDFVPKAARYARLEEYIRILRRAWASPDPFDWDGPHYRLVQFSSRVRPVHGSIPVSVGGSSDEAYAVGGALADIFGLWGEPLAETKEQIDRVYAAAERAGRAPADRPRIWVTFRPILAETDELAWAKAHRTLDALTANRAGVNGAGKEQPPPPQNVGSQRLLEIAKRGEVHDRALWYPTVTATNARGASTALVGSPQTIAESILDYVQLGAELISIRGYDNLNDAIDYGRFVLPRVREALERKERG